Protein AF-A0A8D9BAG8-F1 (afdb_monomer_lite)

Sequence (395 aa):
MFPPLRVDKEDEMECLIQGCNFLLRNISDEAFVYNRHGNPEYDFQLADPNIFPYLLVNIGSGVSIMKVESETQVERIGGTATGGGTFWGLGSLLTKAKGFDELLELAERGDHRHVDMLVRDIYGGDYKCLGLSGDLIASSFGKVCKQDTDEGQISEADLARSLLFVISNDIGQVASLYAMMHKVKKVYFGGYFLRNHPLSMHTISFSIKYWSKGAVQSLFLRHEGYLGAIGAFLRGAECDSDKYSWLENYVGSSGLQRQRQPSIFIEDSNVPVDQLELDCWKSLLTFCPLLRDPESYVPDVVDLNADLEAREYWLNCFKESVNKFAERAIASQPDSNTSQERARLFKEKYISRLDHLKQQPFAYGNLTVRSLLDTIEHYLKEFDFPDPYLEVSLI

Foldseek 3Di:
DPDPDDDDDDDQVLLLVQLVLLCLAFPFQFKWAAQDVDQVRTGGGGRDNPPPFEWEWAAECWTWIWTDHDNPDIDRPDTGNLGLVVLFVVLVVLDVDPDSVSLLVLLVPADLPLQFDFLCNVVVAAPVVVRRGRRHGPGQSVNVPDPPSPPVPHDSSNVSNSSLLVSLLVSLQVQLVVCVVVVNAEYEYAYDRPLVPSSSSVSSQCNNCVNNVNSHGYMYGLARHCSSVSSVVCVVVVDPSVFKHKDWPDDFRSNLDPDDDQFDADVPHPDRDDDTDMDIGRGDDDFDPPDPDRPPDDPQPDFLSNDLVVLVVLLVVLLVCLVVLLVLLCVLCVPDPCSNVLSVVLSVVLNVVSVVCNVRVCRPGTRGSVVNVVNSQSSCVVSVSNDSCPPPPPD

Structure (mmCIF, N/CA/C/O backbone):
data_AF-A0A8D9BAG8-F1
#
_entry.id   AF-A0A8D9BAG8-F1
#
loop_
_atom_site.group_PDB
_atom_site.id
_atom_site.type_symbol
_atom_site.label_atom_id
_atom_site.label_alt_id
_atom_site.label_comp_id
_atom_site.label_asym_id
_atom_site.label_entity_id
_atom_site.label_seq_id
_atom_site.pdbx_PDB_ins_code
_atom_site.Cartn_x
_atom_site.Cartn_y
_atom_site.Cartn_z
_atom_site.occupancy
_atom_site.B_iso_or_equiv
_atom_site.auth_seq_id
_atom_site.auth_comp_id
_atom_site.auth_asym_id
_atom_site.auth_atom_id
_atom_site.pdbx_PDB_model_num
ATOM 1 N N . MET A 1 1 ? 10.345 -9.980 41.800 1.00 61.44 1 MET A N 1
ATOM 2 C CA . MET A 1 1 ? 11.298 -10.411 40.759 1.00 61.44 1 MET A CA 1
ATOM 3 C C . MET A 1 1 ? 10.445 -10.745 39.553 1.00 61.44 1 MET A C 1
ATOM 5 O O . MET A 1 1 ? 9.664 -11.682 39.647 1.00 61.44 1 MET A O 1
ATOM 9 N N . PHE A 1 2 ? 10.450 -9.899 38.520 1.00 67.50 2 PHE A N 1
ATOM 10 C CA . PHE A 1 2 ? 9.696 -10.199 37.302 1.00 67.50 2 PHE A CA 1
ATOM 11 C C . PHE A 1 2 ? 10.228 -11.510 36.709 1.00 67.50 2 PHE A C 1
ATOM 13 O O . PHE A 1 2 ? 11.435 -11.761 36.825 1.00 67.50 2 PHE A O 1
ATOM 20 N N . PRO A 1 3 ? 9.362 -12.369 36.148 1.00 74.50 3 PRO A N 1
ATOM 21 C CA . PRO A 1 3 ? 9.836 -13.541 35.428 1.00 74.50 3 PRO A CA 1
ATOM 22 C C . PRO A 1 3 ? 10.833 -13.100 34.342 1.00 74.50 3 PRO A C 1
ATOM 24 O O . PRO A 1 3 ? 10.689 -12.003 33.794 1.00 74.50 3 PRO A O 1
ATOM 27 N N . PRO A 1 4 ? 11.872 -13.903 34.055 1.00 82.06 4 PRO A N 1
ATOM 28 C CA . PRO A 1 4 ? 12.827 -13.568 33.009 1.00 82.06 4 PRO A CA 1
ATOM 29 C C . PRO A 1 4 ? 12.097 -13.420 31.671 1.00 82.06 4 PRO A C 1
ATOM 31 O O . PRO A 1 4 ? 11.234 -14.235 31.341 1.00 82.06 4 PRO A O 1
ATOM 34 N N . LEU A 1 5 ? 12.448 -12.378 30.912 1.00 86.44 5 LEU A N 1
ATOM 35 C CA . LEU A 1 5 ? 11.925 -12.165 29.567 1.00 86.44 5 LEU A CA 1
ATOM 36 C C . LEU A 1 5 ? 12.257 -13.389 28.707 1.00 86.44 5 LEU A C 1
ATOM 38 O O . LEU A 1 5 ? 13.428 -13.746 28.550 1.00 86.44 5 LEU A O 1
ATOM 42 N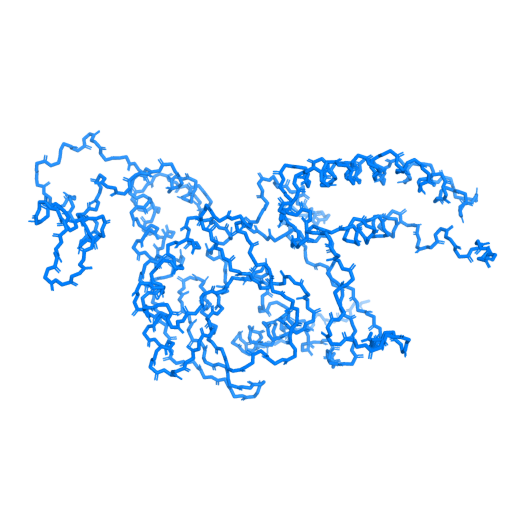 N . ARG A 1 6 ? 11.224 -14.023 28.155 1.00 86.56 6 ARG A N 1
ATOM 43 C CA . ARG A 1 6 ? 11.363 -15.110 27.190 1.00 86.56 6 ARG A CA 1
ATOM 44 C C . ARG A 1 6 ? 11.222 -14.534 25.786 1.00 86.56 6 ARG A C 1
ATOM 46 O O . ARG A 1 6 ? 10.317 -13.748 25.535 1.00 86.56 6 ARG A O 1
ATOM 53 N N . VAL A 1 7 ? 12.132 -14.921 24.897 1.00 88.44 7 VAL A N 1
ATOM 54 C CA . VAL A 1 7 ? 12.122 -14.522 23.487 1.00 88.44 7 VAL A CA 1
ATOM 55 C C . VAL A 1 7 ? 12.006 -15.788 22.655 1.00 88.44 7 VAL A C 1
ATOM 57 O O . VAL A 1 7 ? 12.943 -16.587 22.612 1.00 88.44 7 VAL A O 1
ATOM 60 N N . ASP A 1 8 ? 10.857 -15.965 22.016 1.00 88.38 8 ASP A N 1
ATOM 61 C CA . ASP A 1 8 ? 10.624 -17.029 21.047 1.00 88.38 8 ASP A CA 1
ATOM 62 C C . ASP A 1 8 ? 10.847 -16.456 19.633 1.00 88.38 8 ASP A C 1
ATOM 64 O O . ASP A 1 8 ? 10.516 -15.303 19.356 1.00 88.38 8 ASP A O 1
ATOM 68 N N . LYS A 1 9 ? 11.512 -17.224 18.763 1.00 91.44 9 LYS A N 1
ATOM 69 C CA . LYS A 1 9 ? 11.848 -16.796 17.397 1.00 91.44 9 LYS A CA 1
ATOM 70 C C . LYS A 1 9 ? 10.900 -17.466 16.418 1.00 91.44 9 LYS A C 1
ATOM 72 O O . LYS A 1 9 ? 10.813 -18.689 16.426 1.00 91.44 9 LYS A O 1
ATOM 77 N N . GLU A 1 10 ? 10.314 -16.670 15.536 1.00 91.56 10 GLU A N 1
ATOM 78 C CA . GLU A 1 10 ? 9.435 -17.135 14.464 1.00 91.56 10 GLU A CA 1
ATOM 79 C C . GLU A 1 10 ? 10.080 -16.924 13.088 1.00 91.56 10 GLU A C 1
ATOM 81 O O . GLU A 1 10 ? 10.987 -16.098 12.935 1.00 91.56 10 GLU A O 1
ATOM 86 N N . ASP A 1 11 ? 9.632 -17.693 12.092 1.00 92.06 11 ASP A N 1
ATOM 87 C CA . ASP A 1 11 ? 10.072 -17.526 10.706 1.00 92.06 11 ASP A CA 1
ATOM 88 C C . ASP A 1 11 ? 9.454 -16.268 10.082 1.00 92.06 11 ASP A C 1
ATOM 90 O O . ASP A 1 11 ? 8.249 -16.030 10.164 1.00 92.06 11 ASP A O 1
ATOM 94 N N . GLU A 1 12 ? 10.291 -15.466 9.425 1.00 90.06 12 GLU A N 1
ATOM 95 C CA . GLU A 1 12 ? 9.874 -14.194 8.836 1.00 90.06 12 GLU A CA 1
ATOM 96 C C . GLU A 1 12 ? 8.799 -14.391 7.758 1.00 90.06 12 GLU A C 1
ATOM 98 O O . GLU A 1 12 ? 7.814 -13.654 7.733 1.00 90.06 12 GLU A O 1
ATOM 103 N N . MET A 1 13 ? 8.961 -15.378 6.870 1.00 89.56 13 MET A N 1
ATOM 104 C CA . MET A 1 13 ? 8.044 -15.573 5.746 1.00 89.56 13 MET A CA 1
ATOM 105 C C . MET A 1 13 ? 6.706 -16.120 6.224 1.00 89.56 13 MET A C 1
ATOM 107 O O . MET A 1 13 ? 5.661 -15.668 5.757 1.00 89.56 13 MET A O 1
ATOM 111 N N . GLU A 1 14 ? 6.727 -17.053 7.172 1.00 91.69 14 GLU A N 1
ATOM 112 C CA . GLU A 1 14 ? 5.503 -17.567 7.775 1.00 91.69 14 GLU A CA 1
ATOM 113 C C . GLU A 1 14 ? 4.719 -16.458 8.487 1.00 91.69 14 GLU A C 1
ATOM 115 O O . GLU A 1 14 ? 3.513 -16.328 8.267 1.00 91.69 14 GLU A O 1
ATOM 120 N N . CYS A 1 15 ? 5.390 -15.606 9.271 1.00 93.69 15 CYS A N 1
ATOM 121 C CA . CYS A 1 15 ? 4.746 -14.461 9.910 1.00 93.69 15 CYS A CA 1
ATOM 122 C C . CYS A 1 15 ? 4.199 -13.456 8.887 1.00 93.69 15 CYS A C 1
ATOM 124 O O . CYS A 1 15 ? 3.077 -12.979 9.043 1.00 93.69 15 CYS A O 1
ATOM 126 N N . LEU A 1 16 ? 4.945 -13.154 7.819 1.00 94.38 16 LEU A N 1
ATOM 127 C CA . LEU A 1 16 ? 4.481 -12.258 6.754 1.00 94.38 16 LEU A CA 1
ATOM 128 C C . LEU A 1 16 ? 3.189 -12.763 6.102 1.00 94.38 16 LEU A C 1
ATOM 130 O O . LEU A 1 16 ? 2.253 -11.983 5.928 1.00 94.38 16 LEU A O 1
ATOM 134 N N . ILE A 1 17 ? 3.125 -14.052 5.746 1.00 95.31 17 ILE A N 1
ATOM 1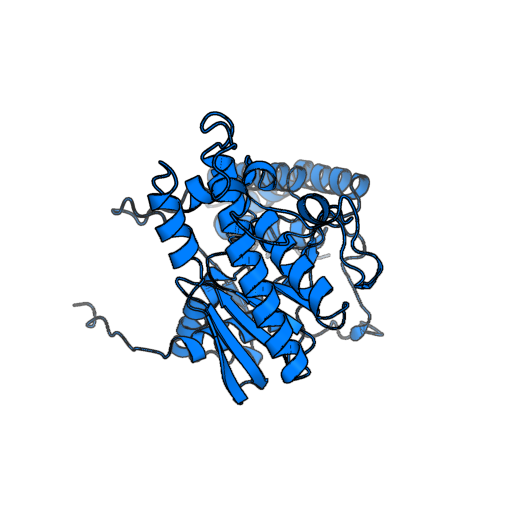35 C CA . ILE A 1 17 ? 1.915 -14.624 5.142 1.00 95.31 17 ILE A CA 1
ATOM 136 C C . ILE A 1 17 ? 0.768 -14.649 6.145 1.00 95.31 17 ILE A C 1
ATOM 138 O O . ILE A 1 17 ? -0.333 -14.234 5.798 1.00 95.31 17 ILE A O 1
ATOM 142 N N . GLN A 1 18 ? 1.022 -15.062 7.386 1.00 93.81 18 GLN A N 1
ATOM 143 C CA . GLN A 1 18 ? -0.010 -15.128 8.416 1.00 93.81 18 GLN A CA 1
ATOM 144 C C . GLN A 1 18 ? -0.620 -13.749 8.706 1.00 93.81 18 GLN A C 1
ATOM 146 O O . GLN A 1 18 ? -1.841 -13.619 8.750 1.00 93.81 18 GLN A O 1
ATOM 151 N N . GLY A 1 19 ? 0.206 -12.708 8.845 1.00 94.06 19 GLY A N 1
ATOM 152 C CA . GLY A 1 19 ? -0.282 -11.342 9.030 1.00 94.06 19 GLY A CA 1
ATOM 153 C C . GLY A 1 19 ? -1.025 -10.804 7.805 1.00 94.06 19 GLY A C 1
ATOM 154 O O . GLY A 1 19 ? -2.056 -10.157 7.952 1.00 94.06 19 GLY A O 1
ATOM 155 N N . CYS A 1 20 ? -0.554 -11.119 6.594 1.00 95.12 20 CYS A N 1
ATOM 156 C CA . CYS A 1 20 ? -1.231 -10.743 5.350 1.00 95.12 20 CYS A CA 1
ATOM 157 C C . CYS A 1 20 ? -2.613 -11.405 5.223 1.00 95.12 20 CYS A C 1
ATOM 159 O O . CYS A 1 20 ? -3.605 -10.710 5.010 1.00 95.12 20 CYS A O 1
ATOM 161 N N . ASN A 1 21 ? -2.702 -12.723 5.428 1.00 94.88 21 ASN A N 1
ATOM 162 C CA . ASN A 1 21 ? -3.967 -13.464 5.407 1.00 94.88 21 ASN A CA 1
ATOM 163 C C . ASN A 1 21 ? -4.947 -12.919 6.446 1.00 94.88 21 ASN A C 1
ATOM 165 O O . ASN A 1 21 ? -6.122 -12.716 6.140 1.00 94.88 21 ASN A O 1
ATOM 169 N N . PHE A 1 22 ? -4.455 -12.652 7.658 1.00 92.69 22 PHE A N 1
ATOM 170 C CA . PHE A 1 22 ? -5.254 -12.076 8.727 1.00 92.69 22 PHE A CA 1
ATOM 171 C C . PHE A 1 22 ? -5.864 -10.735 8.316 1.00 92.69 22 PHE A C 1
ATOM 173 O O . PHE A 1 22 ? -7.082 -10.577 8.399 1.00 92.69 22 PHE A O 1
ATOM 180 N N . LEU A 1 23 ? -5.047 -9.793 7.841 1.00 92.06 23 LEU A N 1
ATOM 181 C CA . LEU A 1 23 ? -5.532 -8.467 7.474 1.00 92.06 23 LEU A CA 1
ATOM 182 C C . LEU A 1 23 ? -6.528 -8.530 6.311 1.00 92.06 23 LEU A C 1
ATOM 184 O O . LEU A 1 23 ? -7.613 -7.971 6.418 1.00 92.06 23 LEU A O 1
ATOM 188 N N . LEU A 1 24 ? -6.218 -9.279 5.247 1.00 92.88 24 LEU A N 1
ATOM 189 C CA . LEU A 1 24 ? -7.087 -9.385 4.068 1.00 92.88 24 LEU A CA 1
ATOM 190 C C . LEU A 1 24 ? -8.467 -9.996 4.368 1.00 92.88 24 LEU A C 1
ATOM 192 O O . LEU A 1 24 ? -9.434 -9.705 3.664 1.00 92.88 24 LEU A O 1
ATOM 196 N N . ARG A 1 25 ? -8.560 -10.857 5.388 1.00 90.12 25 ARG A N 1
ATOM 197 C CA . ARG A 1 25 ? -9.814 -11.517 5.781 1.00 90.12 25 ARG A CA 1
ATOM 198 C C . ARG A 1 25 ? -10.615 -10.776 6.831 1.00 90.12 25 ARG A C 1
ATOM 200 O O . ARG A 1 25 ? -11.828 -10.949 6.881 1.00 90.12 25 ARG A O 1
ATOM 207 N N . ASN A 1 26 ? -9.944 -10.034 7.706 1.00 87.06 26 ASN A N 1
ATOM 208 C CA . ASN A 1 26 ? -10.575 -9.492 8.906 1.00 87.06 26 ASN A CA 1
ATOM 209 C C . ASN A 1 26 ? -10.703 -7.970 8.870 1.00 87.06 26 ASN A C 1
ATOM 211 O O . ASN A 1 26 ? -11.604 -7.434 9.508 1.00 87.06 26 ASN A O 1
ATOM 215 N N . ILE A 1 27 ? -9.840 -7.273 8.129 1.00 86.88 27 ILE A N 1
ATOM 216 C CA . ILE A 1 27 ? -9.807 -5.812 8.093 1.00 86.88 27 ILE A CA 1
ATOM 217 C C . ILE A 1 27 ? -10.344 -5.337 6.745 1.00 86.88 27 ILE A C 1
ATOM 219 O O . ILE A 1 27 ? -9.737 -5.540 5.692 1.00 86.88 27 ILE A O 1
ATOM 223 N N . SER A 1 28 ? -11.523 -4.714 6.777 1.00 84.56 28 SER A N 1
ATOM 224 C CA . SER A 1 28 ? -12.094 -4.081 5.585 1.00 84.56 28 SER A CA 1
ATOM 225 C C . SER A 1 28 ? -11.258 -2.874 5.173 1.00 84.56 28 SER A C 1
ATOM 227 O O . SER A 1 28 ? -10.643 -2.219 6.011 1.00 84.56 28 SER A O 1
ATOM 229 N N . ASP A 1 29 ? -11.225 -2.594 3.872 1.00 87.38 29 ASP A N 1
ATOM 230 C CA . ASP A 1 29 ? -10.401 -1.550 3.265 1.00 87.38 29 ASP A CA 1
ATOM 231 C C . ASP A 1 29 ? -8.887 -1.735 3.462 1.00 87.38 29 ASP A C 1
ATOM 233 O O . ASP A 1 29 ? -8.127 -0.803 3.211 1.00 87.38 29 ASP A O 1
ATOM 237 N N . GLU A 1 30 ? -8.414 -2.917 3.878 1.00 90.50 30 GLU A N 1
ATOM 238 C CA . GLU A 1 30 ? -6.976 -3.195 3.985 1.00 90.50 30 GLU A CA 1
ATOM 239 C C . GLU A 1 30 ? -6.288 -3.088 2.624 1.00 90.50 30 GLU A C 1
ATOM 241 O O . GLU A 1 30 ? -5.245 -2.446 2.480 1.00 90.50 30 GLU A O 1
ATOM 246 N N . ALA A 1 31 ? -6.861 -3.764 1.628 1.00 93.06 31 ALA A N 1
ATOM 247 C CA . ALA A 1 31 ? -6.308 -3.822 0.291 1.00 93.06 31 ALA A CA 1
ATOM 248 C C . ALA A 1 31 ? -6.950 -2.771 -0.605 1.00 93.06 31 ALA A C 1
ATOM 250 O O . ALA A 1 31 ? -8.159 -2.560 -0.552 1.00 93.06 31 ALA A O 1
ATOM 251 N N . PHE A 1 32 ? -6.168 -2.164 -1.492 1.00 93.06 32 PHE A N 1
ATOM 252 C CA . PHE A 1 32 ? -6.697 -1.194 -2.445 1.00 93.06 32 PHE A CA 1
ATOM 253 C C . PHE A 1 32 ? -5.955 -1.198 -3.777 1.00 93.06 32 PHE A C 1
ATOM 255 O O . PHE A 1 32 ? -4.785 -1.576 -3.876 1.00 93.06 32 PHE A O 1
ATOM 262 N N . VAL A 1 33 ? -6.644 -0.739 -4.819 1.00 93.62 33 VAL A N 1
ATOM 263 C CA . VAL A 1 33 ? -6.047 -0.428 -6.120 1.00 93.62 33 VAL A CA 1
ATOM 264 C C . VAL A 1 33 ? -5.788 1.071 -6.188 1.00 93.62 33 VAL A C 1
ATOM 266 O O . VAL A 1 33 ? -6.679 1.877 -5.926 1.00 93.62 33 VAL A O 1
ATOM 269 N N . TYR A 1 34 ? -4.569 1.452 -6.569 1.00 91.75 34 TYR A N 1
ATOM 270 C CA . TYR A 1 34 ? -4.221 2.851 -6.786 1.00 91.75 34 TYR A CA 1
ATOM 271 C C . TYR A 1 34 ? -4.360 3.233 -8.265 1.00 91.75 34 TYR A C 1
ATOM 273 O O . TYR A 1 34 ? -3.655 2.711 -9.134 1.00 91.75 34 TYR A O 1
ATOM 281 N N . ASN A 1 35 ? -5.240 4.191 -8.546 1.00 89.19 35 ASN A N 1
ATOM 282 C CA . ASN A 1 35 ? -5.489 4.732 -9.873 1.00 89.19 35 ASN A CA 1
ATOM 283 C C . ASN A 1 35 ? -5.086 6.206 -9.911 1.00 89.19 35 ASN A C 1
ATOM 285 O O . ASN A 1 35 ? -5.835 7.092 -9.502 1.00 89.19 35 ASN A O 1
ATOM 289 N N . ARG A 1 36 ? -3.902 6.488 -10.463 1.00 86.00 36 ARG A N 1
ATOM 290 C CA . ARG A 1 36 ? -3.440 7.868 -10.654 1.00 86.00 36 ARG A CA 1
ATOM 291 C C . ARG A 1 36 ? -4.444 8.644 -11.516 1.00 86.00 36 ARG A C 1
ATOM 293 O O . ARG A 1 36 ? -4.684 8.253 -12.658 1.00 86.00 36 ARG A O 1
ATOM 300 N N . HIS A 1 37 ? -4.973 9.749 -10.986 1.00 84.25 37 HIS A N 1
ATOM 301 C CA . HIS A 1 37 ? -6.022 10.569 -11.614 1.00 84.25 37 HIS A CA 1
ATOM 302 C C . HIS A 1 37 ? -7.384 9.865 -11.786 1.00 84.25 37 HIS A C 1
ATOM 304 O O . HIS A 1 37 ? -8.212 10.318 -12.578 1.00 84.25 37 HIS A O 1
ATOM 310 N N . GLY A 1 38 ? -7.618 8.757 -11.076 1.00 80.50 38 GLY A N 1
ATOM 311 C CA . GLY A 1 38 ? -8.934 8.129 -10.970 1.00 80.50 38 GLY A CA 1
ATOM 312 C C . GLY A 1 38 ? -9.879 8.926 -10.066 1.00 80.50 38 GLY A C 1
ATOM 313 O O . GLY A 1 38 ? -9.447 9.785 -9.301 1.00 80.50 38 GLY A O 1
ATOM 314 N N . ASN A 1 39 ? -11.177 8.631 -10.150 1.00 75.69 39 ASN A N 1
ATOM 315 C CA . ASN A 1 39 ? -12.166 9.115 -9.191 1.00 75.69 39 ASN A CA 1
ATOM 316 C C . ASN A 1 39 ? -13.064 7.939 -8.754 1.00 75.69 39 ASN A C 1
ATOM 318 O O . ASN A 1 39 ? -13.938 7.562 -9.540 1.00 75.69 39 ASN A O 1
ATOM 322 N N . PRO A 1 40 ? -12.841 7.344 -7.567 1.00 79.56 40 PRO A N 1
ATOM 323 C CA . PRO A 1 40 ? -11.808 7.693 -6.578 1.00 79.56 40 PRO A CA 1
ATOM 324 C C . PRO A 1 40 ? -10.377 7.301 -7.017 1.00 79.56 40 PRO A C 1
ATOM 326 O O . PRO A 1 40 ? -10.185 6.439 -7.876 1.00 79.56 40 PRO A O 1
ATOM 329 N N . GLU A 1 41 ? -9.350 7.951 -6.449 1.00 85.19 41 GLU A N 1
ATOM 330 C CA . GLU A 1 41 ? -7.934 7.591 -6.697 1.00 85.19 41 GLU A CA 1
ATOM 331 C C . GLU A 1 41 ? -7.536 6.268 -6.024 1.00 85.19 41 GLU A C 1
ATOM 333 O O . GLU A 1 41 ? -6.666 5.552 -6.522 1.00 85.19 41 GLU A O 1
ATOM 338 N N . TYR A 1 42 ? -8.180 5.952 -4.902 1.00 87.94 42 TYR A N 1
ATOM 339 C CA . TYR A 1 42 ? -7.981 4.738 -4.120 1.00 87.94 42 TYR A CA 1
ATOM 340 C C . TYR A 1 42 ? -9.275 3.934 -4.158 1.00 87.94 42 TYR A C 1
ATOM 342 O O . TYR A 1 42 ? -10.324 4.438 -3.765 1.00 87.94 42 TYR A O 1
ATOM 350 N N . ASP A 1 43 ? -9.194 2.707 -4.659 1.00 89.62 43 ASP A N 1
ATOM 351 C CA . ASP A 1 43 ? -10.318 1.777 -4.748 1.00 89.62 43 ASP A CA 1
ATOM 352 C C . ASP A 1 43 ? -10.112 0.645 -3.735 1.00 89.62 43 ASP A C 1
ATOM 354 O O . ASP A 1 43 ? -9.391 -0.329 -3.994 1.00 89.62 43 ASP A O 1
ATOM 358 N N . PHE A 1 44 ? -10.669 0.842 -2.540 1.00 89.62 44 PHE A N 1
ATOM 359 C CA . PHE A 1 44 ? -10.533 -0.061 -1.401 1.00 89.62 44 PHE A CA 1
ATOM 360 C C . PHE A 1 44 ? -11.411 -1.304 -1.553 1.00 89.62 44 PHE A C 1
ATOM 362 O O . PHE A 1 44 ? -12.545 -1.246 -2.023 1.00 89.62 44 PHE A O 1
ATOM 369 N N . GLN A 1 45 ? -10.867 -2.446 -1.147 1.00 88.44 45 GLN A N 1
ATOM 370 C CA . GLN A 1 45 ? -11.522 -3.742 -1.216 1.00 88.44 45 GLN A CA 1
ATOM 371 C C . GLN A 1 45 ? -12.094 -4.110 0.152 1.00 88.44 45 GLN A C 1
ATOM 373 O O . GLN A 1 45 ? -11.441 -3.945 1.184 1.00 88.44 45 GLN A O 1
ATOM 378 N N . LEU A 1 46 ? -13.303 -4.666 0.149 1.00 84.75 46 LEU A N 1
ATOM 379 C CA . LEU A 1 46 ? -13.873 -5.279 1.342 1.00 84.75 46 LEU A CA 1
ATOM 380 C C . LEU A 1 46 ? -13.074 -6.526 1.729 1.00 84.75 46 LEU A C 1
ATOM 382 O O . LEU A 1 46 ? -12.487 -7.194 0.872 1.00 84.75 46 LEU A O 1
ATOM 386 N N . ALA A 1 47 ? -13.083 -6.843 3.022 1.00 83.38 47 ALA A N 1
ATOM 387 C CA . ALA A 1 47 ? -12.511 -8.085 3.510 1.00 83.38 47 ALA A CA 1
ATOM 388 C C . ALA A 1 47 ? -13.231 -9.284 2.869 1.00 83.38 47 ALA A C 1
ATOM 390 O O . ALA A 1 47 ? -14.462 -9.332 2.823 1.00 83.38 47 ALA A O 1
ATOM 391 N N . ASP A 1 48 ? -12.460 -10.243 2.361 1.00 80.94 48 ASP A N 1
ATOM 392 C CA . ASP A 1 48 ? -12.976 -11.406 1.634 1.00 80.94 48 ASP A CA 1
ATOM 393 C C . ASP A 1 48 ? -12.419 -12.679 2.285 1.00 80.94 48 ASP A C 1
ATOM 395 O O . ASP A 1 48 ? -11.202 -12.795 2.429 1.00 80.94 48 ASP A O 1
ATOM 399 N N . PRO A 1 49 ? -13.245 -13.669 2.672 1.00 81.06 49 PRO A N 1
ATOM 400 C CA . PRO A 1 49 ? -12.726 -14.955 3.139 1.00 81.06 49 PRO A CA 1
ATOM 401 C C . PRO A 1 49 ? -11.939 -15.710 2.046 1.00 81.06 49 PRO A C 1
ATOM 403 O O . PRO A 1 49 ? -11.037 -16.494 2.356 1.00 81.06 49 PRO A O 1
ATOM 406 N N . ASN A 1 50 ? -12.229 -15.459 0.765 1.00 88.44 50 ASN A N 1
ATOM 407 C CA . ASN A 1 50 ? -11.663 -16.141 -0.399 1.00 88.44 50 ASN A CA 1
ATOM 408 C C . ASN A 1 50 ? -10.528 -15.340 -1.063 1.00 88.44 50 ASN A C 1
ATOM 410 O O . ASN A 1 50 ? -10.596 -14.929 -2.224 1.00 88.44 50 ASN A O 1
ATOM 414 N N . ILE A 1 51 ? -9.429 -15.165 -0.332 1.00 93.69 51 ILE A N 1
ATOM 415 C CA . ILE A 1 51 ? -8.268 -14.386 -0.798 1.00 93.69 51 ILE A CA 1
ATOM 416 C C . ILE A 1 51 ? -7.354 -15.135 -1.783 1.00 93.69 51 ILE A C 1
ATOM 418 O O . ILE A 1 51 ? -6.580 -14.510 -2.509 1.00 93.69 51 ILE A O 1
ATOM 422 N N . PHE A 1 52 ? -7.420 -16.469 -1.828 1.00 96.06 52 PHE A N 1
ATOM 423 C CA . PHE A 1 52 ? -6.497 -17.303 -2.604 1.00 96.06 52 PHE A CA 1
ATOM 424 C C . PHE A 1 52 ? -6.969 -17.571 -4.048 1.00 96.06 52 PHE A C 1
ATOM 426 O O . PHE A 1 52 ? -8.172 -17.624 -4.309 1.00 96.06 52 PHE A O 1
ATOM 433 N N . PRO A 1 53 ? -6.046 -17.852 -4.990 1.00 97.06 53 PRO A N 1
ATOM 434 C CA . PRO A 1 53 ? -4.595 -17.718 -4.869 1.00 97.06 53 PRO A CA 1
ATOM 435 C C . PRO A 1 53 ? -4.135 -16.277 -5.125 1.00 97.06 53 PRO A C 1
ATOM 437 O O . PRO A 1 53 ? -4.725 -15.556 -5.935 1.00 97.06 53 PRO A O 1
ATOM 440 N N . TYR A 1 54 ? -3.024 -15.884 -4.506 1.00 98.06 54 TYR A N 1
ATOM 441 C CA . TYR A 1 54 ? -2.404 -14.579 -4.736 1.00 98.06 54 TYR A CA 1
ATOM 442 C C . TYR A 1 54 ? -0.871 -14.649 -4.693 1.00 98.06 54 TYR A C 1
ATOM 444 O O . TYR A 1 54 ? -0.287 -15.633 -4.232 1.00 98.06 54 TYR A O 1
ATOM 452 N N . LEU A 1 55 ? -0.211 -13.611 -5.217 1.00 98.31 55 LEU A N 1
ATOM 453 C CA . LEU A 1 55 ? 1.217 -13.387 -4.988 1.00 98.31 55 LEU A CA 1
ATOM 454 C C . LEU A 1 55 ? 1.413 -12.281 -3.957 1.00 98.31 55 LEU A C 1
ATOM 456 O O . LEU A 1 55 ? 0.807 -11.221 -4.095 1.00 98.31 55 LEU A O 1
ATOM 460 N N . LEU A 1 56 ? 2.283 -12.502 -2.973 1.00 98.06 56 LEU A N 1
ATOM 461 C CA . LEU A 1 56 ? 2.804 -11.441 -2.114 1.00 98.06 56 LEU A CA 1
ATOM 462 C C . LEU A 1 56 ? 4.184 -11.029 -2.615 1.00 98.06 56 LEU A C 1
ATOM 464 O O . LEU A 1 56 ? 5.109 -11.843 -2.637 1.00 98.06 56 LEU A O 1
ATOM 468 N N . VAL A 1 57 ? 4.332 -9.763 -2.986 1.00 97.88 57 VAL A N 1
ATOM 469 C CA . VAL A 1 57 ? 5.617 -9.149 -3.319 1.00 97.88 57 VAL A CA 1
ATOM 470 C C . VAL A 1 57 ? 6.023 -8.279 -2.138 1.00 97.88 57 VAL A C 1
ATOM 472 O O . VAL A 1 57 ? 5.554 -7.152 -1.998 1.00 97.88 57 VAL A O 1
ATOM 475 N N . ASN A 1 58 ? 6.869 -8.821 -1.264 1.00 96.50 58 ASN A N 1
ATOM 476 C CA . ASN A 1 58 ? 7.351 -8.112 -0.083 1.00 96.50 58 ASN A CA 1
ATOM 477 C C . ASN A 1 58 ? 8.612 -7.309 -0.431 1.00 96.50 58 ASN A C 1
ATOM 479 O O . ASN A 1 58 ? 9.651 -7.898 -0.748 1.00 96.50 58 ASN A O 1
ATOM 483 N N . ILE A 1 59 ? 8.515 -5.978 -0.386 1.00 95.50 59 ILE A N 1
ATOM 484 C CA . ILE A 1 59 ? 9.577 -5.041 -0.765 1.00 95.50 59 ILE A CA 1
ATOM 485 C C . ILE A 1 59 ? 10.217 -4.442 0.497 1.00 95.50 59 ILE A C 1
ATOM 487 O O . ILE A 1 59 ? 9.757 -3.443 1.052 1.00 95.50 59 ILE A O 1
ATOM 491 N N . GLY A 1 60 ? 11.310 -5.058 0.942 1.00 92.06 60 GLY A N 1
ATOM 492 C CA . GLY A 1 60 ? 12.165 -4.567 2.024 1.00 92.06 60 GLY A CA 1
ATOM 493 C C . GLY A 1 60 ? 13.502 -4.054 1.488 1.00 92.06 60 GLY A C 1
ATOM 494 O O . GLY A 1 60 ? 13.561 -3.356 0.473 1.00 92.06 60 GLY A O 1
ATOM 495 N N . SER A 1 61 ? 14.607 -4.423 2.147 1.00 92.19 61 SER A N 1
ATOM 496 C CA . SER A 1 61 ? 15.957 -4.148 1.627 1.00 92.19 61 SER A CA 1
ATOM 497 C C . SER A 1 61 ? 16.175 -4.794 0.252 1.00 92.19 61 SER A C 1
ATOM 499 O O . SER A 1 61 ? 16.686 -4.139 -0.654 1.00 92.19 61 SER A O 1
ATOM 501 N N . GLY A 1 62 ? 15.735 -6.045 0.100 1.00 94.56 62 GLY A N 1
ATOM 502 C CA . GLY A 1 62 ? 15.532 -6.724 -1.181 1.00 94.56 62 GLY A CA 1
ATOM 503 C C . GLY A 1 62 ? 14.047 -7.011 -1.413 1.00 94.56 62 GLY A C 1
ATOM 504 O O . GLY A 1 62 ? 13.189 -6.470 -0.717 1.00 94.56 62 GLY A O 1
ATOM 505 N N . VAL A 1 63 ? 13.743 -7.885 -2.369 1.00 97.12 63 VAL A N 1
ATOM 506 C CA . VAL A 1 63 ? 12.368 -8.259 -2.720 1.00 97.12 63 VAL A CA 1
ATOM 507 C C . VAL A 1 63 ? 12.208 -9.771 -2.685 1.00 97.12 63 VAL A C 1
ATOM 509 O O . VAL A 1 63 ? 12.986 -10.498 -3.308 1.00 97.12 63 VAL A O 1
ATOM 512 N N . SER A 1 64 ? 11.173 -10.241 -1.995 1.00 96.94 64 SER A N 1
ATOM 513 C CA . SER A 1 64 ? 10.755 -11.647 -1.988 1.00 96.94 64 SER A CA 1
ATOM 514 C C . SER A 1 64 ? 9.369 -11.778 -2.605 1.00 96.94 64 SER A C 1
ATOM 516 O O . SER A 1 64 ? 8.475 -10.994 -2.300 1.00 96.94 64 SER A O 1
ATOM 518 N N . ILE A 1 65 ? 9.202 -12.771 -3.479 1.00 97.94 65 ILE A N 1
ATOM 519 C CA . ILE A 1 65 ? 7.942 -13.052 -4.168 1.00 97.94 65 ILE A CA 1
ATOM 520 C C . ILE A 1 65 ? 7.453 -14.419 -3.711 1.00 97.94 65 ILE A C 1
ATOM 522 O O . ILE A 1 65 ? 8.081 -15.445 -3.991 1.00 97.94 65 ILE A O 1
ATOM 526 N N . MET A 1 66 ? 6.331 -14.408 -3.005 1.00 97.75 66 MET A N 1
ATOM 527 C CA . MET A 1 66 ? 5.694 -15.585 -2.435 1.00 97.75 66 MET A CA 1
ATOM 528 C C . MET A 1 66 ? 4.422 -15.892 -3.217 1.00 97.75 66 MET A C 1
ATOM 530 O O . MET A 1 66 ? 3.600 -15.006 -3.440 1.00 97.75 66 MET A O 1
ATOM 534 N N . LYS A 1 67 ? 4.243 -17.148 -3.612 1.00 98.06 67 LYS A N 1
ATOM 535 C CA . LYS A 1 67 ? 2.982 -17.677 -4.119 1.00 98.06 67 LYS A CA 1
ATOM 536 C C . LYS A 1 67 ? 2.214 -18.284 -2.959 1.00 98.06 67 LYS A C 1
ATOM 538 O O . LYS A 1 67 ? 2.746 -19.149 -2.267 1.00 98.06 67 LYS A O 1
ATOM 543 N N . VAL A 1 68 ? 0.974 -17.848 -2.778 1.00 97.81 68 VAL A N 1
ATOM 544 C CA . VAL A 1 68 ? 0.099 -18.315 -1.703 1.00 97.81 68 VAL A CA 1
ATOM 545 C C . VAL A 1 68 ? -1.138 -18.944 -2.332 1.00 97.81 68 VAL A C 1
ATOM 547 O O . VAL A 1 68 ? -1.955 -18.262 -2.952 1.00 97.81 68 VAL A O 1
ATOM 550 N N . GLU A 1 69 ? -1.244 -20.268 -2.225 1.00 96.56 69 GLU A N 1
ATOM 551 C CA . GLU A 1 69 ? -2.376 -21.044 -2.759 1.00 96.56 69 GLU A CA 1
ATOM 552 C C . GLU A 1 69 ? -3.394 -21.408 -1.679 1.00 96.56 69 GLU A C 1
ATOM 554 O O . GLU A 1 69 ? -4.569 -21.605 -1.978 1.00 96.56 69 GLU A O 1
ATOM 559 N N . SER A 1 70 ? -2.946 -21.493 -0.430 1.00 94.31 70 SER A N 1
ATOM 560 C CA . SER A 1 70 ? -3.772 -21.666 0.763 1.00 94.31 70 SER A CA 1
ATOM 561 C C . SER A 1 70 ? -2.973 -21.246 1.999 1.00 94.31 70 SER A C 1
ATOM 563 O O . SER A 1 70 ? -1.788 -20.933 1.885 1.00 94.31 70 SER A O 1
ATOM 565 N N . GLU A 1 71 ? -3.587 -21.312 3.181 1.00 88.25 71 GLU A N 1
ATOM 566 C CA . GLU A 1 71 ? -2.917 -21.062 4.470 1.00 88.25 71 GLU A CA 1
ATOM 567 C C . GLU A 1 71 ? -1.633 -21.873 4.662 1.00 88.25 71 GLU A C 1
ATOM 569 O O . GLU A 1 71 ? -0.662 -21.396 5.238 1.00 88.25 71 GLU A O 1
ATOM 574 N N . THR A 1 72 ? -1.618 -23.112 4.171 1.00 88.44 72 THR A N 1
ATOM 575 C CA . THR A 1 72 ? -0.502 -24.042 4.375 1.00 88.44 72 THR A CA 1
ATOM 576 C C . THR A 1 72 ? 0.357 -24.227 3.131 1.00 88.44 72 THR A C 1
ATOM 578 O O . THR A 1 72 ? 1.414 -24.849 3.204 1.00 88.44 72 THR A O 1
ATOM 581 N N . GLN A 1 73 ? -0.099 -23.747 1.971 1.00 94.56 73 GLN A N 1
ATOM 582 C CA . GLN A 1 73 ? 0.605 -23.901 0.701 1.00 94.56 73 GLN A CA 1
ATOM 583 C C . GLN A 1 73 ? 1.182 -22.560 0.265 1.00 94.56 73 GLN A C 1
ATOM 585 O O . GLN A 1 73 ? 0.561 -21.791 -0.475 1.00 94.56 73 GLN A O 1
ATOM 590 N N . VAL A 1 74 ? 2.400 -22.324 0.741 1.00 95.88 74 VAL A N 1
ATOM 591 C CA . VAL A 1 74 ? 3.187 -21.121 0.498 1.00 95.88 74 VAL A CA 1
ATOM 592 C C . VAL A 1 74 ? 4.514 -21.526 -0.130 1.00 95.88 74 VAL A C 1
ATOM 594 O O . VAL A 1 74 ? 5.203 -22.411 0.373 1.00 95.88 74 VAL A O 1
ATOM 597 N N . GLU A 1 75 ? 4.899 -20.858 -1.212 1.00 96.50 75 GLU A N 1
ATOM 598 C CA . GLU A 1 75 ? 6.174 -21.096 -1.887 1.00 96.50 75 GLU A CA 1
ATOM 599 C C . GLU A 1 75 ? 6.862 -19.772 -2.224 1.00 96.50 75 GLU A C 1
ATOM 601 O O . GLU A 1 75 ? 6.270 -18.889 -2.846 1.00 96.50 75 GLU A O 1
ATOM 606 N N . ARG A 1 76 ? 8.146 -19.635 -1.872 1.00 96.81 76 ARG A N 1
ATOM 607 C CA . ARG A 1 76 ? 8.974 -18.530 -2.367 1.00 96.81 76 ARG A CA 1
ATOM 608 C C . ARG A 1 76 ? 9.410 -18.820 -3.801 1.00 96.81 76 ARG A C 1
ATOM 610 O O . ARG A 1 76 ? 10.444 -19.441 -4.028 1.00 96.81 76 ARG A O 1
ATOM 617 N N . ILE A 1 77 ? 8.633 -18.334 -4.760 1.00 97.31 77 ILE A N 1
ATOM 618 C CA . ILE A 1 77 ? 8.858 -18.576 -6.191 1.00 97.31 77 ILE A CA 1
ATOM 619 C C . ILE A 1 77 ? 9.950 -17.687 -6.792 1.00 97.31 77 ILE A C 1
ATOM 621 O O . ILE A 1 77 ? 10.477 -17.998 -7.857 1.00 97.31 77 ILE A O 1
ATOM 625 N N . GLY A 1 78 ? 10.310 -16.585 -6.128 1.00 95.56 78 GLY A N 1
ATOM 626 C CA . GLY A 1 78 ? 11.296 -15.663 -6.673 1.00 95.56 78 GLY A CA 1
ATOM 627 C C . GLY A 1 78 ? 11.646 -14.490 -5.772 1.00 95.56 78 GLY A C 1
ATOM 628 O O . GLY A 1 78 ? 11.295 -14.430 -4.593 1.00 95.56 78 GLY A O 1
ATOM 629 N N . GLY A 1 79 ? 12.381 -13.548 -6.349 1.00 94.81 79 GLY A N 1
ATOM 630 C CA . GLY A 1 79 ? 12.790 -12.312 -5.700 1.00 94.81 79 GLY A CA 1
ATOM 631 C C . GLY A 1 79 ? 13.826 -11.560 -6.524 1.00 94.81 79 GLY A C 1
ATOM 632 O O . GLY A 1 79 ? 14.313 -12.069 -7.534 1.00 94.81 79 GLY A O 1
ATOM 633 N N . THR A 1 80 ? 14.177 -10.364 -6.070 1.00 95.62 80 THR A N 1
ATOM 634 C CA . THR A 1 80 ? 15.271 -9.573 -6.637 1.00 95.62 80 THR A CA 1
ATOM 635 C C . THR A 1 80 ? 16.044 -8.851 -5.536 1.00 95.62 80 THR A C 1
ATOM 637 O O . THR A 1 80 ? 15.501 -8.541 -4.476 1.00 95.62 80 THR A O 1
ATOM 640 N N . ALA A 1 81 ? 17.332 -8.599 -5.770 1.00 95.00 81 ALA A N 1
ATOM 641 C CA . ALA A 1 81 ? 18.159 -7.800 -4.871 1.00 95.00 81 ALA A CA 1
ATOM 642 C C . ALA A 1 81 ? 17.919 -6.287 -5.041 1.00 95.00 81 ALA A C 1
ATOM 644 O O . ALA A 1 81 ? 18.334 -5.518 -4.180 1.00 95.00 81 ALA A O 1
ATOM 645 N N . THR A 1 82 ? 17.242 -5.868 -6.118 1.00 94.31 82 THR A N 1
ATOM 646 C CA . THR A 1 82 ? 16.891 -4.475 -6.452 1.00 94.31 82 THR A CA 1
ATOM 647 C C . THR A 1 82 ? 15.663 -4.001 -5.666 1.00 94.31 82 THR A C 1
ATOM 649 O O . THR A 1 82 ? 14.600 -3.746 -6.222 1.00 94.31 82 THR A O 1
ATOM 652 N N . GLY A 1 83 ? 15.795 -3.926 -4.339 1.00 93.94 83 GLY A N 1
ATOM 653 C CA . GLY A 1 83 ? 14.737 -3.469 -3.430 1.00 93.94 83 GLY A CA 1
ATOM 654 C C . GLY A 1 83 ? 14.951 -2.049 -2.899 1.00 93.94 83 GLY A C 1
ATOM 655 O O . GLY A 1 83 ? 15.703 -1.243 -3.456 1.00 93.94 83 GLY A O 1
ATOM 656 N N . GLY A 1 84 ? 14.336 -1.751 -1.754 1.00 92.75 84 GLY A N 1
ATOM 657 C CA . GLY A 1 84 ? 14.475 -0.457 -1.084 1.00 92.75 84 GLY A CA 1
ATOM 658 C C . GLY A 1 84 ? 15.886 -0.174 -0.568 1.00 92.75 84 GLY A C 1
ATOM 659 O O . GLY A 1 84 ? 16.301 0.981 -0.518 1.00 92.75 84 GLY A O 1
ATOM 660 N N . GLY A 1 85 ? 16.665 -1.216 -0.264 1.00 93.94 85 GLY A N 1
ATOM 661 C CA . GLY A 1 85 ? 18.075 -1.078 0.105 1.00 93.94 85 GLY A CA 1
ATOM 662 C C . GLY A 1 85 ? 18.927 -0.580 -1.062 1.00 93.94 85 GLY A C 1
ATOM 663 O O . GLY A 1 85 ? 19.823 0.236 -0.865 1.00 93.94 85 GLY A O 1
ATOM 664 N N . THR A 1 86 ? 18.610 -1.004 -2.289 1.00 95.88 86 THR A N 1
ATOM 665 C CA . THR A 1 86 ? 19.257 -0.497 -3.506 1.00 95.88 86 THR A CA 1
ATOM 666 C C . THR A 1 86 ? 18.877 0.954 -3.771 1.00 95.88 86 THR A C 1
ATOM 668 O O . THR A 1 86 ? 19.759 1.752 -4.078 1.00 95.88 86 THR A O 1
ATOM 671 N N . PHE A 1 87 ? 17.597 1.309 -3.601 1.00 95.12 87 PHE A N 1
ATOM 672 C CA . PHE A 1 87 ? 17.133 2.694 -3.741 1.00 95.12 87 PHE A CA 1
ATOM 673 C C . PHE A 1 87 ? 17.856 3.615 -2.763 1.00 95.12 87 PHE A C 1
ATOM 675 O O . PHE A 1 87 ? 18.418 4.629 -3.166 1.00 95.12 87 PHE A O 1
ATOM 682 N N . TRP A 1 88 ? 17.902 3.226 -1.488 1.00 94.31 88 TRP A N 1
ATOM 683 C CA . TRP A 1 88 ? 18.569 4.018 -0.466 1.00 94.31 88 TRP A CA 1
ATOM 684 C C . TRP A 1 88 ? 20.079 4.089 -0.701 1.00 94.31 88 TRP A C 1
ATOM 686 O O . TRP A 1 88 ? 20.645 5.177 -0.735 1.00 94.31 88 TRP A O 1
ATOM 696 N N . GLY A 1 89 ? 20.729 2.944 -0.924 1.00 95.38 89 GLY A N 1
ATOM 697 C CA . GLY A 1 89 ? 22.177 2.872 -1.101 1.00 95.38 89 GLY A CA 1
ATOM 698 C C . GLY A 1 89 ? 22.666 3.680 -2.301 1.00 95.38 89 GLY A C 1
ATOM 699 O O . GLY A 1 89 ? 23.563 4.505 -2.156 1.00 95.38 89 GLY A O 1
ATOM 700 N N . LEU A 1 90 ? 22.058 3.491 -3.478 1.00 96.31 90 LEU A N 1
ATOM 701 C CA . LEU A 1 90 ? 22.418 4.266 -4.669 1.00 96.31 90 LEU A CA 1
ATOM 702 C C . LEU A 1 90 ? 21.973 5.725 -4.546 1.00 96.31 90 LEU A C 1
ATOM 704 O O . LEU A 1 90 ? 22.730 6.614 -4.921 1.00 96.31 90 LEU A O 1
ATOM 708 N N . GLY A 1 91 ? 20.798 5.993 -3.975 1.00 95.69 91 GLY A N 1
ATOM 709 C CA . GLY A 1 91 ? 20.315 7.353 -3.746 1.00 95.69 91 GLY A CA 1
ATOM 710 C C . GLY A 1 91 ? 21.269 8.169 -2.873 1.00 95.69 91 GLY A C 1
ATOM 711 O O . GLY A 1 91 ? 21.578 9.309 -3.210 1.00 95.69 91 GLY A O 1
ATOM 712 N N . SER A 1 92 ? 21.812 7.575 -1.808 1.00 94.62 92 SER A N 1
ATOM 713 C CA . SER A 1 92 ? 22.814 8.212 -0.943 1.00 94.62 92 SER A CA 1
ATOM 714 C C . SER A 1 92 ? 24.183 8.397 -1.604 1.00 94.62 92 SER A C 1
ATOM 716 O O . SER A 1 92 ? 24.961 9.233 -1.154 1.00 94.62 92 SER A O 1
ATOM 718 N N . LEU A 1 93 ? 24.502 7.634 -2.654 1.00 95.06 93 LEU A N 1
ATOM 719 C CA . LEU A 1 93 ? 25.718 7.842 -3.449 1.00 95.06 93 LEU A CA 1
ATOM 720 C C . LEU A 1 93 ? 25.527 8.921 -4.523 1.00 95.06 93 LEU A C 1
ATOM 722 O O . LEU A 1 93 ? 26.469 9.642 -4.840 1.00 95.06 93 LEU A O 1
ATOM 726 N N . LEU A 1 94 ? 24.324 9.011 -5.094 1.00 93.56 94 LEU A N 1
ATOM 727 C CA . LEU A 1 94 ? 23.998 9.898 -6.213 1.00 93.56 94 LEU A CA 1
ATOM 728 C C . LEU A 1 94 ? 23.507 11.285 -5.775 1.00 93.56 94 LEU A C 1
ATOM 730 O O . LEU A 1 94 ? 23.484 12.204 -6.589 1.00 93.56 94 LEU A O 1
ATOM 734 N N . THR A 1 95 ? 23.095 11.444 -4.518 1.00 94.50 95 THR A N 1
ATOM 735 C CA . THR A 1 95 ? 22.502 12.682 -3.990 1.00 94.50 95 THR A CA 1
ATOM 736 C C . THR A 1 95 ? 23.053 13.009 -2.606 1.00 94.50 95 THR A C 1
ATOM 738 O O . THR A 1 95 ? 23.684 12.176 -1.956 1.00 94.50 95 THR A O 1
ATOM 741 N N . LYS A 1 96 ? 22.781 14.220 -2.117 1.00 93.12 96 LYS A N 1
ATOM 742 C CA . LYS A 1 96 ? 23.149 14.646 -0.757 1.00 93.12 96 LYS A CA 1
ATOM 743 C C . LYS A 1 96 ? 22.113 14.274 0.305 1.00 93.12 96 LYS A C 1
ATOM 745 O O . LYS A 1 96 ? 22.280 14.672 1.461 1.00 93.12 96 LYS A O 1
ATOM 750 N N . ALA A 1 97 ? 21.062 13.541 -0.064 1.00 91.88 97 ALA A N 1
ATOM 751 C CA . ALA A 1 97 ? 20.011 13.149 0.860 1.00 91.88 97 ALA A CA 1
ATOM 752 C C . ALA A 1 97 ? 20.552 12.253 1.981 1.00 91.88 97 ALA A C 1
ATOM 754 O O . ALA A 1 97 ? 21.316 11.310 1.756 1.00 91.88 97 ALA A O 1
ATOM 755 N N . LYS A 1 98 ? 20.127 12.542 3.209 1.00 86.56 98 LYS A N 1
ATOM 756 C CA . LYS A 1 98 ? 20.595 11.880 4.432 1.00 86.56 98 LYS A CA 1
ATOM 757 C C . LYS A 1 98 ? 19.697 10.733 4.876 1.00 86.56 98 LYS A C 1
ATOM 759 O O . LYS A 1 98 ? 20.076 9.985 5.776 1.00 86.56 98 LYS A O 1
ATOM 764 N N . GLY A 1 99 ? 18.521 10.588 4.272 1.00 88.00 99 GLY A N 1
ATOM 765 C CA . GLY A 1 99 ? 17.544 9.580 4.657 1.00 88.00 99 GLY A CA 1
ATOM 766 C C . GLY A 1 99 ? 16.647 9.140 3.510 1.00 88.00 99 GLY A C 1
ATOM 767 O O . GLY A 1 99 ? 16.573 9.779 2.463 1.00 88.00 99 GLY A O 1
ATOM 768 N N . PHE A 1 100 ? 15.953 8.030 3.745 1.00 86.56 100 PHE A N 1
ATOM 769 C CA . PHE A 1 100 ? 15.029 7.428 2.788 1.00 86.56 100 PHE A CA 1
ATOM 770 C C . PHE A 1 100 ? 13.872 8.370 2.415 1.00 86.56 100 PHE A C 1
ATOM 772 O O . PHE A 1 100 ? 13.562 8.513 1.238 1.00 86.56 100 PHE A O 1
ATOM 779 N N . ASP A 1 101 ? 13.291 9.066 3.397 1.00 85.25 101 ASP A N 1
ATOM 780 C CA . ASP A 1 101 ? 12.180 9.999 3.156 1.00 85.25 101 ASP A CA 1
ATOM 781 C C . ASP A 1 101 ? 12.624 11.211 2.330 1.00 85.25 101 ASP A C 1
ATOM 783 O O . ASP A 1 101 ? 11.953 11.600 1.382 1.00 85.25 101 ASP A O 1
ATOM 787 N N . GLU A 1 102 ? 13.808 11.759 2.616 1.00 90.00 102 GLU A N 1
ATOM 788 C CA . GLU A 1 102 ? 14.375 12.866 1.839 1.00 90.00 102 GLU A CA 1
ATOM 789 C C . GLU A 1 102 ? 14.640 12.452 0.381 1.00 90.00 102 GLU A C 1
ATOM 791 O O . GLU A 1 102 ? 14.387 13.228 -0.539 1.00 90.00 102 GLU A O 1
ATOM 796 N N . LEU A 1 103 ? 15.086 11.210 0.147 1.00 92.12 103 LEU A N 1
ATOM 797 C CA . LEU A 1 103 ? 15.233 10.661 -1.205 1.00 92.12 103 LEU A CA 1
ATOM 798 C C . LEU A 1 103 ? 13.893 10.546 -1.938 1.00 92.12 103 LEU A C 1
ATOM 800 O O . LEU A 1 103 ? 13.826 10.849 -3.130 1.00 92.12 103 LEU A O 1
ATOM 804 N N . LEU A 1 104 ? 12.834 10.118 -1.250 1.00 89.31 104 LEU A N 1
ATOM 805 C CA . LEU A 1 104 ? 11.492 10.044 -1.825 1.00 89.31 104 LEU A CA 1
ATOM 806 C C . LEU A 1 104 ? 10.937 11.438 -2.134 1.00 89.31 104 LEU A C 1
ATOM 808 O O . LEU A 1 104 ? 10.403 11.649 -3.222 1.00 89.31 104 LEU A O 1
ATOM 812 N N . GLU A 1 105 ? 11.140 12.416 -1.249 1.00 89.62 105 GLU A N 1
ATOM 813 C CA . GLU A 1 105 ? 10.772 13.815 -1.491 1.00 89.62 105 GLU A CA 1
ATOM 814 C C . GLU A 1 105 ? 11.526 14.426 -2.682 1.00 89.62 105 GLU A C 1
ATOM 816 O O . GLU A 1 105 ? 10.939 15.155 -3.488 1.00 89.62 105 GLU A O 1
ATOM 821 N N . LEU A 1 106 ? 12.825 14.133 -2.817 1.00 93.62 106 LEU A N 1
ATOM 822 C CA . LEU A 1 106 ? 13.610 14.529 -3.986 1.00 93.62 106 LEU A CA 1
ATOM 823 C C . LEU A 1 106 ? 13.048 13.890 -5.250 1.00 93.62 106 LEU A C 1
ATOM 825 O O . LEU A 1 106 ? 12.799 14.591 -6.235 1.00 93.62 106 LEU A O 1
ATOM 829 N N . ALA A 1 107 ? 12.797 12.580 -5.205 1.00 93.69 107 ALA A N 1
ATOM 830 C CA . ALA A 1 107 ? 12.208 11.864 -6.318 1.00 93.69 107 ALA A CA 1
ATOM 831 C C . ALA A 1 107 ? 10.869 12.493 -6.706 1.00 93.69 107 ALA A C 1
ATOM 833 O O . ALA A 1 107 ? 10.657 12.702 -7.888 1.00 93.69 107 ALA A O 1
ATOM 834 N N . GLU A 1 108 ? 10.011 12.893 -5.760 1.00 90.50 108 GLU A N 1
ATOM 835 C CA . GLU A 1 108 ? 8.724 13.555 -6.021 1.00 90.50 108 GLU A CA 1
ATOM 836 C C . GLU A 1 108 ? 8.808 14.888 -6.770 1.00 90.50 108 GLU A C 1
ATOM 838 O O . GLU A 1 108 ? 7.843 15.255 -7.447 1.00 90.50 108 GLU A O 1
ATOM 843 N N . ARG A 1 109 ? 9.941 15.587 -6.707 1.00 92.94 109 ARG A N 1
ATOM 844 C CA . ARG A 1 109 ? 10.149 16.876 -7.386 1.00 92.94 109 ARG A CA 1
ATOM 845 C C . ARG A 1 109 ? 10.922 16.744 -8.696 1.00 92.94 109 ARG A C 1
ATOM 847 O O . ARG A 1 109 ? 10.874 17.659 -9.511 1.00 92.94 109 ARG A O 1
ATOM 854 N N . GLY A 1 110 ? 11.606 15.620 -8.897 1.00 94.00 110 GLY A N 1
ATOM 855 C CA . GLY A 1 110 ? 12.440 15.381 -10.069 1.00 94.00 110 GLY A CA 1
ATOM 856 C C . GLY A 1 110 ? 11.669 15.047 -11.340 1.00 94.00 110 GLY A C 1
ATOM 857 O O . GLY A 1 110 ? 10.513 14.608 -11.309 1.00 94.00 110 GLY A O 1
ATOM 858 N N . ASP A 1 111 ? 12.362 15.179 -12.462 1.00 94.44 111 ASP A N 1
ATOM 859 C CA . ASP A 1 111 ? 11.938 14.800 -13.799 1.00 94.44 111 ASP A CA 1
ATOM 860 C C . ASP A 1 111 ? 12.933 13.806 -14.412 1.00 94.44 111 ASP A C 1
ATOM 862 O O . ASP A 1 111 ? 14.033 14.146 -14.850 1.00 94.44 111 ASP A O 1
ATOM 866 N N . HIS A 1 112 ? 12.517 12.542 -14.490 1.00 94.94 112 HIS A N 1
ATOM 867 C CA . HIS A 1 112 ? 13.363 11.474 -15.013 1.00 94.94 112 HIS A CA 1
ATOM 868 C C . HIS A 1 112 ? 13.755 11.681 -16.483 1.00 94.94 112 HIS A C 1
ATOM 870 O O . HIS A 1 112 ? 14.743 11.110 -16.934 1.00 94.94 112 HIS A O 1
ATOM 876 N N . ARG A 1 113 ? 13.025 12.508 -17.246 1.00 93.88 113 ARG A N 1
ATOM 877 C CA . ARG A 1 113 ? 13.257 12.708 -18.684 1.00 93.88 113 ARG A CA 1
ATOM 878 C C . ARG A 1 113 ? 14.586 13.399 -18.982 1.00 93.88 113 ARG A C 1
ATOM 880 O O . ARG A 1 113 ? 15.059 13.296 -20.111 1.00 93.88 113 ARG A O 1
ATOM 887 N N . HIS A 1 114 ? 15.199 14.070 -18.007 1.00 92.38 114 HIS A N 1
ATOM 888 C CA . HIS A 1 114 ? 16.553 14.619 -18.140 1.00 92.38 114 HIS A CA 1
ATOM 889 C C . HIS A 1 114 ? 17.642 13.536 -18.041 1.00 92.38 114 HIS A C 1
ATOM 891 O O . HIS A 1 114 ? 18.720 13.691 -18.608 1.00 92.38 114 HIS A O 1
ATOM 897 N N . VAL A 1 115 ? 17.350 12.420 -17.368 1.00 94.06 115 VAL A N 1
ATOM 898 C CA . VAL A 1 115 ? 18.308 11.350 -17.037 1.00 94.06 115 VAL A CA 1
ATOM 899 C C . VAL A 1 115 ? 18.105 10.110 -17.916 1.00 94.06 115 VAL A C 1
ATOM 901 O O . VAL A 1 115 ? 19.062 9.500 -18.402 1.00 94.06 115 VAL A O 1
ATOM 904 N N . ASP A 1 116 ? 16.850 9.744 -18.155 1.00 95.50 116 ASP A N 1
ATOM 905 C CA . ASP A 1 116 ? 16.457 8.540 -18.876 1.00 95.50 116 ASP A CA 1
ATOM 906 C C . ASP A 1 116 ? 16.342 8.782 -20.379 1.00 95.50 116 ASP A C 1
ATOM 908 O O . ASP A 1 116 ? 15.832 9.807 -20.841 1.00 95.50 116 ASP A O 1
ATOM 912 N N . MET A 1 117 ? 16.754 7.780 -21.154 1.00 94.69 117 MET A N 1
ATOM 913 C CA . MET A 1 117 ? 16.535 7.739 -22.593 1.00 94.69 117 MET A CA 1
ATOM 914 C C . MET A 1 117 ? 15.202 7.050 -22.890 1.00 94.69 117 MET A C 1
ATOM 916 O O . MET A 1 117 ? 15.002 5.880 -22.555 1.00 94.69 117 MET A O 1
ATOM 920 N N . LEU A 1 118 ? 14.289 7.780 -23.524 1.00 96.06 118 LEU A N 1
ATOM 921 C CA . LEU A 1 118 ? 12.957 7.311 -23.897 1.00 96.06 118 LEU A CA 1
ATOM 922 C C . LEU A 1 118 ? 12.957 6.703 -25.305 1.00 96.06 118 LEU A C 1
ATOM 924 O O . LEU A 1 118 ? 13.845 6.968 -26.115 1.00 96.06 118 LEU A O 1
ATOM 928 N N . VA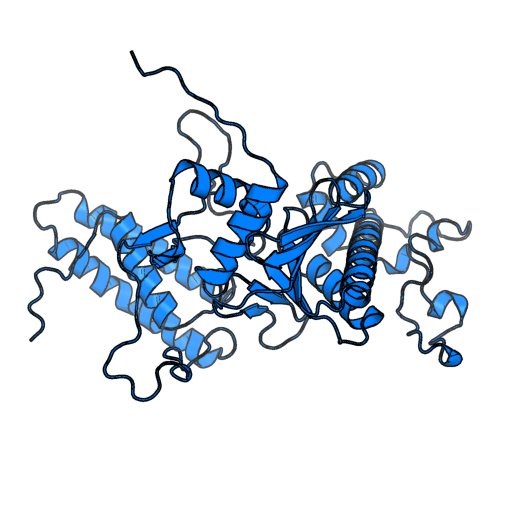L A 1 119 ? 11.917 5.939 -25.643 1.00 95.88 119 VAL A N 1
ATOM 929 C CA . VAL A 1 119 ? 11.707 5.402 -27.001 1.00 95.88 119 VAL A CA 1
ATOM 930 C C . VAL A 1 119 ? 11.727 6.526 -28.042 1.00 95.88 119 VAL A C 1
ATOM 932 O O . VAL A 1 119 ? 12.381 6.390 -29.079 1.00 95.88 119 VAL A O 1
ATOM 935 N N . ARG A 1 120 ? 11.103 7.675 -27.749 1.00 95.69 120 ARG A N 1
ATOM 936 C CA . ARG A 1 120 ? 11.116 8.834 -28.656 1.00 95.69 120 ARG A CA 1
ATOM 937 C C . ARG A 1 120 ? 12.512 9.403 -28.912 1.00 95.69 120 ARG A C 1
ATOM 939 O O . ARG A 1 120 ? 12.746 9.919 -29.998 1.00 95.69 120 ARG A O 1
ATOM 946 N N . ASP A 1 121 ? 13.436 9.278 -27.962 1.00 92.94 121 ASP A N 1
ATOM 947 C CA . ASP A 1 121 ? 14.807 9.783 -28.113 1.00 92.94 121 ASP A CA 1
ATOM 948 C C . ASP A 1 121 ? 15.625 8.923 -29.093 1.00 92.94 121 ASP A C 1
ATOM 950 O O . ASP A 1 121 ? 16.638 9.378 -29.622 1.00 92.94 121 ASP A O 1
ATOM 954 N N . ILE A 1 122 ? 15.186 7.682 -29.339 1.00 92.56 122 ILE A N 1
ATOM 955 C CA . ILE A 1 122 ? 15.810 6.737 -30.275 1.00 92.56 122 ILE A CA 1
ATOM 956 C C . ILE A 1 122 ? 15.104 6.776 -31.636 1.00 92.56 122 ILE A C 1
ATOM 958 O O . ILE A 1 122 ? 15.761 6.796 -32.674 1.00 92.56 122 ILE A O 1
ATOM 962 N N . TYR A 1 123 ? 13.768 6.785 -31.639 1.00 93.44 123 TYR A N 1
ATOM 963 C CA . TYR A 1 123 ? 12.955 6.591 -32.848 1.00 93.44 123 TYR A CA 1
ATOM 964 C C . TYR A 1 123 ? 12.255 7.863 -33.357 1.00 93.44 123 TYR A C 1
ATOM 966 O O . TYR A 1 123 ? 11.569 7.814 -34.375 1.00 93.44 123 TYR A O 1
ATOM 974 N N . GLY A 1 124 ? 12.392 9.002 -32.668 1.00 92.88 124 GLY A N 1
ATOM 975 C CA . GLY A 1 124 ? 11.739 10.269 -33.027 1.00 92.88 124 GLY A CA 1
ATOM 976 C C . GLY A 1 124 ? 10.234 10.334 -32.720 1.00 92.88 124 GLY A C 1
ATOM 977 O O . GLY A 1 124 ? 9.569 11.286 -33.120 1.00 92.88 124 GLY A O 1
ATOM 978 N N . GLY A 1 125 ? 9.682 9.332 -32.030 1.00 94.31 125 GLY A N 1
ATOM 979 C CA . GLY A 1 125 ? 8.266 9.218 -31.675 1.00 94.31 125 GLY A CA 1
ATOM 980 C C . GLY A 1 125 ? 7.920 7.814 -31.173 1.00 94.31 125 GLY A C 1
ATOM 981 O O . GLY A 1 125 ? 8.787 7.111 -30.654 1.00 94.31 125 GLY A O 1
ATOM 982 N N . ASP A 1 126 ? 6.665 7.397 -31.345 1.00 94.31 126 ASP A N 1
ATOM 983 C CA . ASP A 1 126 ? 6.225 6.034 -31.020 1.00 94.31 126 ASP A CA 1
ATOM 984 C C . ASP A 1 126 ? 6.880 4.992 -31.931 1.00 94.31 126 ASP A C 1
ATOM 986 O O . ASP A 1 126 ? 6.913 5.149 -33.158 1.00 94.31 126 ASP A O 1
ATOM 990 N N . TYR A 1 127 ? 7.276 3.851 -31.364 1.00 93.31 127 TYR A N 1
ATOM 991 C CA . TYR A 1 127 ? 7.710 2.706 -32.156 1.00 93.31 127 TYR A CA 1
ATOM 992 C C . TYR A 1 127 ? 6.518 1.797 -32.492 1.00 93.31 127 TYR A C 1
ATOM 994 O O . TYR A 1 127 ? 6.311 0.729 -31.911 1.00 93.31 127 TYR A O 1
ATOM 1002 N N . LYS A 1 128 ? 5.722 2.237 -33.476 1.00 90.56 128 LYS A N 1
ATOM 1003 C CA . LYS A 1 128 ? 4.434 1.624 -33.861 1.00 90.56 128 LYS A CA 1
ATOM 1004 C C . LYS A 1 128 ? 4.512 0.139 -34.220 1.00 90.56 128 LYS A C 1
ATOM 1006 O O . LYS A 1 128 ? 3.585 -0.596 -33.907 1.00 90.56 128 LYS A O 1
ATOM 1011 N N . CYS A 1 129 ? 5.604 -0.305 -34.849 1.00 89.44 129 CYS A N 1
ATOM 1012 C CA . CYS A 1 129 ? 5.777 -1.701 -35.271 1.00 89.44 129 CYS A CA 1
ATOM 1013 C C . CYS A 1 129 ? 5.708 -2.682 -34.086 1.00 89.44 129 CYS A C 1
ATOM 1015 O O . CYS A 1 129 ? 5.128 -3.756 -34.204 1.00 89.44 129 CYS A O 1
ATOM 1017 N N . LEU A 1 130 ? 6.259 -2.283 -32.935 1.00 85.81 130 LEU A N 1
ATOM 1018 C CA . LEU A 1 130 ? 6.266 -3.082 -31.707 1.00 85.81 130 LEU A CA 1
ATOM 1019 C C . LEU A 1 130 ? 5.253 -2.588 -30.663 1.00 85.81 130 LEU A C 1
ATOM 1021 O O . LEU A 1 130 ? 5.197 -3.131 -29.564 1.00 85.81 130 LEU A O 1
ATOM 1025 N N . GLY A 1 131 ? 4.458 -1.565 -30.992 1.00 88.31 131 GLY A N 1
ATOM 1026 C CA . GLY A 1 131 ? 3.472 -0.982 -30.082 1.00 88.31 131 GLY A CA 1
ATOM 1027 C C . GLY A 1 131 ? 4.074 -0.262 -28.870 1.00 88.31 131 GLY A C 1
ATOM 1028 O O . GLY A 1 131 ? 3.403 -0.166 -27.846 1.00 88.31 131 GLY A O 1
ATOM 1029 N N . LEU A 1 132 ? 5.316 0.230 -28.954 1.00 90.62 132 LEU A N 1
ATOM 1030 C CA . LEU A 1 132 ? 5.944 0.957 -27.845 1.00 90.62 132 LEU A CA 1
ATOM 1031 C C . LEU A 1 132 ? 5.614 2.451 -27.935 1.00 90.62 132 LEU A C 1
ATOM 1033 O O . LEU A 1 132 ? 5.905 3.093 -28.948 1.00 90.62 132 LEU A O 1
ATOM 1037 N N . SER A 1 133 ? 5.041 3.001 -26.863 1.00 93.19 133 SER A N 1
ATOM 1038 C CA . SER A 1 133 ? 4.825 4.446 -26.722 1.00 93.19 133 SER A CA 1
ATOM 1039 C C . SER A 1 133 ? 6.160 5.191 -26.694 1.00 93.19 133 SER A C 1
ATOM 1041 O O . SER A 1 133 ? 7.118 4.724 -26.076 1.00 93.19 133 SER A O 1
ATOM 1043 N N . GLY A 1 134 ? 6.216 6.369 -27.314 1.00 92.75 134 GLY A N 1
ATOM 1044 C CA . GLY A 1 134 ? 7.383 7.244 -27.296 1.00 92.75 134 GLY A CA 1
ATOM 1045 C C . GLY A 1 134 ? 7.782 7.707 -25.891 1.00 92.75 134 GLY A C 1
ATOM 1046 O O . GLY A 1 134 ? 8.944 8.043 -25.683 1.00 92.75 134 GLY A O 1
ATOM 1047 N N . ASP A 1 135 ? 6.854 7.701 -24.929 1.00 93.12 135 ASP A N 1
ATOM 1048 C CA . ASP A 1 135 ? 7.105 8.076 -23.526 1.00 93.12 135 ASP A CA 1
ATOM 1049 C C . ASP A 1 135 ? 7.644 6.929 -22.663 1.00 93.12 135 ASP A C 1
ATOM 1051 O O . ASP A 1 135 ? 7.996 7.135 -21.503 1.00 93.12 135 ASP A O 1
ATOM 1055 N N . LEU A 1 136 ? 7.728 5.716 -23.215 1.00 93.56 136 LEU A N 1
ATOM 1056 C CA . LEU A 1 136 ? 8.294 4.576 -22.509 1.00 93.56 136 LEU A CA 1
ATOM 1057 C C . LEU A 1 136 ? 9.807 4.759 -22.334 1.00 93.56 136 LEU A C 1
ATOM 1059 O O . LEU A 1 136 ? 10.511 5.150 -23.269 1.00 93.56 136 LEU A O 1
ATOM 1063 N N . ILE A 1 137 ? 10.319 4.428 -21.148 1.00 95.06 137 ILE A N 1
ATOM 1064 C CA . ILE A 1 137 ? 11.760 4.396 -20.889 1.00 95.06 137 ILE A CA 1
ATOM 1065 C C . ILE A 1 137 ? 12.371 3.252 -21.702 1.00 95.06 137 ILE A C 1
ATOM 1067 O O . ILE A 1 137 ? 11.997 2.094 -21.534 1.00 95.06 137 ILE A O 1
ATOM 1071 N N . ALA A 1 138 ? 13.311 3.583 -22.585 1.00 93.81 138 ALA A N 1
ATOM 1072 C CA . ALA A 1 138 ? 14.058 2.606 -23.371 1.00 93.81 138 ALA A CA 1
ATOM 1073 C C . ALA A 1 138 ? 15.367 2.206 -22.678 1.00 93.81 138 ALA A C 1
ATOM 1075 O O . ALA A 1 138 ? 15.756 1.043 -22.715 1.00 93.81 138 ALA A O 1
ATOM 1076 N N . SER A 1 139 ? 16.044 3.170 -22.045 1.00 95.12 139 SER A N 1
ATOM 1077 C CA . SER A 1 139 ? 17.255 2.942 -21.257 1.00 95.12 139 SER A CA 1
ATOM 1078 C C . SER A 1 139 ? 17.312 3.920 -20.093 1.00 95.12 139 SER A C 1
ATOM 1080 O O . SER A 1 139 ? 17.545 5.119 -20.280 1.00 95.12 139 SER A O 1
ATOM 1082 N N . SER A 1 140 ? 17.145 3.400 -18.884 1.00 94.62 140 SER A N 1
ATOM 1083 C CA . SER A 1 140 ? 17.306 4.177 -17.660 1.00 94.62 140 SER A CA 1
ATOM 1084 C C . SER A 1 140 ? 18.732 4.697 -17.513 1.00 94.62 140 SER A C 1
ATOM 1086 O O . SER A 1 140 ? 19.674 4.000 -17.895 1.00 94.62 140 SER A O 1
ATOM 1088 N N . PHE A 1 141 ? 18.891 5.931 -17.025 1.00 94.12 141 PHE A N 1
ATOM 1089 C CA . PHE A 1 141 ? 20.176 6.653 -16.979 1.00 94.12 141 PHE A CA 1
ATOM 1090 C C . PHE A 1 141 ? 20.896 6.796 -18.337 1.00 94.12 141 PHE A C 1
ATOM 1092 O O . PHE A 1 141 ? 22.043 7.235 -18.401 1.00 94.12 141 PHE A O 1
ATOM 1099 N N . GLY A 1 142 ? 20.236 6.463 -19.453 1.00 92.81 142 GLY A N 1
ATOM 1100 C CA . GLY A 1 142 ? 20.872 6.387 -20.768 1.00 92.81 142 GLY A CA 1
ATOM 1101 C C . GLY A 1 142 ? 21.345 7.732 -21.327 1.00 92.81 142 GLY A C 1
ATOM 1102 O O . GLY A 1 142 ? 22.221 7.745 -22.192 1.00 92.81 142 GLY A O 1
ATOM 1103 N N . LYS A 1 143 ? 20.801 8.863 -20.851 1.00 91.44 143 LYS A N 1
ATOM 1104 C CA . LYS A 1 143 ? 21.257 10.197 -21.280 1.00 91.44 143 LYS A CA 1
ATOM 1105 C C . LYS A 1 143 ? 22.571 10.594 -20.621 1.00 91.44 143 LYS A C 1
ATOM 1107 O O . LYS A 1 143 ? 23.379 11.235 -21.278 1.00 91.44 143 LYS A O 1
ATOM 1112 N N . VAL A 1 144 ? 22.825 10.120 -19.401 1.00 87.12 144 VAL A N 1
ATOM 1113 C CA . VAL A 1 144 ? 24.052 10.409 -18.637 1.00 87.12 144 VAL A CA 1
ATOM 1114 C C . VAL A 1 144 ? 25.304 9.891 -19.351 1.00 87.12 144 VAL A C 1
ATOM 1116 O O . VAL A 1 144 ? 26.379 10.465 -19.234 1.00 87.12 144 VAL A O 1
ATOM 1119 N N . CYS A 1 145 ? 25.182 8.813 -20.130 1.00 80.25 145 CYS A N 1
ATOM 1120 C CA . CYS A 1 145 ? 26.306 8.254 -20.881 1.00 80.25 145 CYS A CA 1
ATOM 1121 C C . CYS A 1 145 ? 26.717 9.088 -22.110 1.00 80.25 145 CYS A C 1
ATOM 1123 O O . CYS A 1 145 ? 27.742 8.783 -22.723 1.00 80.25 145 CYS A O 1
ATOM 1125 N N . LYS A 1 146 ? 25.937 10.098 -22.517 1.00 71.50 146 LYS A N 1
ATOM 1126 C CA . LYS A 1 146 ? 26.280 10.958 -23.656 1.00 71.50 146 LYS A CA 1
ATOM 1127 C C . LYS A 1 146 ? 27.163 12.112 -23.174 1.00 71.50 146 LYS A C 1
ATOM 1129 O O . LYS A 1 146 ? 26.809 12.827 -22.253 1.00 71.50 146 LYS A O 1
ATOM 1134 N N . GLN A 1 147 ? 28.305 12.326 -23.826 1.00 55.62 147 GLN A N 1
ATOM 1135 C CA . GLN A 1 147 ? 29.242 13.403 -23.464 1.00 55.62 147 GLN A CA 1
ATOM 1136 C C . GLN A 1 147 ? 28.699 14.824 -23.733 1.00 55.62 147 GLN A C 1
ATOM 1138 O O . GLN A 1 147 ? 29.284 15.783 -23.247 1.00 55.62 147 GLN A O 1
ATOM 1143 N N . ASP A 1 148 ? 27.585 14.955 -24.465 1.00 56.16 148 ASP A N 1
ATOM 1144 C CA . ASP A 1 148 ? 26.936 16.235 -24.802 1.00 56.16 148 ASP A CA 1
ATOM 1145 C C . ASP A 1 148 ? 25.844 16.671 -23.805 1.00 56.16 148 ASP A C 1
ATOM 1147 O O . ASP A 1 148 ? 25.184 17.688 -24.021 1.00 56.16 148 ASP A O 1
ATOM 1151 N N . THR A 1 149 ? 25.589 15.917 -22.729 1.00 56.97 149 THR A N 1
ATOM 1152 C CA . THR A 1 149 ? 24.740 16.441 -21.649 1.00 56.97 149 THR A CA 1
ATOM 1153 C C . THR A 1 149 ? 25.522 17.502 -20.890 1.00 56.97 149 THR A C 1
ATOM 1155 O O . THR A 1 149 ? 26.470 17.171 -20.183 1.00 56.97 149 THR A O 1
ATOM 1158 N N . ASP A 1 150 ? 25.116 18.769 -21.025 1.00 56.56 150 ASP A N 1
ATOM 1159 C CA . ASP A 1 150 ? 25.562 19.848 -20.145 1.00 56.56 150 ASP A CA 1
ATOM 1160 C C . ASP A 1 150 ? 25.386 19.381 -18.692 1.00 56.56 150 ASP A C 1
ATOM 1162 O O . ASP A 1 150 ? 24.259 19.271 -18.202 1.00 56.56 150 ASP A O 1
ATOM 1166 N N . GLU A 1 151 ? 26.492 19.109 -17.992 1.00 54.12 151 GLU A N 1
ATOM 1167 C CA . GLU A 1 151 ? 26.511 18.628 -16.599 1.00 54.12 151 GLU A CA 1
ATOM 1168 C C . GLU A 1 151 ? 25.715 19.543 -15.641 1.00 54.12 151 GLU A C 1
ATOM 1170 O O . GLU A 1 151 ? 25.345 19.134 -14.545 1.00 54.12 151 GLU A O 1
ATOM 1175 N N . GLY A 1 152 ? 25.394 20.772 -16.064 1.00 58.81 152 GLY A N 1
ATOM 1176 C CA . GLY A 1 152 ? 24.549 21.720 -15.338 1.00 58.81 152 GLY A CA 1
ATOM 1177 C C . GLY A 1 152 ? 23.030 21.515 -15.450 1.00 58.81 152 GLY A C 1
ATOM 1178 O O . GLY A 1 152 ? 22.304 22.252 -14.787 1.00 58.81 152 GLY A O 1
ATOM 1179 N N . GLN A 1 153 ? 22.524 20.576 -16.264 1.00 71.75 153 GLN A N 1
ATOM 1180 C CA . GLN A 1 153 ? 21.072 20.371 -16.452 1.00 71.75 153 GLN A CA 1
ATOM 1181 C C . GLN A 1 153 ? 20.460 19.245 -15.605 1.00 71.75 153 GLN A C 1
ATOM 1183 O O . GLN A 1 153 ? 19.246 19.243 -15.414 1.00 71.75 153 GLN A O 1
ATOM 1188 N N . ILE A 1 154 ? 21.252 18.300 -15.089 1.00 88.56 154 ILE A N 1
ATOM 1189 C CA . ILE A 1 154 ? 20.728 17.167 -14.310 1.00 88.56 154 ILE A CA 1
ATOM 1190 C C . ILE A 1 154 ? 20.729 17.524 -12.824 1.00 88.56 154 ILE A C 1
ATOM 1192 O O . ILE A 1 154 ? 21.784 17.723 -12.223 1.00 88.56 154 ILE A O 1
ATOM 1196 N N . SER A 1 155 ? 19.547 17.579 -12.213 1.00 93.19 155 SER A N 1
ATOM 1197 C CA . SER A 1 155 ? 19.429 17.818 -10.773 1.00 93.19 155 SER A CA 1
ATOM 1198 C C . SER A 1 155 ? 19.510 16.521 -9.955 1.00 93.19 155 SER A C 1
ATOM 1200 O O . SER A 1 155 ? 19.184 15.436 -10.439 1.00 93.19 155 SER A O 1
ATOM 1202 N N . GLU A 1 156 ? 19.879 16.623 -8.670 1.00 94.44 156 GLU A N 1
ATOM 1203 C CA . GLU A 1 156 ? 19.823 15.483 -7.732 1.00 94.44 156 GLU A CA 1
ATOM 1204 C C . GLU A 1 156 ? 18.399 14.897 -7.632 1.00 94.44 156 GLU A C 1
ATOM 1206 O O . GLU A 1 156 ? 18.227 13.687 -7.486 1.00 94.44 156 GLU A O 1
ATOM 1211 N N . ALA A 1 157 ? 17.373 15.744 -7.778 1.00 96.12 157 ALA A N 1
ATOM 1212 C CA . ALA A 1 157 ? 15.976 15.323 -7.819 1.00 96.12 157 ALA A CA 1
ATOM 1213 C C . ALA A 1 157 ? 15.673 14.453 -9.053 1.00 96.12 157 ALA A C 1
ATOM 1215 O O . ALA A 1 157 ? 14.989 13.436 -8.931 1.00 96.12 157 ALA A O 1
ATOM 1216 N N . ASP A 1 158 ? 16.218 14.798 -10.225 1.00 95.62 158 ASP A N 1
ATOM 1217 C CA . ASP A 1 158 ? 16.047 14.014 -11.457 1.00 95.62 158 ASP A CA 1
ATOM 1218 C C . ASP A 1 158 ? 16.705 12.634 -11.339 1.00 95.62 158 ASP A C 1
ATOM 1220 O O . ASP A 1 158 ? 16.117 11.628 -11.747 1.00 95.62 158 ASP A O 1
ATOM 1224 N N . LEU A 1 159 ? 17.891 12.571 -10.719 1.00 95.69 159 LEU A N 1
ATOM 1225 C CA . LEU A 1 159 ? 18.582 11.313 -10.420 1.00 95.69 159 LEU A CA 1
ATOM 1226 C C . LEU A 1 159 ? 17.758 10.439 -9.466 1.00 95.69 159 LEU A C 1
ATOM 1228 O O . LEU A 1 159 ? 17.560 9.255 -9.740 1.00 95.69 159 LEU A O 1
ATOM 1232 N N . ALA A 1 160 ? 17.233 11.021 -8.382 1.00 96.00 160 ALA A N 1
ATOM 1233 C CA . ALA A 1 160 ? 16.377 10.313 -7.432 1.00 96.00 160 ALA A CA 1
ATOM 1234 C C . ALA A 1 160 ? 15.091 9.792 -8.099 1.00 96.00 160 ALA A C 1
ATOM 1236 O O . ALA A 1 160 ? 14.700 8.643 -7.879 1.00 96.00 160 ALA A O 1
ATOM 1237 N N . ARG A 1 161 ? 14.460 10.597 -8.968 1.00 96.06 161 ARG A N 1
ATOM 1238 C CA . ARG A 1 161 ? 13.276 10.185 -9.734 1.00 96.06 161 ARG A CA 1
ATOM 1239 C C . ARG A 1 161 ? 13.584 9.017 -10.666 1.00 96.06 161 ARG A C 1
ATOM 1241 O O . ARG A 1 161 ? 12.842 8.036 -10.659 1.00 96.06 161 ARG A O 1
ATOM 1248 N N . SER A 1 162 ? 14.640 9.126 -11.470 1.00 96.62 162 SER A N 1
ATOM 1249 C CA . SER A 1 162 ? 15.040 8.063 -12.399 1.00 96.62 162 SER A CA 1
ATOM 1250 C C . SER A 1 162 ? 15.353 6.765 -11.646 1.00 96.62 162 SER A C 1
ATOM 1252 O O . SER A 1 162 ? 14.847 5.702 -12.008 1.00 96.62 162 SER A O 1
ATOM 1254 N N . LEU A 1 163 ? 16.081 6.848 -10.526 1.00 96.44 163 LEU A N 1
ATOM 1255 C CA . LEU A 1 163 ? 16.377 5.691 -9.680 1.00 96.44 163 LEU A CA 1
ATOM 1256 C C . LEU A 1 163 ? 15.106 5.024 -9.130 1.00 96.44 163 LEU A C 1
ATOM 1258 O O . LEU A 1 163 ? 14.982 3.799 -9.177 1.00 96.44 163 LEU A O 1
ATOM 1262 N N . LEU A 1 164 ? 14.146 5.817 -8.640 1.00 95.56 164 LEU A N 1
ATOM 1263 C CA . LEU A 1 164 ? 12.871 5.300 -8.140 1.00 95.56 164 LEU A CA 1
ATOM 1264 C C . LEU A 1 164 ? 12.083 4.580 -9.242 1.00 95.56 164 LEU A C 1
ATOM 1266 O O . LEU A 1 164 ? 11.499 3.522 -8.999 1.00 95.56 164 LEU A O 1
ATOM 1270 N N . PHE A 1 165 ? 12.099 5.124 -10.462 1.00 95.69 165 PHE A N 1
ATOM 1271 C CA . PHE A 1 165 ? 11.462 4.516 -11.628 1.00 95.69 165 PHE A CA 1
ATOM 1272 C C . PHE A 1 165 ? 12.130 3.217 -12.058 1.00 95.69 165 PHE A C 1
ATOM 1274 O O . PHE A 1 165 ? 11.413 2.270 -12.368 1.00 95.69 165 PHE A O 1
ATOM 1281 N N . VAL A 1 166 ? 13.462 3.137 -12.054 1.00 95.38 166 VAL A N 1
ATOM 1282 C CA . VAL A 1 166 ? 14.188 1.891 -12.355 1.00 95.38 166 VAL A CA 1
ATOM 1283 C C . VAL A 1 166 ? 13.732 0.775 -11.432 1.00 95.38 166 VAL A C 1
ATOM 1285 O O . VAL A 1 166 ? 13.288 -0.271 -11.897 1.00 95.38 166 VAL A O 1
ATOM 1288 N N . ILE A 1 167 ? 13.795 1.026 -10.126 1.00 95.44 167 ILE A N 1
ATOM 1289 C CA . ILE A 1 167 ? 13.503 0.016 -9.108 1.00 95.44 167 ILE A CA 1
ATOM 1290 C C . ILE A 1 167 ? 12.023 -0.369 -9.148 1.00 95.44 167 ILE A C 1
ATOM 1292 O O . ILE A 1 167 ? 11.691 -1.549 -9.194 1.00 95.44 167 ILE A O 1
ATOM 1296 N N . SER A 1 168 ? 11.122 0.612 -9.226 1.00 95.69 168 SER A N 1
ATOM 1297 C CA . SER A 1 168 ? 9.678 0.352 -9.281 1.00 95.69 168 SER A CA 1
ATOM 1298 C C . SER A 1 168 ? 9.261 -0.401 -10.553 1.00 95.69 168 SER A C 1
ATOM 1300 O O . SER A 1 168 ? 8.431 -1.308 -10.487 1.00 95.69 168 SER A O 1
ATOM 1302 N N . ASN A 1 169 ? 9.833 -0.058 -11.715 1.00 94.81 169 ASN A N 1
ATOM 1303 C CA . ASN A 1 169 ? 9.530 -0.751 -12.970 1.00 94.81 169 ASN A CA 1
ATOM 1304 C C . ASN A 1 169 ? 10.061 -2.184 -12.977 1.00 94.81 169 ASN A C 1
ATOM 1306 O O . ASN A 1 169 ? 9.328 -3.068 -13.419 1.00 94.81 169 ASN A O 1
ATOM 1310 N N . ASP A 1 170 ? 11.281 -2.405 -12.477 1.00 94.75 170 ASP A N 1
ATOM 1311 C CA . ASP A 1 170 ? 11.902 -3.730 -12.369 1.00 94.75 170 ASP A CA 1
ATOM 1312 C C . ASP A 1 170 ? 11.083 -4.643 -11.448 1.00 94.75 170 ASP A C 1
ATOM 1314 O O . ASP A 1 170 ? 10.678 -5.735 -11.849 1.00 94.75 170 ASP A O 1
ATOM 1318 N N . ILE A 1 171 ? 10.699 -4.147 -10.267 1.00 96.50 171 ILE A N 1
ATOM 1319 C CA . ILE A 1 171 ? 9.804 -4.861 -9.347 1.00 96.50 171 ILE A CA 1
ATOM 1320 C C . ILE A 1 171 ? 8.478 -5.209 -10.033 1.00 96.50 171 ILE A C 1
ATOM 1322 O O . ILE A 1 171 ? 8.053 -6.366 -9.995 1.00 96.50 171 ILE A O 1
ATOM 1326 N N . GLY A 1 172 ? 7.830 -4.238 -10.686 1.00 96.31 172 GLY A N 1
ATOM 1327 C CA . GLY A 1 172 ? 6.566 -4.463 -11.390 1.00 96.31 172 GLY A CA 1
ATOM 1328 C C . GLY A 1 172 ? 6.689 -5.471 -12.540 1.00 96.31 172 GLY A C 1
ATOM 1329 O O . GLY A 1 172 ? 5.808 -6.313 -12.723 1.00 96.31 172 GLY A O 1
ATOM 1330 N N . GLN A 1 173 ? 7.800 -5.446 -13.278 1.00 95.56 173 GLN A N 1
ATOM 1331 C CA . GLN A 1 173 ? 8.061 -6.370 -14.379 1.00 95.56 173 GLN A CA 1
ATOM 1332 C C . GLN A 1 173 ? 8.286 -7.793 -13.863 1.00 95.56 173 GLN A C 1
ATOM 1334 O O . GLN A 1 173 ? 7.641 -8.726 -14.343 1.00 95.56 173 GLN A O 1
ATOM 1339 N N . VAL A 1 174 ? 9.153 -7.965 -12.863 1.00 97.00 174 VAL A N 1
ATOM 1340 C CA . VAL A 1 174 ? 9.434 -9.269 -12.249 1.00 97.00 174 VAL A CA 1
ATOM 1341 C C . VAL A 1 174 ? 8.161 -9.848 -11.624 1.00 97.00 174 VAL A C 1
ATOM 1343 O O . VAL A 1 174 ? 7.827 -11.007 -11.879 1.00 97.00 174 VAL A O 1
ATOM 1346 N N . ALA A 1 175 ? 7.393 -9.040 -10.888 1.00 97.50 175 ALA A N 1
ATOM 1347 C CA . ALA A 1 175 ? 6.105 -9.446 -10.328 1.00 97.50 175 ALA A CA 1
ATOM 1348 C C . ALA A 1 175 ? 5.112 -9.883 -11.419 1.00 97.50 175 ALA A C 1
ATOM 1350 O O . ALA A 1 175 ? 4.489 -10.939 -11.297 1.00 97.50 175 ALA A O 1
ATOM 1351 N N . SER A 1 176 ? 5.006 -9.123 -12.517 1.00 97.31 176 SER A N 1
ATOM 1352 C CA . SER A 1 176 ? 4.155 -9.481 -13.658 1.00 97.31 176 SER A CA 1
ATOM 1353 C C . SER A 1 176 ? 4.577 -10.801 -14.304 1.00 97.31 176 SER A C 1
ATOM 1355 O O . SER A 1 176 ? 3.711 -11.583 -14.694 1.00 97.31 176 SER A O 1
ATOM 1357 N N . LEU A 1 177 ? 5.879 -11.058 -14.448 1.00 97.19 177 LEU A N 1
ATOM 1358 C CA . LEU A 1 177 ? 6.383 -12.301 -15.035 1.00 97.19 177 LEU A CA 1
ATOM 1359 C C . LEU A 1 177 ? 5.984 -13.507 -14.183 1.00 97.19 177 LEU A C 1
ATOM 1361 O O . LEU A 1 177 ? 5.380 -14.442 -14.708 1.00 97.19 177 LEU A O 1
ATOM 1365 N N . TYR A 1 178 ? 6.233 -13.459 -12.871 1.00 98.00 178 TYR A N 1
ATOM 1366 C CA . TYR A 1 178 ? 5.841 -14.535 -11.959 1.00 98.00 178 TYR A CA 1
ATOM 1367 C C . TYR A 1 178 ? 4.320 -14.726 -11.903 1.00 98.00 178 TYR A C 1
ATOM 1369 O O . TYR A 1 178 ? 3.845 -15.860 -11.981 1.00 98.00 178 TYR A O 1
ATOM 1377 N N . ALA A 1 179 ? 3.540 -13.642 -11.850 1.00 97.81 179 ALA A N 1
ATOM 1378 C CA . ALA A 1 179 ? 2.078 -13.713 -11.866 1.00 97.81 179 ALA A CA 1
ATOM 1379 C C . ALA A 1 179 ? 1.561 -14.431 -13.122 1.00 97.81 179 ALA A C 1
ATOM 1381 O O . ALA A 1 179 ? 0.766 -15.368 -13.029 1.00 97.81 179 ALA A O 1
ATOM 1382 N N . MET A 1 180 ? 2.083 -14.064 -14.295 1.00 97.50 180 MET A N 1
ATOM 1383 C CA . MET A 1 180 ? 1.706 -14.677 -15.570 1.00 97.50 180 MET A CA 1
ATOM 1384 C C . MET A 1 180 ? 2.168 -16.137 -15.679 1.00 97.50 180 MET A C 1
ATOM 1386 O O . MET A 1 180 ? 1.396 -16.987 -16.126 1.00 97.50 180 MET A O 1
ATOM 1390 N N . MET A 1 181 ? 3.391 -16.453 -15.239 1.00 97.19 181 MET A N 1
ATOM 1391 C CA . MET A 1 181 ? 3.937 -17.818 -15.248 1.00 97.19 181 MET A CA 1
ATOM 1392 C C . MET A 1 181 ? 3.122 -18.772 -14.371 1.00 97.19 181 MET A C 1
ATOM 1394 O O . MET A 1 181 ? 2.819 -19.890 -14.790 1.00 97.19 181 MET A O 1
ATOM 1398 N N . HIS A 1 182 ? 2.726 -18.321 -13.180 1.00 97.19 182 HIS A N 1
ATOM 1399 C CA . HIS A 1 182 ? 1.949 -19.115 -12.228 1.00 97.19 182 HIS A CA 1
ATOM 1400 C C . HIS A 1 182 ? 0.429 -18.956 -12.393 1.00 97.19 182 HIS A C 1
ATOM 1402 O O . HIS A 1 182 ? -0.326 -19.562 -11.635 1.00 97.19 182 HIS A O 1
ATOM 1408 N N . LYS A 1 183 ? -0.029 -18.193 -13.399 1.00 97.12 183 LYS A N 1
ATOM 1409 C CA . LYS A 1 183 ? -1.449 -17.929 -13.704 1.00 97.12 183 LYS A CA 1
ATOM 1410 C C . LYS A 1 183 ? -2.226 -17.321 -12.527 1.00 97.12 183 LYS A C 1
ATOM 1412 O O . LYS A 1 183 ? -3.416 -17.587 -12.357 1.00 97.12 183 LYS A O 1
ATOM 1417 N N . VAL A 1 184 ? -1.557 -16.493 -11.732 1.00 97.44 184 VAL A N 1
ATOM 1418 C CA . VAL A 1 184 ? -2.145 -15.782 -10.594 1.00 97.44 184 VAL A CA 1
ATOM 1419 C C . VAL A 1 184 ? -2.553 -14.380 -11.039 1.00 97.44 184 VAL A C 1
ATOM 1421 O O . VAL A 1 184 ? -1.777 -13.675 -11.678 1.00 97.44 184 VAL A O 1
ATOM 1424 N N . LYS A 1 185 ? -3.786 -13.978 -10.716 1.00 96.81 185 LYS A N 1
ATOM 1425 C CA . LYS A 1 185 ? -4.351 -12.692 -11.159 1.00 96.81 185 LYS A CA 1
ATOM 1426 C C . LYS A 1 185 ? -4.159 -11.556 -10.160 1.00 96.81 185 LYS A C 1
ATOM 1428 O O . LYS A 1 185 ? -4.124 -10.409 -10.586 1.00 96.81 185 LYS A O 1
ATOM 1433 N N . LYS A 1 186 ? -4.066 -11.859 -8.863 1.00 97.25 186 LYS A N 1
ATOM 1434 C CA . LYS A 1 186 ? -3.942 -10.869 -7.786 1.00 97.25 186 LYS A CA 1
ATOM 1435 C C . LYS A 1 186 ? -2.505 -10.836 -7.270 1.00 97.25 186 LYS A C 1
ATOM 1437 O O . LYS A 1 186 ? -1.965 -11.875 -6.886 1.00 97.25 186 LYS A O 1
ATOM 1442 N N . VAL A 1 187 ? -1.899 -9.654 -7.264 1.00 98.12 187 VAL A N 1
ATOM 1443 C CA . VAL A 1 187 ? -0.561 -9.419 -6.710 1.00 98.12 187 VAL A CA 1
ATOM 1444 C C . VAL A 1 187 ? -0.670 -8.345 -5.641 1.00 98.12 187 VAL A C 1
ATOM 1446 O O . VAL A 1 187 ? -0.979 -7.201 -5.963 1.00 98.12 187 VAL A O 1
ATOM 1449 N N . TYR A 1 188 ? -0.408 -8.716 -4.394 1.00 97.56 188 TYR A N 1
ATOM 1450 C CA . TYR A 1 188 ? -0.354 -7.802 -3.262 1.00 97.56 188 TYR A CA 1
ATOM 1451 C C . TYR A 1 188 ? 1.079 -7.341 -3.039 1.00 97.56 188 TYR A C 1
ATOM 1453 O O . TYR A 1 188 ? 2.008 -8.153 -3.006 1.00 97.56 188 TYR A O 1
ATOM 1461 N N . PHE A 1 189 ? 1.253 -6.039 -2.872 1.00 96.62 189 PHE A N 1
ATOM 1462 C CA . PHE A 1 189 ? 2.526 -5.430 -2.530 1.00 96.62 189 PHE A CA 1
ATOM 1463 C C . PHE A 1 189 ? 2.565 -5.119 -1.039 1.00 96.62 189 PHE A C 1
ATOM 1465 O O . PHE A 1 189 ? 1.689 -4.433 -0.519 1.00 96.62 189 PHE A O 1
ATOM 1472 N N . GLY A 1 190 ? 3.578 -5.668 -0.373 1.00 93.00 190 GLY A N 1
ATOM 1473 C CA . GLY A 1 190 ? 3.877 -5.423 1.032 1.00 93.00 190 GLY A CA 1
ATOM 1474 C C . GLY A 1 190 ? 5.292 -4.875 1.215 1.00 93.00 190 GLY A C 1
ATOM 1475 O O . GLY A 1 190 ? 6.052 -4.723 0.253 1.00 93.00 190 GLY A O 1
ATOM 1476 N N . GLY A 1 191 ? 5.676 -4.655 2.467 1.00 87.50 191 GLY A N 1
ATOM 1477 C CA . GLY A 1 191 ? 6.985 -4.144 2.848 1.00 87.50 191 GLY A CA 1
ATOM 1478 C C . GLY A 1 191 ? 7.037 -2.619 2.931 1.00 87.50 191 GLY A C 1
ATOM 1479 O O . GLY A 1 191 ? 6.154 -1.903 2.474 1.00 87.50 191 GLY A O 1
ATOM 1480 N N . TYR A 1 192 ? 8.097 -2.104 3.551 1.00 84.88 192 TYR A N 1
ATOM 1481 C CA . TYR A 1 192 ? 8.185 -0.698 3.962 1.00 84.88 192 TYR A CA 1
ATOM 1482 C C . TYR A 1 192 ? 8.850 0.229 2.927 1.00 84.88 192 TYR A C 1
ATOM 1484 O O . TYR A 1 192 ? 9.288 1.334 3.261 1.00 84.88 192 TYR A O 1
ATOM 1492 N N . PHE A 1 193 ? 8.990 -0.234 1.681 1.00 86.00 193 PHE A N 1
ATOM 1493 C CA . PHE A 1 193 ? 9.545 0.562 0.584 1.00 86.00 193 PHE A CA 1
ATOM 1494 C C . PHE A 1 193 ? 8.531 1.539 -0.010 1.00 86.00 193 PHE A C 1
ATOM 1496 O O . PHE A 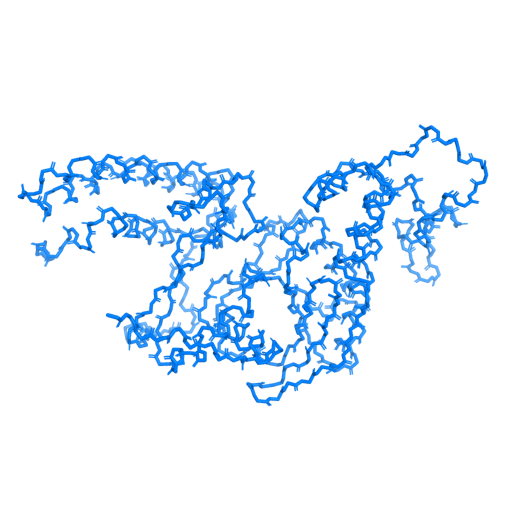1 193 ? 8.892 2.677 -0.301 1.00 86.00 193 PHE A O 1
ATOM 1503 N N . LEU A 1 194 ? 7.290 1.092 -0.230 1.00 79.19 194 LEU A N 1
ATOM 1504 C CA . LEU A 1 194 ? 6.305 1.897 -0.945 1.00 79.19 194 LEU A CA 1
ATOM 1505 C C . LEU A 1 194 ? 5.850 3.077 -0.100 1.00 79.19 194 LEU A C 1
ATOM 1507 O O . LEU A 1 194 ? 5.748 4.170 -0.649 1.00 79.19 194 LEU A O 1
ATOM 1511 N N . ARG A 1 195 ? 5.622 2.870 1.203 1.00 74.62 195 ARG A N 1
ATOM 1512 C CA . ARG A 1 195 ? 5.119 3.864 2.166 1.00 74.62 195 ARG A CA 1
ATOM 1513 C C . ARG A 1 195 ? 3.981 4.685 1.558 1.00 74.62 195 ARG A C 1
ATOM 1515 O O . ARG A 1 195 ? 3.990 5.906 1.647 1.00 74.62 195 ARG A O 1
ATOM 1522 N N . ASN A 1 196 ? 3.063 4.015 0.851 1.00 70.62 196 ASN A N 1
ATOM 1523 C CA . ASN A 1 196 ? 2.044 4.586 -0.050 1.00 70.62 196 ASN A CA 1
ATOM 1524 C C . ASN A 1 196 ? 2.451 5.837 -0.844 1.00 70.62 196 ASN A C 1
ATOM 1526 O O . ASN A 1 196 ? 1.608 6.694 -1.118 1.00 70.62 196 ASN A O 1
ATOM 1530 N N . HIS A 1 197 ? 3.705 5.953 -1.280 1.00 82.56 197 HIS A N 1
ATOM 1531 C CA . HIS A 1 197 ? 4.079 7.006 -2.209 1.00 82.56 197 HIS A CA 1
ATOM 1532 C C . HIS A 1 197 ? 3.326 6.787 -3.524 1.00 82.56 197 HIS A C 1
ATOM 1534 O O . HIS A 1 197 ? 3.572 5.787 -4.219 1.00 82.56 197 HIS A O 1
ATOM 1540 N N . PRO A 1 198 ? 2.442 7.727 -3.921 1.00 86.69 198 PRO A N 1
ATOM 1541 C CA . PRO A 1 198 ? 1.583 7.552 -5.090 1.00 86.69 198 PRO A CA 1
ATOM 1542 C C . PRO A 1 198 ? 2.379 7.304 -6.370 1.00 86.69 198 PRO A C 1
ATOM 1544 O O . PRO A 1 198 ? 1.941 6.589 -7.269 1.00 86.69 198 PRO A O 1
ATOM 1547 N N . LEU A 1 199 ? 3.593 7.854 -6.443 1.00 88.12 199 LEU A N 1
ATOM 1548 C CA . LEU A 1 199 ? 4.484 7.652 -7.572 1.00 88.12 199 LEU A CA 1
ATOM 1549 C C . LEU A 1 199 ? 4.940 6.191 -7.722 1.00 88.12 199 LEU A C 1
ATOM 1551 O O . LEU A 1 199 ? 4.878 5.645 -8.826 1.00 88.12 199 LEU A O 1
ATOM 1555 N N . SER A 1 200 ? 5.408 5.566 -6.641 1.00 91.12 200 SER A N 1
ATOM 1556 C CA . SER A 1 200 ? 5.898 4.182 -6.657 1.00 91.12 200 SER A CA 1
ATOM 1557 C C . SER A 1 200 ? 4.751 3.224 -6.968 1.00 91.12 200 SER A C 1
ATOM 1559 O O . SER A 1 200 ? 4.867 2.394 -7.872 1.00 91.12 200 SER A O 1
ATOM 1561 N N . MET A 1 201 ? 3.601 3.420 -6.309 1.00 93.12 201 MET A N 1
ATOM 1562 C CA . MET A 1 201 ? 2.382 2.645 -6.557 1.00 93.12 201 MET A CA 1
ATOM 1563 C C . MET A 1 201 ? 1.903 2.783 -8.003 1.00 93.12 201 MET A C 1
ATOM 1565 O O . MET A 1 201 ? 1.605 1.783 -8.659 1.00 93.12 201 MET A O 1
ATOM 1569 N N . HIS A 1 202 ? 1.885 4.006 -8.542 1.00 93.38 202 HIS A N 1
ATOM 1570 C CA . HIS A 1 202 ? 1.555 4.249 -9.944 1.00 93.38 202 HIS A CA 1
ATOM 1571 C C . HIS A 1 202 ? 2.492 3.503 -10.890 1.00 93.38 202 HIS A C 1
ATOM 1573 O O . HIS A 1 202 ? 2.028 2.858 -11.826 1.00 93.38 202 HIS A O 1
ATOM 1579 N N . THR A 1 203 ? 3.799 3.601 -10.654 1.00 94.19 203 THR A N 1
ATOM 1580 C CA . THR A 1 203 ? 4.822 3.038 -11.542 1.00 94.19 203 THR A CA 1
ATOM 1581 C C . THR A 1 203 ? 4.740 1.514 -11.566 1.00 94.19 203 THR A C 1
ATOM 1583 O O . THR A 1 203 ? 4.720 0.915 -12.640 1.00 94.19 203 THR A O 1
ATOM 1586 N N . ILE A 1 204 ? 4.588 0.884 -10.398 1.00 95.81 204 ILE A N 1
ATOM 1587 C CA . ILE A 1 204 ? 4.385 -0.565 -10.282 1.00 95.81 204 ILE A CA 1
ATOM 1588 C C . ILE A 1 204 ? 3.084 -0.990 -10.969 1.00 95.81 204 ILE A C 1
ATOM 1590 O O . ILE A 1 204 ? 3.096 -1.917 -11.781 1.00 95.81 204 ILE A O 1
ATOM 1594 N N . SER A 1 205 ? 1.977 -0.291 -10.696 1.00 95.38 205 SER A N 1
ATOM 1595 C CA . SER A 1 205 ? 0.667 -0.603 -11.286 1.00 95.38 205 SER A CA 1
ATOM 1596 C C . SER A 1 205 ? 0.687 -0.471 -12.807 1.00 95.38 205 SER A C 1
ATOM 1598 O O . SER A 1 205 ? 0.166 -1.326 -13.525 1.00 95.38 205 SER A O 1
ATOM 1600 N N . PHE A 1 206 ? 1.333 0.580 -13.315 1.00 94.50 206 PHE A N 1
ATOM 1601 C CA . PHE A 1 206 ? 1.544 0.784 -14.742 1.00 94.50 206 PHE A CA 1
ATOM 1602 C C . PHE A 1 206 ? 2.384 -0.346 -15.344 1.00 94.50 206 PHE A C 1
ATOM 1604 O O . PHE A 1 206 ? 1.960 -0.933 -16.338 1.00 94.50 206 PHE A O 1
ATOM 1611 N N . SER A 1 207 ? 3.521 -0.691 -14.729 1.00 95.06 207 SER A N 1
ATOM 1612 C CA . SER A 1 207 ? 4.412 -1.762 -15.194 1.00 95.06 207 SER A CA 1
ATOM 1613 C C . SER A 1 207 ? 3.678 -3.107 -15.268 1.00 95.06 207 SER A C 1
ATOM 1615 O O . SER A 1 207 ? 3.667 -3.745 -16.322 1.00 95.06 207 SER A O 1
ATOM 1617 N N . ILE A 1 208 ? 2.953 -3.498 -14.213 1.00 96.31 208 ILE A N 1
ATOM 1618 C CA . ILE A 1 208 ? 2.148 -4.729 -14.215 1.00 96.31 208 ILE A CA 1
ATOM 1619 C C . ILE A 1 208 ? 1.088 -4.697 -15.307 1.00 96.31 208 ILE A C 1
ATOM 1621 O O . ILE A 1 208 ? 0.976 -5.649 -16.083 1.00 96.31 208 ILE A O 1
ATOM 1625 N N . LYS A 1 209 ? 0.299 -3.623 -15.394 1.00 94.75 209 LYS A N 1
ATOM 1626 C CA . LYS A 1 209 ? -0.777 -3.520 -16.386 1.00 94.75 209 LYS A CA 1
ATOM 1627 C C . LYS A 1 209 ? -0.226 -3.583 -17.810 1.00 94.75 209 LYS A C 1
ATOM 1629 O O . LYS A 1 209 ? -0.823 -4.240 -18.662 1.00 94.75 209 LYS A O 1
ATOM 1634 N N . TYR A 1 210 ? 0.913 -2.940 -18.050 1.00 93.44 210 TYR A N 1
ATOM 1635 C CA . TYR A 1 210 ? 1.602 -2.928 -19.333 1.00 93.44 210 TYR A CA 1
ATOM 1636 C C . TYR A 1 210 ? 2.084 -4.332 -19.729 1.00 93.44 210 TYR A C 1
ATOM 1638 O O . TYR A 1 210 ? 1.698 -4.838 -20.785 1.00 93.44 210 TYR A O 1
ATOM 1646 N N . TRP A 1 211 ? 2.858 -5.003 -18.869 1.00 93.31 211 TRP A N 1
ATOM 1647 C CA . TRP A 1 211 ? 3.454 -6.310 -19.176 1.00 93.31 211 TRP A CA 1
ATOM 1648 C C . TRP A 1 211 ? 2.445 -7.462 -19.178 1.00 93.31 211 TRP A C 1
ATOM 1650 O O . TRP A 1 211 ? 2.544 -8.367 -20.008 1.00 93.31 211 TRP A O 1
ATOM 1660 N N . SER A 1 212 ? 1.433 -7.413 -18.310 1.00 95.25 212 SER A N 1
ATOM 1661 C CA . SER A 1 212 ? 0.364 -8.419 -18.260 1.00 95.25 212 SER A CA 1
ATOM 1662 C C . SER A 1 212 ? -0.768 -8.168 -19.261 1.00 95.25 212 SER A C 1
ATOM 1664 O O . SER A 1 212 ? -1.683 -8.985 -19.360 1.00 95.25 212 SER A O 1
ATOM 1666 N N . LYS A 1 213 ? -0.752 -7.040 -19.989 1.00 93.50 213 LYS A N 1
ATOM 1667 C CA . LYS A 1 213 ? -1.873 -6.568 -20.826 1.00 93.50 213 LYS A CA 1
ATOM 1668 C C . LYS A 1 213 ? -3.196 -6.481 -20.048 1.00 93.50 213 LYS A C 1
ATOM 1670 O O . LYS A 1 213 ? -4.261 -6.786 -20.580 1.00 93.50 213 LYS A O 1
ATOM 1675 N N . GLY A 1 214 ? -3.117 -6.090 -18.777 1.00 93.81 214 GLY A N 1
ATOM 1676 C CA . GLY A 1 214 ? -4.257 -5.985 -17.864 1.00 93.81 214 GLY A CA 1
ATOM 1677 C C . GLY A 1 214 ? -4.793 -7.316 -17.328 1.00 93.81 214 GLY A C 1
ATOM 1678 O O . GLY A 1 214 ? -5.846 -7.318 -16.700 1.00 93.81 214 GLY A O 1
ATOM 1679 N N . ALA A 1 215 ? -4.108 -8.441 -17.557 1.00 95.62 215 ALA A N 1
ATOM 1680 C CA . ALA A 1 215 ? -4.523 -9.741 -17.023 1.00 95.62 215 ALA A CA 1
ATOM 1681 C C . ALA A 1 215 ? -4.260 -9.895 -15.513 1.00 95.62 215 ALA A C 1
ATOM 1683 O O . ALA A 1 215 ? -4.866 -10.757 -14.873 1.00 95.62 215 ALA A O 1
ATOM 1684 N N . VAL A 1 216 ? -3.351 -9.083 -14.964 1.00 97.31 216 VAL A N 1
ATOM 1685 C CA . VAL A 1 216 ? -2.935 -9.107 -13.560 1.00 97.31 216 VAL A CA 1
ATOM 1686 C C . VAL A 1 216 ? -3.293 -7.776 -12.904 1.00 97.31 216 VAL A C 1
ATOM 1688 O O . VAL A 1 216 ? -3.044 -6.709 -13.466 1.00 97.31 216 VAL A O 1
ATOM 1691 N N . GLN A 1 217 ? -3.863 -7.854 -11.707 1.00 96.38 217 GLN A N 1
ATOM 1692 C CA . GLN A 1 217 ? -4.223 -6.722 -10.867 1.00 96.38 217 GLN A CA 1
ATOM 1693 C C . GLN A 1 217 ? -3.191 -6.563 -9.748 1.00 96.38 217 GLN A C 1
ATOM 1695 O O . GLN A 1 217 ? -2.914 -7.506 -9.003 1.00 96.38 217 GLN A O 1
ATOM 1700 N N . SER A 1 218 ? -2.631 -5.360 -9.639 1.00 96.56 218 SER A N 1
ATOM 1701 C CA . SER A 1 218 ? -1.791 -4.935 -8.521 1.00 96.56 218 SER A CA 1
ATOM 1702 C C . SER A 1 218 ? -2.657 -4.349 -7.409 1.00 96.56 218 SER A C 1
ATOM 1704 O O . SER A 1 218 ? -3.448 -3.440 -7.668 1.00 96.56 218 SER A O 1
ATOM 1706 N N . LEU A 1 219 ? -2.482 -4.848 -6.190 1.00 96.50 219 LEU A N 1
ATOM 1707 C CA . LEU A 1 219 ? -3.115 -4.354 -4.973 1.00 96.50 219 LEU A CA 1
ATOM 1708 C C . LEU A 1 219 ? -2.041 -3.939 -3.963 1.00 96.50 219 LEU A C 1
ATOM 1710 O O . LEU A 1 219 ? -0.987 -4.569 -3.873 1.00 96.50 219 LEU A O 1
ATOM 1714 N N . PHE A 1 220 ? -2.323 -2.895 -3.199 1.00 95.25 220 PHE A N 1
ATOM 1715 C CA . PHE A 1 220 ? -1.479 -2.388 -2.118 1.00 95.25 220 PHE A CA 1
ATOM 1716 C C . PHE A 1 220 ? -2.176 -2.603 -0.781 1.00 95.25 220 PHE A C 1
ATOM 1718 O O . PHE A 1 220 ? -3.389 -2.808 -0.750 1.00 95.25 220 PHE A O 1
ATOM 1725 N N . LEU A 1 221 ? -1.402 -2.590 0.300 1.00 92.44 221 LEU A N 1
ATOM 1726 C CA . LEU A 1 221 ? -1.869 -2.880 1.651 1.00 92.44 221 LEU A CA 1
ATOM 1727 C C . LEU A 1 221 ? -1.699 -1.644 2.529 1.00 92.44 221 LEU A C 1
ATOM 1729 O O . LEU A 1 221 ? -0.619 -1.051 2.565 1.00 92.44 221 LEU A O 1
ATOM 1733 N N . ARG A 1 222 ? -2.736 -1.269 3.280 1.00 89.00 222 ARG A N 1
ATOM 1734 C CA . ARG A 1 222 ? -2.650 -0.157 4.235 1.00 89.00 222 ARG A CA 1
ATOM 1735 C C . ARG A 1 222 ? -1.599 -0.410 5.313 1.00 89.00 222 ARG A C 1
ATOM 1737 O O . ARG A 1 222 ? -0.946 0.544 5.742 1.00 89.00 222 ARG A O 1
ATOM 1744 N N . HIS A 1 223 ? -1.414 -1.664 5.716 1.00 87.88 223 HIS A N 1
ATOM 1745 C CA . HIS A 1 223 ? -0.453 -2.070 6.740 1.00 87.88 223 HIS A CA 1
ATOM 1746 C C . HIS A 1 223 ? 0.726 -2.850 6.155 1.00 87.88 223 HIS A C 1
ATOM 1748 O O . HIS A 1 223 ? 1.275 -3.745 6.802 1.00 87.88 223 HIS A O 1
ATOM 1754 N N . GLU A 1 224 ? 1.159 -2.490 4.944 1.00 88.62 224 GLU A N 1
ATOM 1755 C CA . GLU A 1 224 ? 2.249 -3.151 4.215 1.00 88.62 224 GLU A CA 1
ATOM 1756 C C . GLU A 1 224 ? 3.526 -3.386 5.045 1.00 88.62 224 GLU A C 1
ATOM 1758 O O . GLU A 1 224 ? 4.194 -4.405 4.864 1.00 88.62 224 GLU A O 1
ATOM 1763 N N . GLY A 1 225 ? 3.858 -2.486 5.979 1.00 86.75 225 GLY A N 1
ATOM 1764 C CA . GLY A 1 225 ? 5.038 -2.585 6.844 1.00 86.75 225 GLY A CA 1
ATOM 1765 C C . GLY A 1 225 ? 4.884 -3.480 8.080 1.00 86.75 225 GLY A C 1
ATOM 1766 O O . GLY A 1 225 ? 5.891 -3.835 8.689 1.00 86.75 225 GLY A O 1
ATOM 1767 N N . TYR A 1 226 ? 3.659 -3.862 8.455 1.00 89.19 226 TYR A N 1
ATOM 1768 C CA . TYR A 1 226 ? 3.366 -4.523 9.736 1.00 89.19 226 TYR A CA 1
ATOM 1769 C C . TYR A 1 226 ? 3.086 -6.021 9.624 1.00 89.19 226 TYR A C 1
ATOM 1771 O O . TYR A 1 226 ? 2.958 -6.689 10.649 1.00 89.19 226 TYR A O 1
ATOM 1779 N N . LEU A 1 227 ? 3.033 -6.570 8.407 1.00 92.44 227 LEU A N 1
ATOM 1780 C CA . LEU A 1 227 ? 2.621 -7.957 8.152 1.00 92.44 227 LEU A CA 1
ATOM 1781 C C . LEU A 1 227 ? 3.366 -8.972 9.037 1.00 92.44 227 LEU A C 1
ATOM 1783 O O . LEU A 1 227 ? 2.746 -9.811 9.684 1.00 92.44 227 LEU A O 1
ATOM 1787 N N . GLY A 1 228 ? 4.695 -8.856 9.133 1.00 92.75 228 GLY A N 1
ATOM 1788 C CA . GLY A 1 228 ? 5.512 -9.769 9.938 1.00 92.75 228 GLY A CA 1
ATOM 1789 C C . GLY A 1 228 ? 5.269 -9.628 11.445 1.00 92.75 228 GLY A C 1
ATOM 1790 O O . GLY A 1 228 ? 5.179 -10.629 12.151 1.00 92.75 228 GLY A O 1
ATOM 1791 N N . ALA A 1 229 ? 5.107 -8.397 11.939 1.00 91.06 229 ALA A N 1
ATOM 1792 C CA . ALA A 1 229 ? 4.833 -8.141 13.353 1.00 91.06 229 ALA A CA 1
ATOM 1793 C C . ALA A 1 229 ? 3.457 -8.686 13.768 1.00 91.06 229 ALA A C 1
ATOM 1795 O O . ALA A 1 229 ? 3.336 -9.319 14.815 1.00 91.06 229 ALA A O 1
ATOM 1796 N N . ILE A 1 230 ? 2.445 -8.504 12.914 1.00 90.69 230 ILE A N 1
ATOM 1797 C CA . ILE A 1 230 ? 1.094 -9.036 13.125 1.00 90.69 230 ILE A CA 1
ATOM 1798 C C . ILE A 1 230 ? 1.122 -10.565 13.131 1.00 90.69 230 ILE A C 1
ATOM 1800 O O . ILE A 1 230 ? 0.569 -11.182 14.037 1.00 90.69 230 ILE A O 1
ATOM 1804 N N . GLY A 1 231 ? 1.811 -11.197 12.177 1.00 92.00 231 GLY A N 1
ATOM 1805 C CA . GLY A 1 231 ? 1.939 -12.655 12.156 1.00 92.00 231 GLY A CA 1
ATOM 1806 C C . GLY A 1 231 ? 2.604 -13.217 13.413 1.00 92.00 231 GLY A C 1
ATOM 1807 O O . GLY A 1 231 ? 2.111 -14.186 13.987 1.00 92.00 231 GLY A O 1
ATOM 1808 N N . ALA A 1 232 ? 3.683 -12.586 13.882 1.00 91.56 232 ALA A N 1
ATOM 1809 C CA . ALA A 1 232 ? 4.353 -12.982 15.121 1.00 91.56 232 ALA A CA 1
ATOM 1810 C C . ALA A 1 232 ? 3.442 -12.808 16.350 1.00 91.56 232 ALA A C 1
ATOM 1812 O O . ALA A 1 232 ? 3.378 -13.693 17.205 1.00 91.56 232 ALA A O 1
ATOM 1813 N N . PHE A 1 233 ? 2.692 -11.702 16.413 1.00 89.38 233 PHE A N 1
ATOM 1814 C CA . PHE A 1 233 ? 1.704 -11.460 17.464 1.00 89.38 233 PHE A CA 1
ATOM 1815 C C . PHE A 1 233 ? 0.620 -12.545 17.488 1.00 89.38 233 PHE A C 1
ATOM 1817 O O . PHE A 1 233 ? 0.342 -13.106 18.546 1.00 89.38 233 PHE A O 1
ATOM 1824 N N . LEU A 1 234 ? 0.053 -12.895 16.330 1.00 87.44 234 LEU A N 1
ATOM 1825 C CA . LEU A 1 234 ? -1.006 -13.902 16.225 1.00 87.44 234 LEU A CA 1
ATOM 1826 C C . LEU A 1 234 ? -0.541 -15.295 16.665 1.00 87.44 234 LEU A C 1
ATOM 1828 O O . LEU A 1 234 ? -1.312 -16.018 17.295 1.00 87.44 234 LEU A O 1
ATOM 1832 N N . ARG A 1 235 ? 0.719 -15.662 16.387 1.00 84.50 235 ARG A N 1
ATOM 1833 C CA . ARG A 1 235 ? 1.308 -16.911 16.900 1.00 84.50 235 ARG A CA 1
ATOM 1834 C C . ARG A 1 235 ? 1.446 -16.905 18.412 1.00 84.50 235 ARG A C 1
ATOM 1836 O O . ARG A 1 235 ? 1.027 -17.859 19.058 1.00 84.50 235 ARG A O 1
ATOM 1843 N N . GLY A 1 236 ? 2.000 -15.830 18.969 1.00 79.75 236 GLY A N 1
ATOM 1844 C CA . GLY A 1 236 ? 2.187 -15.701 20.414 1.00 79.75 236 GLY A CA 1
ATOM 1845 C C . GLY A 1 236 ? 0.871 -15.627 21.192 1.00 79.75 236 GLY A C 1
ATOM 1846 O O . GLY A 1 236 ? 0.807 -16.086 22.329 1.00 79.75 236 GLY A O 1
ATOM 1847 N N . ALA A 1 237 ? -0.180 -15.076 20.584 1.00 74.69 237 ALA A N 1
ATOM 1848 C CA . ALA A 1 237 ? -1.497 -14.953 21.199 1.00 74.69 237 ALA A CA 1
ATOM 1849 C C . ALA A 1 237 ? -2.328 -16.253 21.161 1.00 74.69 237 ALA A C 1
ATOM 1851 O O . ALA A 1 237 ? -3.398 -16.286 21.767 1.00 74.69 237 ALA A O 1
ATOM 1852 N N . GLU A 1 238 ? -1.874 -17.298 20.449 1.00 67.94 238 GLU A N 1
ATOM 1853 C CA . GLU A 1 238 ? -2.640 -18.532 20.178 1.00 67.94 238 GLU A CA 1
ATOM 1854 C C . GLU A 1 238 ? -4.078 -18.239 19.689 1.00 67.94 238 GLU A C 1
ATOM 1856 O O . GLU A 1 238 ? -5.031 -18.975 19.963 1.00 67.94 238 GLU A O 1
ATOM 1861 N N . CYS A 1 239 ? -4.260 -17.118 18.985 1.00 62.25 239 CYS A N 1
ATOM 1862 C CA . CYS A 1 239 ? -5.573 -16.644 18.578 1.00 62.25 239 CYS A CA 1
ATOM 1863 C C . CYS A 1 239 ? -6.043 -17.384 17.327 1.00 62.25 239 CYS A C 1
ATOM 1865 O O . CYS A 1 239 ? -5.476 -17.228 16.247 1.00 62.25 239 CYS A O 1
ATOM 1867 N N . ASP A 1 240 ? -7.142 -18.124 17.457 1.00 67.62 240 ASP A N 1
ATOM 1868 C CA . ASP A 1 240 ? -7.918 -18.599 16.314 1.00 67.62 240 ASP A CA 1
ATOM 1869 C C . ASP A 1 240 ? -8.689 -17.412 15.712 1.00 67.62 240 ASP A C 1
ATOM 1871 O O . ASP A 1 240 ? -9.807 -17.106 16.135 1.00 67.62 240 ASP A O 1
ATOM 1875 N N . SER A 1 241 ? -8.042 -16.676 14.800 1.00 65.69 241 SER A N 1
ATOM 1876 C CA . SER A 1 241 ? -8.567 -15.427 14.230 1.00 65.69 241 SER A CA 1
ATOM 1877 C C . SER A 1 241 ? -9.958 -15.590 13.628 1.00 65.69 241 SER A C 1
ATOM 1879 O O . SER A 1 241 ? -10.758 -14.668 13.731 1.00 65.69 241 SER A O 1
ATOM 1881 N N . ASP A 1 242 ? -10.267 -16.772 13.091 1.00 70.06 242 ASP A N 1
ATOM 1882 C CA . ASP A 1 242 ? -11.519 -17.067 12.388 1.00 70.06 242 ASP A CA 1
ATOM 1883 C C . ASP A 1 242 ? -12.738 -17.151 13.329 1.00 70.06 242 ASP A C 1
ATOM 1885 O O . ASP A 1 242 ? -13.885 -17.174 12.880 1.00 70.06 242 ASP A O 1
ATOM 1889 N N . LYS A 1 243 ? -12.515 -17.197 14.650 1.00 71.25 243 LYS A N 1
ATOM 1890 C CA . LYS A 1 243 ? -13.579 -17.202 15.672 1.00 71.25 243 LYS A CA 1
ATOM 1891 C C . LYS A 1 243 ? -13.911 -15.817 16.217 1.00 71.25 243 LYS A C 1
ATOM 1893 O O . LYS A 1 243 ? -14.880 -15.680 16.968 1.00 71.25 243 LYS A O 1
ATOM 1898 N N . TYR A 1 244 ? -13.110 -14.816 15.875 1.00 80.00 244 TYR A N 1
ATOM 1899 C CA . TYR A 1 244 ? -13.176 -13.484 16.453 1.00 80.00 244 TYR A CA 1
ATOM 1900 C C . TYR A 1 244 ? -13.469 -12.444 15.384 1.00 80.00 244 TYR A C 1
ATOM 1902 O O . TYR A 1 244 ? -13.231 -12.655 14.199 1.00 80.00 244 TYR A O 1
ATOM 1910 N N . SER A 1 245 ? -13.997 -11.305 15.809 1.00 78.62 245 SER A N 1
ATOM 1911 C CA . SER A 1 245 ? -14.136 -10.145 14.938 1.00 78.62 245 SER A CA 1
ATOM 1912 C C . SER A 1 245 ? -13.125 -9.096 15.341 1.00 78.62 245 SER A C 1
ATOM 1914 O O . SER A 1 245 ? -12.984 -8.790 16.522 1.00 78.62 245 SER A O 1
ATOM 1916 N N . TRP A 1 246 ? -12.419 -8.573 14.349 1.00 80.44 246 TRP A N 1
ATOM 1917 C CA . TRP A 1 246 ? -11.345 -7.622 14.557 1.00 80.44 246 TRP A CA 1
ATOM 1918 C C . TRP A 1 246 ? -11.747 -6.274 13.993 1.00 80.44 246 TRP A C 1
ATOM 1920 O O . TRP A 1 246 ? -12.291 -6.200 12.892 1.00 80.44 246 TRP A O 1
ATOM 1930 N N . LEU A 1 247 ? -11.490 -5.225 14.761 1.00 75.94 247 LEU A N 1
ATOM 1931 C CA . LEU A 1 247 ? -11.696 -3.854 14.328 1.00 75.94 247 LEU A CA 1
ATOM 1932 C C . LEU A 1 247 ? -10.374 -3.107 14.425 1.00 75.94 247 LEU A C 1
ATOM 1934 O O . LEU A 1 247 ? -9.661 -3.199 15.423 1.00 75.94 247 LEU A O 1
ATOM 1938 N N . GLU A 1 248 ? -10.038 -2.391 13.362 1.00 75.56 248 GLU A N 1
ATOM 1939 C CA . GLU A 1 248 ? -8.885 -1.506 13.352 1.00 75.56 248 GLU A CA 1
ATOM 1940 C C . GLU A 1 248 ? -9.236 -0.198 14.069 1.00 75.56 248 GLU A C 1
ATOM 1942 O O . GLU A 1 248 ? -10.176 0.505 13.688 1.00 75.56 248 GLU A O 1
ATOM 1947 N N . ASN A 1 249 ? -8.439 0.153 15.077 1.00 64.81 249 ASN A N 1
ATOM 1948 C CA . ASN A 1 249 ? -8.580 1.404 15.804 1.00 64.81 249 ASN A CA 1
ATOM 1949 C C . ASN A 1 249 ? -7.498 2.396 15.383 1.00 64.81 249 ASN A C 1
ATOM 1951 O O . ASN A 1 249 ? -6.316 2.078 15.330 1.00 64.81 249 ASN A O 1
ATOM 1955 N N . TYR A 1 250 ? -7.909 3.643 15.151 1.00 58.47 250 TYR A N 1
ATOM 1956 C CA . TYR A 1 250 ? -7.053 4.834 15.061 1.00 58.47 250 TYR A CA 1
ATOM 1957 C C . TYR A 1 250 ? -5.989 4.936 13.977 1.00 58.47 250 TYR A C 1
ATOM 1959 O O . TYR A 1 250 ? -5.399 6.014 13.837 1.00 58.47 250 TYR A O 1
ATOM 1967 N N . VAL A 1 251 ? -5.776 3.918 13.158 1.00 52.56 251 VAL A N 1
ATOM 1968 C CA . VAL A 1 251 ? -4.568 3.886 12.339 1.00 52.56 251 VAL A CA 1
ATOM 1969 C C . VAL A 1 251 ? -4.821 4.448 10.952 1.00 52.56 251 VAL A C 1
ATOM 1971 O O . VAL A 1 251 ? -5.626 3.967 10.161 1.00 52.56 251 VAL A O 1
ATOM 1974 N N . GLY A 1 252 ? -4.114 5.540 10.663 1.00 51.38 252 GLY A N 1
ATOM 1975 C CA . GLY A 1 252 ? -3.900 5.981 9.291 1.00 51.38 252 GLY A CA 1
ATOM 1976 C C . GLY A 1 252 ? -2.825 5.108 8.692 1.00 51.38 252 GLY A C 1
ATOM 1977 O O . GLY A 1 252 ? -1.819 4.850 9.351 1.00 51.38 252 GLY A O 1
ATOM 1978 N N . SER A 1 253 ? -3.021 4.673 7.453 1.00 48.34 253 SER A N 1
ATOM 1979 C CA . SER A 1 253 ? -2.006 3.889 6.763 1.00 48.34 253 SER A CA 1
ATOM 1980 C C . SER A 1 253 ? -0.661 4.628 6.797 1.00 48.34 253 SER A C 1
ATOM 1982 O O . SER A 1 253 ? -0.620 5.838 6.545 1.00 48.34 253 SER A O 1
ATOM 1984 N N . SER A 1 254 ? 0.433 3.923 7.108 1.00 43.62 254 SER A N 1
ATOM 1985 C CA . SER A 1 254 ? 1.771 4.510 7.315 1.00 43.62 254 SER A CA 1
ATOM 1986 C C . SER A 1 254 ? 2.259 5.367 6.142 1.00 43.62 254 SER A C 1
ATOM 1988 O O . SER A 1 254 ? 3.124 6.215 6.319 1.00 43.62 254 SER A O 1
ATOM 1990 N N . GLY A 1 255 ? 1.683 5.185 4.952 1.00 41.91 255 GLY A N 1
ATOM 1991 C CA . GLY A 1 255 ? 1.974 6.001 3.779 1.00 41.91 255 GLY A CA 1
ATOM 1992 C C . GLY A 1 255 ? 0.961 7.085 3.398 1.00 41.91 255 GLY A C 1
ATOM 1993 O O . GLY A 1 255 ? 1.228 7.872 2.498 1.00 41.91 255 GLY A O 1
ATOM 1994 N N . LEU A 1 256 ? -0.221 7.134 4.023 1.00 47.97 256 LEU A N 1
ATOM 1995 C CA . LEU A 1 256 ? -1.237 8.164 3.728 1.00 47.97 256 LEU A CA 1
ATOM 1996 C C . LEU A 1 256 ? -1.118 9.384 4.661 1.00 47.97 256 LEU A C 1
ATOM 1998 O O . LEU A 1 256 ? -1.835 10.373 4.502 1.00 47.97 256 LEU A O 1
ATOM 2002 N N . GLN A 1 257 ? -0.190 9.346 5.621 1.00 50.75 257 GLN A N 1
ATOM 2003 C CA . GLN A 1 257 ? 0.073 10.452 6.536 1.00 50.75 257 GLN A CA 1
ATOM 2004 C C . GLN A 1 257 ? 0.897 11.553 5.855 1.00 50.75 257 GLN A C 1
ATOM 2006 O O . GLN A 1 257 ? 2.118 11.476 5.760 1.00 50.75 257 GLN A O 1
ATOM 2011 N N . ARG A 1 258 ? 0.245 12.648 5.445 1.00 41.25 258 ARG A N 1
ATOM 2012 C CA . ARG A 1 258 ? 0.952 13.891 5.068 1.00 41.25 258 ARG A CA 1
ATOM 2013 C C . ARG A 1 258 ? 1.396 14.736 6.264 1.00 41.25 258 ARG A C 1
ATOM 2015 O O . ARG A 1 258 ? 2.213 15.639 6.108 1.00 41.25 258 ARG A O 1
ATOM 2022 N N . GLN A 1 259 ? 0.869 14.462 7.453 1.00 37.88 259 GLN A N 1
ATOM 2023 C CA . GLN A 1 259 ? 1.277 15.109 8.693 1.00 37.88 259 GLN A CA 1
ATOM 2024 C C . GLN A 1 259 ? 1.477 14.032 9.746 1.00 37.88 259 GLN A C 1
ATOM 2026 O O . GLN A 1 259 ? 0.524 13.356 10.125 1.00 37.88 259 GLN A O 1
ATOM 2031 N N . ARG A 1 260 ? 2.733 13.892 10.186 1.00 40.53 260 ARG A N 1
ATOM 2032 C CA . ARG A 1 260 ? 3.132 13.092 11.344 1.00 40.53 260 ARG A CA 1
ATOM 2033 C C . ARG A 1 260 ? 2.137 13.357 12.472 1.00 40.53 260 ARG A C 1
ATOM 2035 O O . ARG A 1 260 ? 2.097 14.475 12.991 1.00 40.53 260 ARG A O 1
ATOM 2042 N N . GLN A 1 261 ? 1.349 12.353 12.858 1.00 39.56 261 GLN A N 1
ATOM 2043 C CA . GLN A 1 261 ? 0.822 12.365 14.218 1.00 39.56 261 GLN A CA 1
ATOM 2044 C C . GLN A 1 261 ? 2.026 12.478 15.165 1.00 39.56 261 GLN A C 1
ATOM 2046 O O . GLN A 1 261 ? 3.107 11.980 14.826 1.00 39.56 261 GLN A O 1
ATOM 2051 N N . PRO A 1 262 ? 1.906 13.184 16.300 1.00 39.03 262 PRO A N 1
ATOM 2052 C CA . PRO A 1 262 ? 2.985 13.203 17.271 1.00 39.03 262 PRO A CA 1
ATOM 2053 C C . PRO A 1 262 ? 3.266 11.753 17.653 1.00 39.03 262 PRO A C 1
ATOM 2055 O O . PRO A 1 262 ? 2.400 11.085 18.214 1.00 39.03 262 PRO A O 1
ATOM 2058 N N . SER A 1 263 ? 4.442 11.258 17.268 1.00 42.44 263 SER A N 1
ATOM 2059 C CA . SER A 1 263 ? 4.906 9.930 17.639 1.00 42.44 263 SER A CA 1
ATOM 2060 C C . SER A 1 263 ? 4.722 9.772 19.140 1.00 42.44 263 SER A C 1
ATOM 2062 O O . SER A 1 263 ? 5.098 10.671 19.899 1.00 42.44 263 SER A O 1
ATOM 2064 N N . ILE A 1 264 ? 4.130 8.662 19.574 1.00 44.22 264 ILE A N 1
ATOM 2065 C CA . ILE A 1 264 ? 4.089 8.371 21.000 1.00 44.22 264 ILE A CA 1
ATOM 2066 C C . ILE A 1 264 ? 5.529 8.063 21.386 1.00 44.22 264 ILE A C 1
ATOM 2068 O O . ILE A 1 264 ? 6.151 7.130 20.874 1.00 44.22 264 ILE A O 1
ATOM 2072 N N . PHE A 1 265 ? 6.084 8.915 22.235 1.00 45.38 265 PHE A N 1
ATOM 2073 C CA . PHE A 1 265 ? 7.362 8.649 22.860 1.00 45.38 265 PHE A CA 1
ATOM 2074 C C . PHE A 1 265 ? 7.094 7.666 23.988 1.00 45.38 265 PHE A C 1
ATOM 2076 O O . PHE A 1 265 ? 6.263 7.932 24.856 1.00 45.38 265 PHE A O 1
ATOM 2083 N N . ILE A 1 266 ? 7.781 6.527 23.974 1.00 45.72 266 ILE A N 1
ATOM 2084 C CA . ILE A 1 266 ? 7.848 5.685 25.168 1.00 45.72 266 ILE A CA 1
ATOM 2085 C C . ILE A 1 266 ? 8.444 6.575 26.264 1.00 45.72 266 ILE A C 1
ATOM 2087 O O . ILE A 1 266 ? 9.524 7.134 26.055 1.00 45.72 266 ILE A O 1
ATOM 2091 N N . GLU A 1 267 ? 7.747 6.742 27.393 1.00 42.44 267 GLU A N 1
ATOM 2092 C CA . GLU A 1 267 ? 8.278 7.485 28.541 1.00 42.44 267 GLU A CA 1
ATOM 2093 C C . GLU A 1 267 ? 9.718 7.006 28.822 1.00 42.44 267 GLU A C 1
ATOM 2095 O O . GLU A 1 267 ? 9.975 5.807 28.904 1.00 42.44 267 GLU A O 1
ATOM 2100 N N . ASP A 1 268 ? 10.663 7.951 28.864 1.00 44.75 268 ASP A N 1
ATOM 2101 C CA . ASP A 1 268 ? 12.124 7.771 28.976 1.00 44.75 268 ASP A CA 1
ATOM 2102 C C . ASP A 1 268 ? 12.936 7.390 27.719 1.00 44.75 268 ASP A C 1
ATOM 2104 O O . ASP A 1 268 ? 14.167 7.309 27.793 1.00 44.75 268 ASP A O 1
ATOM 2108 N N . SER A 1 269 ? 12.336 7.267 26.530 1.00 51.00 269 SER A N 1
ATOM 2109 C CA . SER A 1 269 ? 13.110 7.137 25.285 1.00 51.00 269 SER A CA 1
ATOM 2110 C C . SER A 1 269 ? 12.577 8.030 24.162 1.00 51.00 269 SER A C 1
ATOM 2112 O O . SER A 1 269 ? 11.423 7.953 23.760 1.00 51.00 269 SER A O 1
ATOM 2114 N N . ASN A 1 270 ? 13.453 8.870 23.596 1.00 49.34 270 ASN A N 1
ATOM 2115 C CA . ASN A 1 270 ? 13.181 9.717 22.419 1.00 49.34 270 ASN A CA 1
ATOM 2116 C C . ASN A 1 270 ? 12.971 8.901 21.119 1.00 49.34 270 ASN A C 1
ATOM 2118 O O . ASN A 1 270 ? 13.248 9.391 20.024 1.00 49.34 270 ASN A O 1
ATOM 2122 N N . VAL A 1 271 ? 12.546 7.640 21.220 1.00 49.75 271 VAL A N 1
ATOM 2123 C CA . VAL A 1 271 ? 12.299 6.768 20.077 1.00 49.75 271 VAL A CA 1
ATOM 2124 C C . VAL A 1 271 ? 10.846 6.972 19.646 1.00 49.75 271 VAL A C 1
ATOM 2126 O O . VAL A 1 271 ? 9.946 6.651 20.421 1.00 49.75 271 VAL A O 1
ATOM 2129 N N . PRO A 1 272 ? 10.598 7.521 18.445 1.00 49.59 272 PRO A N 1
ATOM 2130 C CA . PRO A 1 272 ? 9.251 7.587 17.904 1.00 49.59 272 PRO A CA 1
ATOM 2131 C C . PRO A 1 272 ? 8.757 6.166 17.614 1.00 49.59 272 PRO A C 1
ATOM 2133 O O . PRO A 1 272 ? 9.465 5.390 16.971 1.00 49.59 272 PRO A O 1
ATOM 2136 N N . VAL A 1 273 ? 7.558 5.831 18.090 1.00 55.84 273 VAL A N 1
ATOM 2137 C CA . VAL A 1 273 ? 6.909 4.544 17.818 1.00 55.84 273 VAL A CA 1
ATOM 2138 C C . VAL A 1 273 ? 5.643 4.785 17.010 1.00 55.84 273 VAL A C 1
ATOM 2140 O O . VAL A 1 273 ? 4.814 5.619 17.380 1.00 55.84 273 VAL A O 1
ATOM 2143 N N . ASP A 1 274 ? 5.506 4.042 15.916 1.00 61.44 274 ASP A N 1
ATOM 2144 C CA . ASP A 1 274 ? 4.250 3.937 15.188 1.00 61.44 274 ASP A CA 1
ATOM 2145 C C . ASP A 1 274 ? 3.380 2.860 15.857 1.00 61.44 274 ASP A C 1
ATOM 2147 O O . ASP A 1 274 ? 3.864 1.777 16.197 1.00 61.44 274 ASP A O 1
ATOM 2151 N N . GLN A 1 275 ? 2.102 3.162 16.078 1.00 65.50 275 GLN A N 1
ATOM 2152 C CA . GLN A 1 275 ? 1.169 2.276 16.774 1.00 65.50 275 GLN A CA 1
ATOM 2153 C C . GLN A 1 275 ? 0.143 1.728 15.783 1.00 65.50 275 GLN A C 1
ATOM 2155 O O . GLN A 1 275 ? -0.472 2.509 15.066 1.00 65.50 275 GLN A O 1
ATOM 2160 N N . LEU A 1 276 ? -0.049 0.405 15.780 1.00 72.25 276 LEU A N 1
ATOM 2161 C CA . LEU A 1 276 ? -1.208 -0.281 15.206 1.00 72.25 276 LEU A CA 1
ATOM 2162 C C . LEU A 1 276 ? -2.031 -0.853 16.358 1.00 72.25 276 LEU A C 1
ATOM 2164 O O . LEU A 1 276 ? -1.502 -1.626 17.159 1.00 72.25 276 LEU A O 1
ATOM 2168 N N . GLU A 1 277 ? -3.303 -0.477 16.441 1.00 74.62 277 GLU A N 1
ATOM 2169 C CA . GLU A 1 277 ? -4.226 -0.983 17.452 1.00 74.62 277 GLU A CA 1
ATOM 2170 C C . GLU A 1 277 ? -5.342 -1.792 16.790 1.00 74.62 277 GLU A C 1
ATOM 2172 O O . GLU A 1 277 ? -5.978 -1.349 15.832 1.00 74.62 277 GLU A O 1
ATOM 2177 N N . LEU A 1 278 ? -5.551 -3.003 17.304 1.00 77.50 278 LEU A N 1
ATOM 2178 C CA . LEU A 1 278 ? -6.575 -3.928 16.843 1.00 77.50 278 LEU A CA 1
ATOM 2179 C C . LEU A 1 278 ? -7.424 -4.350 18.037 1.00 77.50 278 LEU A C 1
ATOM 2181 O O . LEU A 1 278 ? -6.919 -4.979 18.971 1.00 77.50 278 LEU A O 1
ATOM 2185 N N . ASP A 1 279 ? -8.714 -4.049 17.974 1.00 75.56 279 ASP A N 1
ATOM 2186 C CA . ASP A 1 279 ? -9.689 -4.536 18.937 1.00 75.56 279 ASP A CA 1
ATOM 2187 C C . ASP A 1 279 ? -10.162 -5.930 18.541 1.00 75.56 279 ASP A C 1
ATOM 2189 O O . ASP A 1 279 ? -10.556 -6.177 17.401 1.00 75.56 279 ASP A O 1
ATOM 2193 N N . CYS A 1 280 ? -10.153 -6.846 19.508 1.00 80.75 280 CYS A N 1
ATOM 2194 C CA . CYS A 1 280 ? -10.640 -8.209 19.342 1.00 80.75 280 CYS A CA 1
ATOM 2195 C C . CYS A 1 280 ? -11.980 -8.375 20.059 1.00 80.75 280 CYS A C 1
ATOM 2197 O O . CYS A 1 280 ? -12.053 -8.406 21.293 1.00 80.75 280 CYS A O 1
ATOM 2199 N N . TRP A 1 281 ? -13.049 -8.544 19.289 1.00 79.88 281 TRP A N 1
ATOM 2200 C CA . TRP A 1 281 ? -14.339 -8.959 19.807 1.00 79.88 281 TRP A CA 1
ATOM 2201 C C . TRP A 1 281 ? -14.447 -10.485 19.810 1.00 79.88 281 TRP A C 1
ATOM 2203 O O . TRP A 1 281 ? -14.280 -11.155 18.791 1.00 79.88 281 TRP A O 1
ATOM 2213 N N . LYS A 1 282 ? -14.776 -11.051 20.977 1.00 80.69 282 LYS A N 1
ATOM 2214 C CA . LYS A 1 282 ? -14.747 -12.507 21.208 1.00 80.69 282 LYS A CA 1
ATOM 2215 C C . LYS A 1 282 ? -15.817 -13.304 20.455 1.00 80.69 282 LYS A C 1
ATOM 2217 O O . LYS A 1 282 ? -15.797 -14.529 20.506 1.00 80.69 282 LYS A O 1
ATOM 2222 N N . SER A 1 283 ? -16.777 -12.626 19.835 1.00 78.88 283 SER A N 1
ATOM 2223 C CA . SER A 1 283 ? -17.857 -13.265 19.085 1.00 78.88 283 SER A CA 1
ATOM 2224 C C . SER A 1 283 ? -17.721 -12.934 17.610 1.00 78.88 283 SER A C 1
ATOM 2226 O O . SER A 1 283 ? -17.424 -11.795 17.266 1.00 78.88 283 SER A O 1
ATOM 2228 N N . LEU A 1 284 ? -18.008 -13.904 16.748 1.00 77.81 284 LEU A N 1
ATOM 2229 C CA . LEU A 1 284 ? -18.076 -13.654 15.319 1.00 77.81 284 LEU A CA 1
ATOM 2230 C C . LEU A 1 284 ? -19.289 -12.768 15.006 1.00 77.81 284 LEU A C 1
ATOM 2232 O O . LEU A 1 284 ? -20.432 -13.126 15.314 1.00 77.81 284 LEU A O 1
ATOM 2236 N N . LEU A 1 285 ? -19.043 -11.618 14.387 1.00 74.94 285 LEU A N 1
ATOM 2237 C CA . LEU A 1 285 ? -20.088 -10.801 13.793 1.00 74.94 285 LEU A CA 1
ATOM 2238 C C . LEU A 1 285 ? -20.726 -11.592 12.651 1.00 74.94 285 LEU A C 1
ATOM 2240 O O . LEU A 1 285 ? -20.067 -12.024 11.710 1.00 74.94 285 LEU A O 1
ATOM 2244 N N . THR A 1 286 ? -22.032 -11.802 12.763 1.00 76.25 286 THR A N 1
ATOM 2245 C CA . THR A 1 286 ? -22.837 -12.453 11.731 1.00 76.25 286 THR A CA 1
ATOM 2246 C C . THR A 1 286 ? -23.806 -11.441 11.150 1.00 76.25 286 THR A C 1
ATOM 2248 O O . THR A 1 286 ? -24.099 -10.408 11.759 1.00 76.25 286 THR A O 1
ATOM 2251 N N . PHE A 1 287 ? -24.301 -11.722 9.950 1.00 79.50 287 PHE A N 1
ATOM 2252 C CA . PHE A 1 287 ? -25.311 -10.876 9.342 1.00 79.50 287 PHE A CA 1
ATOM 2253 C C . PHE A 1 287 ? -26.545 -10.748 10.233 1.00 79.50 287 PHE A C 1
ATOM 2255 O O . PHE A 1 287 ? -26.971 -11.705 10.884 1.00 79.50 287 PHE A O 1
ATOM 2262 N N . CYS A 1 288 ? -27.157 -9.563 10.212 1.00 80.88 288 CYS A N 1
ATOM 2263 C CA . CYS A 1 288 ? -28.431 -9.355 10.880 1.00 80.88 288 CYS A CA 1
ATOM 2264 C C . CYS A 1 288 ? -29.456 -10.359 10.316 1.00 80.88 288 CYS A C 1
ATOM 2266 O O . CYS A 1 288 ? -29.709 -10.341 9.109 1.00 80.88 288 CYS A O 1
ATOM 2268 N N . PRO A 1 289 ? -30.083 -11.206 11.156 1.00 84.62 289 PRO A N 1
ATOM 2269 C CA . PRO A 1 289 ? -30.960 -12.289 10.698 1.00 84.62 289 PRO A CA 1
ATOM 2270 C C . PRO A 1 289 ? -32.229 -11.789 9.993 1.00 84.62 289 PRO A C 1
ATOM 2272 O O . PRO A 1 289 ? -32.968 -12.575 9.408 1.00 84.62 289 PRO A O 1
ATOM 2275 N N . LEU A 1 290 ? -32.497 -10.482 10.060 1.00 88.31 290 LEU A N 1
ATOM 2276 C CA . LEU A 1 290 ? -33.618 -9.823 9.396 1.00 88.31 290 LEU A CA 1
ATOM 2277 C C . LEU A 1 290 ? -33.286 -9.356 7.969 1.00 88.31 290 LEU A C 1
ATOM 2279 O O . LEU A 1 290 ? -34.186 -8.915 7.252 1.00 88.31 290 LEU A O 1
ATOM 2283 N N . LEU A 1 291 ? -32.021 -9.429 7.543 1.00 85.75 291 LEU A N 1
ATOM 2284 C CA . LEU A 1 291 ? -31.630 -9.102 6.175 1.00 85.75 291 LEU A CA 1
ATOM 2285 C C . LEU A 1 291 ? -32.117 -10.195 5.222 1.00 85.75 291 LEU A C 1
ATOM 2287 O O . LEU A 1 291 ? -31.800 -11.369 5.382 1.00 85.75 291 LEU A O 1
ATOM 2291 N N . ARG A 1 292 ? -32.894 -9.791 4.210 1.00 85.19 292 ARG A N 1
ATOM 2292 C CA . ARG A 1 292 ? -33.427 -10.705 3.188 1.00 85.19 292 ARG A CA 1
ATOM 2293 C C . ARG A 1 292 ? -32.321 -11.310 2.325 1.00 85.19 292 ARG A C 1
ATOM 2295 O O . ARG A 1 292 ? -32.396 -12.487 1.997 1.00 85.19 292 ARG A O 1
ATOM 2302 N N . ASP A 1 293 ? -31.358 -10.483 1.941 1.00 85.81 293 ASP A N 1
ATOM 2303 C CA . ASP A 1 293 ? -30.181 -10.873 1.173 1.00 85.81 293 ASP A CA 1
ATOM 2304 C C . ASP A 1 293 ? -28.958 -10.223 1.828 1.00 85.81 293 ASP A C 1
ATOM 2306 O O . ASP A 1 293 ? -28.666 -9.051 1.575 1.00 85.81 293 ASP A O 1
ATOM 2310 N N . PRO A 1 294 ? -28.315 -10.926 2.771 1.00 80.00 294 PRO A N 1
ATOM 2311 C CA . PRO A 1 294 ? -27.159 -10.386 3.461 1.00 80.00 294 PRO A CA 1
ATOM 2312 C C . PRO A 1 294 ? -25.934 -10.231 2.556 1.00 80.00 294 PRO A C 1
ATOM 2314 O O . PRO A 1 294 ? -25.152 -9.310 2.769 1.00 80.00 294 PRO A O 1
ATOM 2317 N N . GLU A 1 295 ? -25.784 -11.086 1.540 1.00 76.19 295 GLU A N 1
ATOM 2318 C CA . GLU A 1 295 ? -24.619 -11.084 0.644 1.00 76.19 295 GLU A CA 1
ATOM 2319 C C . GLU A 1 295 ? -24.599 -9.847 -0.259 1.00 76.19 295 GLU A C 1
ATOM 2321 O O . GLU A 1 295 ? -23.533 -9.321 -0.571 1.00 76.19 295 GLU A O 1
ATOM 2326 N N . SER A 1 296 ? -25.773 -9.345 -0.648 1.00 78.31 296 SER A N 1
ATOM 2327 C CA . SER A 1 296 ? -25.889 -8.121 -1.445 1.00 78.31 296 SER A CA 1
ATOM 2328 C C . SER A 1 296 ? -26.029 -6.846 -0.606 1.00 78.31 296 SER A C 1
ATOM 2330 O O . SER A 1 296 ? -26.168 -5.758 -1.171 1.00 78.31 296 SER A O 1
ATOM 2332 N N . TYR A 1 297 ? -26.122 -6.950 0.724 1.00 80.44 297 TYR A N 1
ATOM 2333 C CA . TYR A 1 297 ? -26.437 -5.805 1.573 1.00 80.44 297 TYR A CA 1
ATOM 2334 C C . TYR A 1 297 ? -25.195 -4.957 1.841 1.00 80.44 297 TYR A C 1
ATOM 2336 O O . TYR A 1 297 ? -24.349 -5.304 2.662 1.00 80.44 297 TYR A O 1
ATOM 2344 N N . VAL A 1 298 ? -25.139 -3.795 1.190 1.00 73.50 298 VAL A N 1
ATOM 2345 C CA . VAL A 1 298 ? -24.140 -2.763 1.469 1.00 73.50 298 VAL A CA 1
ATOM 2346 C C . VAL A 1 298 ? -24.803 -1.656 2.297 1.00 73.50 298 VAL A C 1
ATOM 2348 O O . VAL A 1 298 ? -25.608 -0.891 1.766 1.00 73.50 298 VAL A O 1
ATOM 2351 N N . PRO A 1 299 ? -24.525 -1.578 3.608 1.00 74.81 299 PRO A N 1
ATOM 2352 C CA . PRO A 1 299 ? -25.118 -0.565 4.487 1.00 74.81 299 PRO A CA 1
ATOM 2353 C C . PRO A 1 299 ? -24.629 0.860 4.193 1.00 74.81 299 PRO A C 1
ATOM 2355 O O . PRO A 1 299 ? -25.357 1.823 4.431 1.00 74.81 299 PRO A O 1
ATOM 2358 N N . ASP A 1 300 ? -23.406 0.996 3.684 1.00 78.50 300 ASP A N 1
ATOM 2359 C CA . ASP A 1 300 ? -22.790 2.272 3.342 1.00 78.50 300 ASP A CA 1
ATOM 2360 C C . ASP A 1 300 ? -23.192 2.672 1.916 1.00 78.50 300 ASP A C 1
ATOM 2362 O O . ASP A 1 300 ? -22.495 2.416 0.940 1.00 78.50 300 ASP A O 1
ATOM 2366 N N . VAL A 1 301 ? -24.382 3.264 1.792 1.00 71.88 301 VAL A N 1
ATOM 2367 C CA . VAL A 1 301 ? -24.986 3.625 0.494 1.00 71.88 301 VAL A CA 1
ATOM 2368 C C . VAL A 1 301 ? -24.393 4.884 -0.148 1.00 71.88 301 VAL A C 1
ATOM 2370 O O . VAL A 1 301 ? -24.641 5.135 -1.326 1.00 71.88 301 VAL A O 1
ATOM 2373 N N . VAL A 1 302 ? -23.637 5.684 0.611 1.00 79.56 302 VAL A N 1
ATOM 2374 C CA . VAL A 1 302 ? -22.978 6.905 0.126 1.00 79.56 302 VAL A CA 1
ATOM 2375 C C . VAL A 1 302 ? -21.475 6.779 0.324 1.00 79.56 302 VAL A C 1
ATOM 2377 O O . VAL A 1 302 ? -21.003 6.690 1.457 1.00 79.56 302 VAL A O 1
ATOM 2380 N N . ASP A 1 303 ? -20.738 6.833 -0.782 1.00 81.81 303 ASP A N 1
ATOM 2381 C CA . ASP A 1 303 ? -19.282 6.917 -0.780 1.00 81.81 303 ASP A CA 1
ATOM 2382 C C . ASP A 1 303 ? -18.845 8.381 -0.618 1.00 81.81 303 ASP A C 1
ATOM 2384 O O . ASP A 1 303 ? -18.879 9.175 -1.564 1.00 81.81 303 ASP A O 1
ATOM 2388 N N . LEU A 1 304 ? -18.431 8.753 0.597 1.00 87.31 304 LEU A N 1
ATOM 2389 C CA . LEU A 1 304 ? -17.988 10.116 0.897 1.00 87.31 304 LEU A CA 1
ATOM 2390 C C . LEU A 1 304 ? -16.585 10.407 0.337 1.00 87.31 304 LEU A C 1
ATOM 2392 O O . LEU A 1 304 ? -16.156 11.564 0.357 1.00 87.31 304 LEU A O 1
ATOM 2396 N N . ASN A 1 305 ? -15.861 9.406 -0.181 1.00 83.62 305 ASN A N 1
ATOM 2397 C CA . ASN A 1 305 ? -14.619 9.653 -0.912 1.00 83.62 305 ASN A CA 1
ATOM 2398 C C . ASN A 1 305 ? -14.908 10.294 -2.272 1.00 83.62 305 ASN A C 1
ATOM 2400 O O . ASN A 1 305 ? -14.228 11.252 -2.653 1.00 83.62 305 ASN A O 1
ATOM 2404 N N . ALA A 1 306 ? -15.921 9.789 -2.982 1.00 82.94 306 ALA A N 1
ATOM 2405 C CA . ALA A 1 306 ? -16.295 10.251 -4.315 1.00 82.94 306 ALA A CA 1
ATOM 2406 C C . ALA A 1 306 ? -17.261 11.452 -4.294 1.00 82.94 306 ALA A C 1
ATOM 2408 O O . ALA A 1 306 ? -17.135 12.358 -5.124 1.00 82.94 306 ALA A O 1
ATOM 2409 N N . ASP A 1 307 ? -18.209 11.490 -3.352 1.00 88.88 307 ASP A N 1
ATOM 2410 C CA . ASP A 1 307 ? -19.217 12.551 -3.256 1.00 88.88 307 ASP A CA 1
ATOM 2411 C C . ASP A 1 307 ? -18.746 13.703 -2.351 1.00 88.88 307 ASP A C 1
ATOM 2413 O O . ASP A 1 307 ? -18.810 13.647 -1.120 1.00 88.88 307 ASP A O 1
ATOM 2417 N N . LEU A 1 308 ? -18.255 14.780 -2.972 1.00 89.81 308 LEU A N 1
ATOM 2418 C CA . LEU A 1 308 ? -17.799 15.976 -2.259 1.00 89.81 308 LEU A CA 1
ATOM 2419 C C . LEU A 1 308 ? -18.935 16.680 -1.500 1.00 89.81 308 LEU A C 1
ATOM 2421 O O . LEU A 1 308 ? -18.701 17.133 -0.381 1.00 89.81 308 LEU A O 1
ATOM 2425 N N . GLU A 1 309 ? -20.133 16.776 -2.078 1.00 91.62 309 GLU A N 1
ATOM 2426 C CA . GLU A 1 309 ? -21.251 17.506 -1.469 1.00 91.62 309 GLU A CA 1
ATOM 2427 C C . GLU A 1 309 ? -21.764 16.759 -0.236 1.00 91.62 309 GLU A C 1
ATOM 2429 O O . GLU A 1 309 ? -21.871 17.341 0.849 1.00 91.62 309 GLU A O 1
ATOM 2434 N N . ALA A 1 310 ? -21.982 15.446 -0.365 1.00 92.06 310 ALA A N 1
ATOM 2435 C CA . ALA A 1 310 ? -22.373 14.608 0.761 1.00 92.06 310 ALA A CA 1
ATOM 2436 C C . ALA A 1 310 ? -21.297 14.596 1.854 1.00 92.06 310 ALA A C 1
ATOM 2438 O O . ALA A 1 310 ? -21.622 14.696 3.039 1.00 92.06 310 ALA A O 1
ATOM 2439 N N . ARG A 1 311 ? -20.013 14.526 1.482 1.00 93.00 311 ARG A N 1
ATOM 2440 C CA . ARG A 1 311 ? -18.904 14.593 2.442 1.00 93.00 311 ARG A CA 1
ATOM 2441 C C . ARG A 1 311 ? -18.903 15.897 3.227 1.00 93.00 311 ARG A C 1
ATOM 2443 O O . ARG A 1 311 ? -18.789 15.857 4.449 1.00 93.00 311 ARG A O 1
ATOM 2450 N N . GLU A 1 312 ? -19.022 17.047 2.565 1.00 93.62 312 GLU A N 1
ATOM 2451 C CA . GLU A 1 312 ? -19.056 18.332 3.269 1.00 93.62 312 GLU A CA 1
ATOM 2452 C C . GLU A 1 312 ? -20.264 18.441 4.199 1.00 93.62 312 GLU A C 1
ATOM 2454 O O . GLU A 1 312 ? -20.116 18.891 5.337 1.00 93.62 312 GLU A O 1
ATOM 2459 N N . TYR A 1 313 ? -21.434 17.983 3.748 1.00 94.88 313 TYR A N 1
ATOM 2460 C CA . TYR A 1 313 ? -22.640 17.934 4.566 1.00 94.88 313 TYR A CA 1
ATOM 2461 C C . TYR A 1 313 ? -22.428 17.101 5.836 1.00 94.88 313 TYR A C 1
ATOM 2463 O O . TYR A 1 313 ? -22.574 17.619 6.945 1.00 94.88 313 TYR A O 1
ATOM 2471 N N . TRP A 1 314 ? -22.020 15.837 5.688 1.00 94.75 314 TRP A N 1
ATOM 2472 C CA . TRP A 1 314 ? -21.861 14.931 6.823 1.00 94.75 314 TRP A CA 1
ATOM 2473 C C . TRP A 1 314 ? -20.764 15.402 7.777 1.00 94.75 314 TRP A C 1
ATOM 2475 O O . TRP A 1 314 ? -21.017 15.489 8.977 1.00 94.75 314 TRP A O 1
ATOM 2485 N N . LEU A 1 315 ? -19.587 15.798 7.280 1.00 94.38 315 LEU A N 1
ATOM 2486 C CA . LEU A 1 315 ? -18.511 16.306 8.141 1.00 94.38 315 LEU A CA 1
ATOM 2487 C C . LEU A 1 315 ? -18.962 17.518 8.971 1.00 94.38 315 LEU A C 1
ATOM 2489 O O . LEU A 1 315 ? -18.642 17.596 10.158 1.00 94.38 315 LEU A O 1
ATOM 2493 N N . ASN A 1 316 ? -19.743 18.434 8.388 1.00 95.38 316 ASN A N 1
ATOM 2494 C CA . ASN A 1 316 ? -20.297 19.571 9.125 1.00 95.38 316 ASN A CA 1
ATOM 2495 C C . ASN A 1 316 ? -21.333 19.126 10.169 1.00 95.38 316 ASN A C 1
ATOM 2497 O O . ASN A 1 316 ? -21.249 19.557 11.319 1.00 95.38 316 ASN A O 1
ATOM 2501 N N . CYS A 1 317 ? -22.254 18.220 9.821 1.00 94.75 317 CYS A N 1
ATOM 2502 C CA . CYS A 1 317 ? -23.225 17.673 10.773 1.00 94.75 317 CYS A CA 1
ATOM 2503 C C . CYS A 1 317 ? -22.539 17.019 11.982 1.00 94.75 317 CYS A C 1
ATOM 2505 O O . CYS A 1 317 ? -22.903 17.294 13.129 1.00 94.75 317 CYS A O 1
ATOM 2507 N N . PHE A 1 318 ? -21.511 16.200 11.746 1.00 94.31 318 PHE A N 1
ATOM 2508 C CA . PHE A 1 318 ? -20.743 15.564 12.815 1.00 94.31 318 PHE A CA 1
ATOM 2509 C C . PHE A 1 318 ? -19.991 16.597 13.666 1.00 94.31 318 PHE A C 1
ATOM 2511 O O . PHE A 1 318 ? -20.051 16.534 14.899 1.00 94.31 318 PHE A O 1
ATOM 2518 N N . LYS A 1 319 ? -19.384 17.612 13.038 1.00 94.12 319 LYS A N 1
ATOM 2519 C CA . LYS A 1 319 ? -18.701 18.715 13.731 1.00 94.12 319 LYS A CA 1
ATOM 2520 C C . LYS A 1 319 ? -19.639 19.529 14.626 1.00 94.12 319 LYS A C 1
ATOM 2522 O O . LYS A 1 319 ? -19.248 19.905 15.727 1.00 94.12 319 LYS A O 1
ATOM 2527 N N . GLU A 1 320 ? -20.876 19.775 14.203 1.00 93.75 320 GLU A N 1
ATOM 2528 C CA . GLU A 1 320 ? -21.887 20.463 15.020 1.00 93.75 320 GLU A CA 1
ATOM 2529 C C . GLU A 1 320 ? -22.416 19.578 16.159 1.00 93.75 320 GLU A C 1
ATOM 2531 O O . GLU A 1 320 ? -22.687 20.057 17.265 1.00 93.75 320 GLU A O 1
ATOM 2536 N N . SER A 1 321 ? -22.531 18.271 15.909 1.00 93.31 321 SER A N 1
ATOM 2537 C CA . SER A 1 321 ? -23.073 17.308 16.870 1.00 93.31 321 SER A CA 1
ATOM 2538 C C . SER A 1 321 ? -22.120 16.944 18.013 1.00 93.31 321 SER A C 1
ATOM 2540 O O . SER A 1 321 ? -22.599 16.536 19.071 1.00 93.31 321 SER A O 1
ATOM 2542 N N . VAL A 1 322 ? -20.802 17.142 17.858 1.00 93.50 322 VAL A N 1
ATOM 2543 C CA . VAL A 1 322 ? -19.774 16.734 18.842 1.00 93.50 322 VAL A CA 1
ATOM 2544 C C . VAL A 1 322 ? -20.044 17.252 20.259 1.00 93.50 322 VAL A C 1
ATOM 2546 O O . VAL A 1 322 ? -19.763 16.562 21.236 1.00 93.50 322 VAL A O 1
ATOM 2549 N N . ASN A 1 323 ? -20.644 18.441 20.389 1.00 93.62 323 ASN A N 1
ATOM 2550 C CA . ASN A 1 323 ? -20.996 19.009 21.693 1.00 93.62 323 ASN A CA 1
ATOM 2551 C C . ASN A 1 323 ? -21.998 18.126 22.444 1.00 93.62 323 ASN A C 1
ATOM 2553 O O . ASN A 1 323 ? -21.841 17.912 23.639 1.00 93.62 323 ASN A O 1
ATOM 2557 N N . LYS A 1 324 ? -22.979 17.556 21.734 1.00 93.44 324 LYS A N 1
ATOM 2558 C CA . LYS A 1 324 ? -23.991 16.673 22.325 1.00 93.44 324 LYS A CA 1
ATOM 2559 C C . LYS A 1 324 ? -23.358 15.384 22.849 1.00 93.44 324 LYS A C 1
ATOM 2561 O O . LYS A 1 324 ? -23.722 14.921 23.926 1.00 93.44 324 LYS A O 1
ATOM 2566 N N . PHE A 1 325 ? -22.392 14.830 22.113 1.00 92.81 325 PHE A N 1
ATOM 2567 C CA . PHE A 1 325 ? -21.636 13.652 22.546 1.00 92.81 325 PHE A CA 1
ATOM 2568 C C . PHE A 1 325 ? -20.782 13.954 23.783 1.00 92.81 325 PHE A C 1
ATOM 2570 O O . PHE A 1 325 ? -20.814 13.191 24.743 1.00 92.81 325 PHE A O 1
ATOM 2577 N N . ALA A 1 326 ? -20.089 15.096 23.808 1.00 93.31 326 ALA A N 1
ATOM 2578 C CA . ALA A 1 326 ? -19.288 15.522 24.956 1.00 93.31 326 ALA A CA 1
ATOM 2579 C C . ALA A 1 326 ? -20.145 15.770 26.214 1.00 93.31 326 ALA A C 1
ATOM 2581 O O . ALA A 1 326 ? -19.800 15.310 27.301 1.00 93.31 326 ALA A O 1
ATOM 2582 N N . GLU A 1 327 ? -21.287 16.448 26.075 1.00 93.81 327 GLU A N 1
ATOM 2583 C CA . GLU A 1 327 ? -22.242 16.657 27.173 1.00 93.81 327 GLU A CA 1
ATOM 2584 C C . GLU A 1 327 ? -22.770 15.328 27.719 1.00 93.81 327 GLU A C 1
ATOM 2586 O O . GLU A 1 327 ? -22.834 15.130 28.935 1.00 93.81 327 GLU A O 1
ATOM 2591 N N . ARG A 1 328 ? -23.102 14.388 26.826 1.00 92.44 328 ARG A N 1
ATOM 2592 C CA . ARG A 1 328 ? -23.555 13.052 27.214 1.00 92.44 328 ARG A CA 1
ATOM 2593 C C . ARG A 1 328 ? -22.462 12.257 27.929 1.00 92.44 328 ARG A C 1
ATOM 2595 O O . ARG A 1 328 ? -22.753 11.613 28.934 1.00 92.44 328 ARG A O 1
ATOM 2602 N N . ALA A 1 329 ? -21.225 12.333 27.450 1.00 92.38 329 ALA A N 1
ATOM 2603 C CA . ALA A 1 329 ? -20.067 11.700 28.070 1.00 92.38 329 ALA A CA 1
ATOM 2604 C C . ALA A 1 329 ? -19.857 12.200 29.510 1.00 92.38 329 ALA A C 1
ATOM 2606 O O . ALA A 1 329 ? -19.760 11.391 30.431 1.00 92.38 329 ALA A O 1
ATOM 2607 N N . ILE A 1 330 ? -19.909 13.518 29.735 1.00 93.38 330 ILE A N 1
ATOM 2608 C CA . ILE A 1 330 ? -19.830 14.111 31.082 1.00 93.38 330 ILE A CA 1
ATOM 2609 C C . ILE A 1 330 ? -20.980 13.610 31.965 1.00 93.38 330 ILE A C 1
ATOM 2611 O O . ILE A 1 330 ? -20.750 13.187 33.096 1.00 93.38 330 ILE A O 1
ATOM 2615 N N . ALA A 1 331 ? -22.212 13.615 31.445 1.00 91.81 331 ALA A N 1
ATOM 2616 C CA . ALA A 1 331 ? -23.391 13.180 32.192 1.00 91.81 331 ALA A CA 1
ATOM 2617 C C . ALA A 1 331 ? -23.344 11.697 32.602 1.00 91.81 331 ALA A C 1
ATOM 2619 O O . ALA A 1 331 ? -23.954 11.333 33.602 1.00 91.81 331 ALA A O 1
ATOM 2620 N N . SER A 1 332 ? -22.622 10.853 31.858 1.00 91.88 332 SER A N 1
ATOM 2621 C CA . SER A 1 332 ? -22.454 9.431 32.186 1.00 91.88 332 SER A CA 1
ATOM 2622 C C . SER A 1 332 ? -21.542 9.169 33.390 1.00 91.88 332 SER A C 1
ATOM 2624 O O . SER A 1 332 ? -21.559 8.074 33.942 1.00 91.88 332 SER A O 1
ATOM 2626 N N . GLN A 1 333 ? -20.742 10.156 33.811 1.00 91.94 333 GLN A N 1
ATOM 2627 C CA . GLN A 1 333 ? -19.781 10.022 34.910 1.00 91.94 333 GLN A CA 1
ATOM 2628 C C . GLN A 1 333 ? -19.846 11.236 35.857 1.00 91.94 333 GLN A C 1
ATOM 2630 O O . GLN A 1 333 ? -18.864 11.977 35.978 1.00 91.94 333 GLN A O 1
ATOM 2635 N N . PRO A 1 334 ? -20.983 11.454 36.549 1.00 86.81 334 PRO A N 1
ATOM 2636 C CA . PRO A 1 334 ? -21.221 12.657 37.354 1.00 86.81 334 PRO A CA 1
ATOM 2637 C C . PRO A 1 334 ? -20.235 12.820 38.521 1.00 86.81 334 PRO A C 1
ATOM 2639 O O . PRO A 1 334 ? -19.938 13.944 38.920 1.00 86.81 334 PRO A O 1
ATOM 2642 N N . ASP A 1 335 ? -19.689 11.714 39.032 1.00 89.56 335 ASP A N 1
ATOM 2643 C CA . ASP A 1 335 ? -18.758 11.705 40.167 1.00 89.56 335 ASP A CA 1
ATOM 2644 C C . ASP A 1 335 ? -17.287 11.927 39.756 1.00 89.56 335 ASP A C 1
ATOM 2646 O O . ASP A 1 335 ? -16.402 12.025 40.609 1.00 89.56 335 ASP A O 1
ATOM 2650 N N . SER A 1 336 ? -16.989 12.014 38.452 1.00 90.00 336 SER A N 1
ATOM 2651 C CA . SER A 1 336 ? -15.624 12.196 37.949 1.00 90.00 336 SER A CA 1
ATOM 2652 C C . SER A 1 336 ? -15.246 13.676 37.861 1.00 90.00 336 SER A C 1
ATOM 2654 O O . SER A 1 336 ? -15.787 14.432 37.053 1.00 90.00 336 SER A O 1
ATOM 2656 N N . ASN A 1 337 ? -14.230 14.079 38.627 1.00 90.88 337 ASN A N 1
ATOM 2657 C CA . ASN A 1 337 ? -13.650 15.426 38.597 1.00 90.88 337 ASN A CA 1
ATOM 2658 C C . ASN A 1 337 ? -12.841 15.736 37.321 1.00 90.88 337 ASN A C 1
ATOM 2660 O O . ASN A 1 337 ? -12.542 16.900 37.063 1.00 90.88 337 ASN A O 1
ATOM 2664 N N . THR A 1 338 ? -12.489 14.722 36.524 1.00 93.12 338 THR A N 1
ATOM 2665 C CA . THR A 1 338 ? -11.744 14.872 35.262 1.00 93.12 338 THR A CA 1
ATOM 2666 C C . THR A 1 338 ? -12.633 14.806 34.020 1.00 93.12 338 THR A C 1
ATOM 2668 O O . THR A 1 338 ? -12.146 15.050 32.918 1.00 93.12 338 THR A O 1
ATOM 2671 N N . SER A 1 339 ? -13.927 14.497 34.173 1.00 92.25 339 SER A N 1
ATOM 2672 C CA . SER A 1 339 ? -14.871 14.297 33.062 1.00 92.25 339 SER A CA 1
ATOM 2673 C C . SER A 1 339 ? -14.936 15.491 32.103 1.00 92.25 339 SER A C 1
ATOM 2675 O O . SER A 1 339 ? -14.865 15.311 30.890 1.00 92.25 339 SER A O 1
ATOM 2677 N N . GLN A 1 340 ? -15.003 16.718 32.627 1.00 94.00 340 GLN A N 1
ATOM 2678 C CA . GLN A 1 340 ? -15.068 17.932 31.804 1.00 94.00 340 GLN A CA 1
ATOM 2679 C C . GLN A 1 340 ? -13.811 18.132 30.951 1.00 94.00 340 GLN A C 1
ATOM 2681 O O . GLN A 1 340 ? -13.912 18.456 29.768 1.00 94.00 340 GLN A O 1
ATOM 2686 N N . GLU A 1 341 ? -12.631 17.914 31.533 1.00 93.38 341 GLU A N 1
ATOM 2687 C CA . GLU A 1 341 ? -11.364 18.093 30.822 1.00 93.38 341 GLU A CA 1
ATOM 2688 C C . GLU A 1 341 ? -11.151 16.996 29.772 1.00 93.38 341 GLU A C 1
ATOM 2690 O O . GLU A 1 341 ? -10.801 17.297 28.631 1.00 93.38 341 GLU A O 1
ATOM 2695 N N . ARG A 1 342 ? -11.458 15.734 30.101 1.00 93.88 342 ARG A N 1
ATOM 2696 C CA . ARG A 1 342 ? -11.419 14.625 29.132 1.00 93.88 342 ARG A CA 1
ATOM 2697 C C . ARG A 1 342 ? -12.374 14.861 27.962 1.00 93.88 342 ARG A C 1
ATOM 2699 O O . ARG A 1 342 ? -11.983 14.683 26.813 1.00 93.88 342 ARG A O 1
ATOM 2706 N N . ALA A 1 343 ? -13.589 15.343 28.228 1.00 94.06 343 ALA A N 1
ATOM 2707 C CA . ALA A 1 343 ? -14.558 15.680 27.185 1.00 94.06 343 ALA A CA 1
ATOM 2708 C C . ALA A 1 343 ? -14.094 16.850 26.292 1.00 94.06 343 ALA A C 1
ATOM 2710 O O . ALA A 1 343 ? -14.363 16.857 25.087 1.00 94.06 343 ALA A O 1
ATOM 2711 N N . ARG A 1 344 ? -13.363 17.827 26.851 1.00 94.75 344 ARG A N 1
ATOM 2712 C CA . ARG A 1 344 ? -12.736 18.912 26.077 1.00 94.75 344 ARG A CA 1
ATOM 2713 C C . ARG A 1 344 ? -11.671 18.365 25.122 1.00 94.75 344 ARG A C 1
ATOM 2715 O O . ARG A 1 344 ? -11.716 18.679 23.933 1.00 94.75 344 ARG A O 1
ATOM 2722 N N . LEU A 1 345 ? -10.762 17.526 25.626 1.00 90.12 345 LEU A N 1
ATOM 2723 C CA . LEU A 1 345 ? -9.699 16.898 24.830 1.00 90.12 345 LEU A CA 1
ATOM 2724 C C . LEU A 1 345 ? -10.263 15.979 23.733 1.00 90.12 345 LEU A C 1
ATOM 2726 O O . LEU A 1 345 ? -9.836 16.074 22.582 1.00 90.12 345 LEU A O 1
ATOM 2730 N N . PHE A 1 346 ? -11.284 15.179 24.060 1.00 91.50 346 PHE A N 1
ATOM 2731 C CA . PHE A 1 346 ? -12.073 14.391 23.105 1.00 91.50 346 PHE A CA 1
ATOM 2732 C C . PHE A 1 346 ? -12.557 15.239 21.929 1.00 91.50 346 PHE A C 1
ATOM 2734 O O . PHE A 1 346 ? -12.302 14.919 20.766 1.00 91.50 346 PHE A O 1
ATOM 2741 N N . LYS A 1 347 ? -13.223 16.358 22.229 1.00 92.88 347 LYS A N 1
ATOM 2742 C CA . LYS A 1 347 ? -13.789 17.239 21.210 1.00 92.88 347 LYS A CA 1
ATOM 2743 C C . LYS A 1 347 ? -12.707 17.835 20.312 1.00 92.88 347 LYS A C 1
ATOM 2745 O O . LYS A 1 347 ? -12.881 17.873 19.096 1.00 92.88 347 LYS A O 1
ATOM 2750 N N . GLU A 1 348 ? -11.608 18.311 20.893 1.00 90.19 348 GLU A N 1
ATOM 2751 C CA . GLU A 1 348 ? -10.492 18.885 20.133 1.00 90.19 348 GLU A CA 1
ATOM 2752 C C . GLU A 1 348 ? -9.864 17.855 19.191 1.00 90.19 348 GLU A C 1
ATOM 2754 O O . GLU A 1 348 ? -9.673 18.142 18.005 1.00 90.19 348 GLU A O 1
ATOM 2759 N N . LYS A 1 349 ? -9.624 16.635 19.688 1.00 86.62 349 LYS A N 1
ATOM 2760 C CA . LYS A 1 349 ? -9.075 15.538 18.884 1.00 86.62 349 LYS A CA 1
ATOM 2761 C C . LYS A 1 349 ? -10.028 15.133 17.755 1.00 86.62 349 LYS A C 1
ATOM 2763 O O . LYS A 1 349 ? -9.591 15.015 16.609 1.00 86.62 349 LYS A O 1
ATOM 2768 N N . TYR A 1 350 ? -11.326 15.002 18.039 1.00 89.62 350 TYR A N 1
ATOM 2769 C CA . TYR A 1 350 ? -12.323 14.640 17.028 1.00 89.62 350 TYR A CA 1
ATOM 2770 C C . TYR A 1 350 ? -12.477 15.701 15.937 1.00 89.62 350 TYR A C 1
ATOM 2772 O O . TYR A 1 350 ? -12.477 15.373 14.753 1.00 89.62 350 TYR A O 1
ATOM 2780 N N . ILE A 1 351 ? -12.541 16.984 16.302 1.00 90.81 351 ILE A N 1
ATOM 2781 C CA . ILE A 1 351 ? -12.635 18.066 15.314 1.00 90.81 351 ILE A CA 1
ATOM 2782 C C . ILE A 1 351 ? -11.393 18.093 14.417 1.00 90.81 351 ILE A C 1
ATOM 2784 O O . ILE A 1 351 ? -11.531 18.201 13.200 1.00 90.81 351 ILE A O 1
ATOM 2788 N N . SER A 1 352 ? -10.199 17.937 14.997 1.00 87.81 352 SER A N 1
ATOM 2789 C CA . SER A 1 352 ? -8.949 17.846 14.234 1.00 87.81 352 SER A CA 1
ATOM 2790 C C . SER A 1 352 ? -8.987 16.696 13.218 1.00 87.81 352 SER A C 1
ATOM 2792 O O . SER A 1 352 ? -8.623 16.868 12.053 1.00 87.81 352 SER A O 1
ATOM 2794 N N . ARG A 1 353 ? -9.523 15.536 13.622 1.00 86.12 353 ARG A N 1
ATOM 2795 C CA . ARG A 1 353 ? -9.722 14.375 12.745 1.00 86.12 353 ARG A CA 1
ATOM 2796 C C . ARG A 1 353 ? -10.686 14.662 11.591 1.00 86.12 353 ARG A C 1
ATOM 2798 O O . ARG A 1 353 ? -10.376 14.307 10.456 1.00 86.12 353 ARG A O 1
ATOM 2805 N N . LEU A 1 354 ? -11.819 15.317 11.851 1.00 90.38 354 LEU A N 1
ATOM 2806 C CA . LEU A 1 354 ? -12.771 15.706 10.802 1.00 90.38 354 LEU A CA 1
ATOM 2807 C C . LEU A 1 354 ? -12.165 16.713 9.817 1.00 90.38 354 LEU A C 1
ATOM 2809 O O . LEU A 1 354 ? -12.342 16.580 8.606 1.00 90.38 354 LEU A O 1
ATOM 2813 N N . ASP A 1 355 ? -11.417 17.696 10.322 1.00 88.94 355 ASP A N 1
ATOM 2814 C CA . ASP A 1 355 ? -10.740 18.690 9.488 1.00 88.94 355 ASP A CA 1
ATOM 2815 C C . ASP A 1 355 ? -9.655 18.036 8.610 1.00 88.94 355 ASP A C 1
ATOM 2817 O O . ASP A 1 355 ? -9.481 18.426 7.451 1.00 88.94 355 ASP A O 1
ATOM 2821 N N . HIS A 1 356 ? -8.988 16.989 9.107 1.00 84.81 356 HIS A N 1
ATOM 2822 C CA . HIS A 1 356 ? -8.067 16.176 8.313 1.00 84.81 356 HIS A CA 1
ATOM 2823 C C . HIS A 1 356 ? -8.787 15.370 7.221 1.00 84.81 356 HIS A C 1
ATOM 2825 O O . HIS A 1 356 ? -8.390 15.437 6.059 1.00 84.81 356 HIS A O 1
ATOM 2831 N N . LEU A 1 357 ? -9.884 14.678 7.551 1.00 86.56 357 LEU A N 1
ATOM 2832 C CA . LEU A 1 357 ? -10.706 13.922 6.589 1.00 86.56 357 LEU A CA 1
ATOM 2833 C C . LEU A 1 357 ? -11.305 14.811 5.489 1.00 86.56 357 LEU A C 1
ATOM 2835 O O . LEU A 1 357 ? -11.479 14.376 4.349 1.00 86.56 357 LEU A O 1
ATOM 2839 N N . LYS A 1 358 ? -11.564 16.087 5.793 1.00 86.62 358 LYS A N 1
ATOM 2840 C CA . LYS A 1 358 ? -11.975 17.068 4.783 1.00 86.62 358 LYS A CA 1
ATOM 2841 C C . LYS A 1 358 ? -10.900 17.266 3.707 1.00 86.62 358 LYS A C 1
ATOM 2843 O O . LYS A 1 358 ? -11.232 17.416 2.533 1.00 86.62 358 LYS A O 1
ATOM 2848 N N . GLN A 1 359 ? -9.624 17.250 4.093 1.00 84.19 359 GLN A N 1
ATOM 2849 C CA . GLN A 1 359 ? -8.483 17.440 3.190 1.00 84.19 359 GLN A CA 1
ATOM 2850 C C . GLN A 1 359 ? -7.999 16.132 2.551 1.00 84.19 359 GLN A C 1
ATOM 2852 O O . GLN A 1 359 ? -7.536 16.150 1.411 1.00 84.19 359 GLN A O 1
ATOM 2857 N N . GLN A 1 360 ? -8.068 15.017 3.281 1.00 82.69 360 GLN A N 1
ATOM 2858 C CA . GLN A 1 360 ? -7.589 13.689 2.888 1.00 82.69 360 GLN A CA 1
ATOM 2859 C C . GLN A 1 360 ? -8.657 12.638 3.254 1.00 82.69 360 GLN A C 1
ATOM 2861 O O . GLN A 1 360 ? -8.561 12.002 4.303 1.00 82.69 360 GLN A O 1
ATOM 2866 N N . PRO A 1 361 ? -9.701 12.459 2.423 1.00 83.50 361 PRO A N 1
ATOM 2867 C CA . PRO A 1 361 ? -10.845 11.605 2.767 1.00 83.50 361 PRO A CA 1
ATOM 2868 C C . PRO A 1 361 ? -10.472 10.119 2.879 1.00 83.50 361 PRO A C 1
ATOM 2870 O O . PRO A 1 361 ? -10.991 9.421 3.738 1.00 83.50 361 PRO A O 1
ATOM 2873 N N . PHE A 1 362 ? -9.495 9.669 2.091 1.00 80.62 362 PHE A N 1
ATOM 2874 C CA . PHE A 1 362 ? -9.034 8.279 2.016 1.00 80.62 362 PHE A CA 1
ATOM 2875 C C . PHE A 1 362 ? -7.999 7.894 3.087 1.00 80.62 362 PHE A C 1
ATOM 2877 O O . PHE A 1 362 ? -7.494 6.775 3.071 1.00 80.62 362 PHE A O 1
ATOM 2884 N N . ALA A 1 363 ? -7.630 8.804 4.000 1.00 76.69 363 ALA A N 1
ATOM 2885 C CA . ALA A 1 363 ? -6.512 8.604 4.934 1.00 76.69 363 ALA A CA 1
ATOM 2886 C C . ALA A 1 363 ? -6.651 7.357 5.835 1.00 76.69 363 ALA A C 1
ATOM 2888 O O . ALA A 1 363 ? -5.649 6.860 6.355 1.00 76.69 363 ALA A O 1
ATOM 2889 N N . TYR A 1 364 ? -7.879 6.853 5.997 1.00 77.19 364 TYR A N 1
ATOM 2890 C CA . TYR A 1 364 ? -8.234 5.752 6.895 1.00 77.19 364 TYR A CA 1
ATOM 2891 C C . TYR A 1 364 ? -9.127 4.697 6.220 1.00 77.19 364 TYR A C 1
ATOM 2893 O O . TYR A 1 364 ? -9.930 4.064 6.896 1.00 77.19 364 TYR A O 1
ATOM 2901 N N . GLY A 1 365 ? -9.017 4.532 4.897 1.00 81.12 365 GLY A N 1
ATOM 2902 C CA . GLY A 1 365 ? -9.886 3.634 4.128 1.00 81.12 365 GLY A CA 1
ATOM 2903 C C . GLY A 1 365 ? -11.073 4.361 3.501 1.00 81.12 365 GLY A C 1
ATOM 2904 O O . GLY A 1 365 ? -10.969 5.540 3.140 1.00 81.12 365 GLY A O 1
ATOM 2905 N N . ASN A 1 366 ? -12.205 3.669 3.357 1.00 84.25 366 ASN A N 1
ATOM 2906 C CA . ASN A 1 366 ? -13.416 4.287 2.842 1.00 84.25 366 ASN A CA 1
ATOM 2907 C C . ASN A 1 366 ? -14.044 5.233 3.871 1.00 84.25 366 ASN A C 1
ATOM 2909 O O . ASN A 1 366 ? -14.332 4.868 5.013 1.00 84.25 366 ASN A O 1
ATOM 2913 N N . LEU A 1 367 ? -14.287 6.478 3.457 1.00 86.25 367 LEU A N 1
ATOM 2914 C CA . LEU A 1 367 ? -15.025 7.425 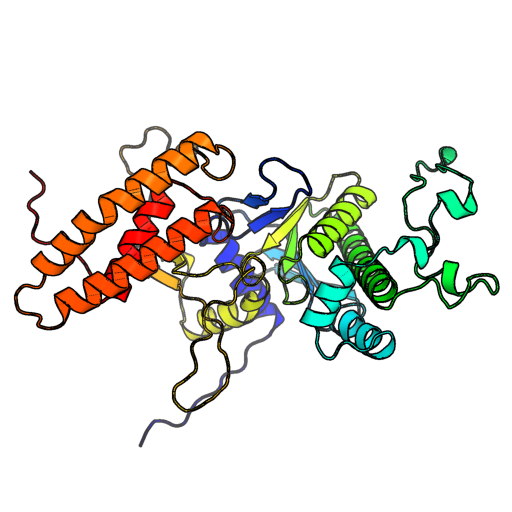4.279 1.00 86.25 367 LEU A CA 1
ATOM 2915 C C . LEU A 1 367 ? -16.524 7.188 4.091 1.00 86.25 367 LEU A C 1
ATOM 2917 O O . LEU A 1 367 ? -17.071 7.394 3.008 1.00 86.25 367 LEU A O 1
ATOM 2921 N N . THR A 1 368 ? -17.199 6.794 5.166 1.00 88.06 368 THR A N 1
ATOM 2922 C CA . THR A 1 368 ? -18.642 6.560 5.189 1.00 88.06 368 THR A CA 1
ATOM 2923 C C . THR A 1 368 ? -19.252 7.215 6.424 1.00 88.06 368 THR A C 1
ATOM 2925 O O . THR A 1 368 ? -18.557 7.631 7.353 1.00 88.06 368 THR A O 1
ATOM 2928 N N . VAL A 1 369 ? -20.580 7.329 6.460 1.00 89.00 369 VAL A N 1
ATOM 2929 C CA . VAL A 1 369 ? -21.274 7.834 7.658 1.00 89.00 369 VAL A CA 1
ATOM 2930 C C . VAL A 1 369 ? -21.021 6.917 8.854 1.00 89.00 369 VAL A C 1
ATOM 2932 O O . VAL A 1 369 ? -20.854 7.403 9.971 1.00 89.00 369 VAL A O 1
ATOM 2935 N N . ARG A 1 370 ? -20.944 5.602 8.621 1.00 87.12 370 ARG A N 1
ATOM 2936 C CA . ARG A 1 370 ? -20.577 4.640 9.656 1.00 87.12 370 ARG A CA 1
ATOM 2937 C C . ARG A 1 370 ? -19.171 4.892 10.179 1.00 87.12 370 ARG A C 1
ATOM 2939 O O . ARG A 1 370 ? -19.016 5.009 11.386 1.00 87.12 370 ARG A O 1
ATOM 2946 N N . SER A 1 371 ? -18.177 5.058 9.305 1.00 85.00 371 SER A N 1
ATOM 2947 C CA . SER A 1 371 ? -16.801 5.254 9.769 1.00 85.00 371 SER A CA 1
ATOM 2948 C C . SER A 1 371 ? -16.646 6.535 10.607 1.00 85.00 371 SER A C 1
ATOM 2950 O O . SER A 1 371 ? -15.845 6.574 11.544 1.00 85.00 371 SER A O 1
ATOM 2952 N N . LEU A 1 372 ? -17.472 7.565 10.366 1.00 88.69 372 LEU A N 1
ATOM 2953 C CA . LEU A 1 372 ? -17.569 8.757 11.222 1.00 88.69 372 LEU A CA 1
ATOM 2954 C C . LEU A 1 372 ? -18.194 8.489 12.603 1.00 88.69 372 LEU A C 1
ATOM 2956 O O . LEU A 1 372 ? -17.751 9.104 13.577 1.00 88.69 372 LEU A O 1
ATOM 2960 N N . LEU A 1 373 ? -19.196 7.605 12.691 1.00 88.69 373 LEU A N 1
ATOM 2961 C CA . LEU A 1 373 ? -19.804 7.171 13.958 1.00 88.69 373 LEU A CA 1
ATOM 2962 C C . LEU A 1 373 ? -18.824 6.324 14.768 1.00 88.69 373 LEU A C 1
ATOM 2964 O O . LEU A 1 373 ? -18.573 6.645 15.929 1.00 88.69 373 LEU A O 1
ATOM 2968 N N . ASP A 1 374 ? -18.202 5.333 14.131 1.00 85.12 374 ASP A N 1
ATOM 2969 C CA . ASP A 1 374 ? -17.196 4.469 14.753 1.00 85.12 374 ASP A CA 1
ATOM 2970 C C . ASP A 1 374 ? -16.041 5.320 15.308 1.00 85.12 374 ASP A C 1
ATOM 2972 O O . ASP A 1 374 ? -15.613 5.150 16.447 1.00 85.12 374 ASP A O 1
ATOM 2976 N N . THR A 1 375 ? -15.604 6.343 14.560 1.00 85.38 375 THR A N 1
ATOM 2977 C CA . THR A 1 375 ? -14.564 7.283 15.018 1.00 85.38 375 THR A CA 1
ATOM 2978 C C . THR A 1 375 ? -14.967 8.042 16.293 1.00 85.38 375 THR A C 1
ATOM 2980 O O . THR A 1 375 ? -14.112 8.290 17.146 1.00 85.38 375 THR A O 1
ATOM 2983 N N . ILE A 1 376 ? -16.241 8.430 16.448 1.00 88.81 376 ILE A N 1
ATOM 2984 C CA . ILE A 1 376 ? -16.719 9.059 17.694 1.00 88.81 376 ILE A CA 1
ATOM 2985 C C . ILE A 1 376 ? -16.646 8.070 18.846 1.00 88.81 376 ILE A C 1
ATOM 2987 O O . ILE A 1 376 ? -16.126 8.421 19.906 1.00 88.81 376 ILE A O 1
ATOM 2991 N N . GLU A 1 377 ? -17.180 6.864 18.655 1.00 86.25 377 GLU A N 1
ATOM 2992 C CA . GLU A 1 377 ? -17.199 5.833 19.694 1.00 86.25 377 GLU A CA 1
ATOM 2993 C C . GLU A 1 377 ? -15.791 5.476 20.148 1.00 86.25 377 GLU A C 1
ATOM 2995 O O . GLU A 1 377 ? -15.538 5.359 21.348 1.00 86.25 377 GLU A O 1
ATOM 3000 N N . HIS A 1 378 ? -14.860 5.376 19.201 1.00 83.62 378 HIS A N 1
ATOM 3001 C CA . HIS A 1 378 ? -13.458 5.178 19.504 1.00 83.62 378 HIS A CA 1
ATOM 3002 C C . HIS A 1 378 ? -12.967 6.300 20.415 1.00 83.62 378 HIS A C 1
ATOM 3004 O O . HIS A 1 378 ? -12.535 6.009 21.535 1.00 83.62 378 HIS A O 1
ATOM 3010 N N . TYR A 1 379 ? -13.053 7.574 20.001 1.00 86.56 379 TYR A N 1
ATOM 3011 C CA . TYR A 1 379 ? -12.496 8.658 20.822 1.00 86.56 379 TYR A CA 1
ATOM 3012 C C . TYR A 1 379 ? -13.173 8.762 22.188 1.00 86.56 379 TYR A C 1
ATOM 3014 O O . TYR A 1 379 ? -12.511 9.097 23.165 1.00 86.56 379 TYR A O 1
ATOM 3022 N N . LEU A 1 380 ? -14.459 8.433 22.304 1.00 88.19 380 LEU A N 1
ATOM 3023 C CA . LEU A 1 380 ? -15.103 8.333 23.612 1.00 88.19 380 LEU A CA 1
ATOM 3024 C C . LEU A 1 380 ? -14.406 7.287 24.497 1.00 88.19 380 LEU A C 1
ATOM 3026 O O . LEU A 1 380 ? -14.032 7.616 25.622 1.00 88.19 380 LEU A O 1
ATOM 3030 N N . LYS A 1 381 ? -14.149 6.078 23.985 1.00 85.00 381 LYS A N 1
ATOM 3031 C CA . LYS A 1 381 ? -13.409 5.035 24.717 1.00 85.00 381 LYS A CA 1
ATOM 3032 C C . LYS A 1 381 ? -11.993 5.476 25.093 1.00 85.00 381 LYS A C 1
ATOM 3034 O O . LYS A 1 381 ? -11.601 5.275 26.236 1.00 85.00 381 LYS A O 1
ATOM 3039 N N . GLU A 1 382 ? -11.256 6.106 24.173 1.00 83.69 382 GLU A N 1
ATOM 3040 C CA . GLU A 1 382 ? -9.885 6.586 24.432 1.00 83.69 382 GLU A CA 1
ATOM 3041 C C . GLU A 1 382 ? -9.839 7.602 25.576 1.00 83.69 382 GLU A C 1
ATOM 3043 O O . GLU A 1 382 ? -8.941 7.559 26.411 1.00 83.69 382 GLU A O 1
ATOM 3048 N N . PHE A 1 383 ? -10.820 8.500 25.647 1.00 87.44 383 PHE A N 1
ATOM 3049 C CA . PHE A 1 383 ? -10.919 9.475 26.730 1.00 87.44 383 PHE A CA 1
ATOM 3050 C C . PHE A 1 383 ? -11.692 8.935 27.946 1.00 87.44 383 PHE A C 1
ATOM 3052 O O . PHE A 1 383 ? -12.271 9.718 28.701 1.00 87.44 383 PHE A O 1
ATOM 3059 N N . ASP A 1 384 ? -11.676 7.616 28.171 1.00 87.69 384 ASP A N 1
ATOM 3060 C CA . ASP A 1 384 ? -12.259 6.910 29.320 1.00 87.69 384 ASP A CA 1
ATOM 3061 C C . ASP A 1 384 ? -13.788 7.090 29.471 1.00 87.69 384 ASP A C 1
ATOM 3063 O O . ASP A 1 384 ? -14.327 7.193 30.581 1.00 87.69 384 ASP A O 1
ATOM 3067 N N . PHE A 1 385 ? -14.515 7.131 28.353 1.00 89.62 385 PHE A N 1
ATOM 3068 C CA . PHE A 1 385 ? -15.980 7.100 28.294 1.00 89.62 385 PHE A CA 1
ATOM 3069 C C . PHE A 1 385 ? -16.462 5.829 27.570 1.00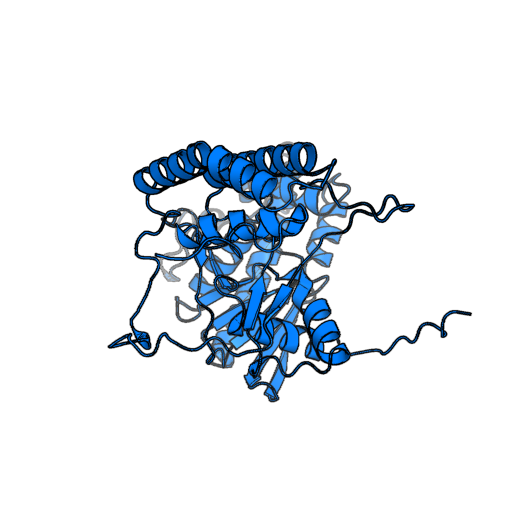 89.62 385 PHE A C 1
ATOM 3071 O O . PHE A 1 385 ? -16.844 5.895 26.403 1.00 89.62 385 PHE A O 1
ATOM 3078 N N . PRO A 1 386 ? -16.445 4.656 28.237 1.00 81.19 386 PRO A N 1
ATOM 3079 C CA . PRO A 1 386 ? -16.622 3.362 27.572 1.00 81.19 386 PRO A CA 1
ATOM 3080 C C . PRO A 1 386 ? -18.024 3.148 26.987 1.00 81.19 386 PRO A C 1
ATOM 3082 O O . PRO A 1 386 ? -18.142 2.585 25.904 1.00 81.19 386 PRO A O 1
ATOM 3085 N N . ASP A 1 387 ? -19.072 3.599 27.684 1.00 84.81 387 ASP A N 1
ATOM 3086 C CA . ASP A 1 387 ? -20.448 3.599 27.177 1.00 84.81 387 ASP A CA 1
ATOM 3087 C C . ASP A 1 387 ? -21.274 4.725 27.836 1.00 84.81 387 ASP A C 1
ATOM 3089 O O . ASP A 1 387 ? -21.891 4.529 28.889 1.00 84.81 387 ASP A O 1
ATOM 3093 N N . PRO A 1 388 ? -21.309 5.929 27.235 1.00 84.94 388 PRO A N 1
ATOM 3094 C CA . PRO A 1 388 ? -22.122 7.042 27.733 1.00 84.94 388 PRO A CA 1
ATOM 3095 C C . PRO A 1 388 ? -23.639 6.806 27.676 1.00 84.94 388 PRO A C 1
ATOM 3097 O O . PRO A 1 388 ? -24.425 7.613 28.198 1.00 84.94 388 PRO A O 1
ATOM 3100 N N . TYR A 1 389 ? -24.072 5.745 26.996 1.00 85.94 389 TYR A N 1
ATOM 3101 C CA . TYR A 1 389 ? -25.465 5.460 26.684 1.00 85.94 389 TYR A CA 1
ATOM 3102 C C . TYR A 1 389 ? -26.026 4.264 27.456 1.00 85.94 389 TYR A C 1
ATOM 3104 O O . TYR A 1 389 ? -27.235 4.064 27.407 1.00 85.94 389 TYR A O 1
ATOM 3112 N N . LEU A 1 390 ? -25.208 3.557 28.241 1.00 82.19 390 LEU A N 1
ATOM 3113 C CA . LEU A 1 390 ? -25.600 2.372 29.011 1.00 82.19 390 LEU A CA 1
ATOM 3114 C C . LEU A 1 390 ? -26.875 2.570 29.853 1.00 82.19 390 LEU A C 1
ATOM 3116 O O . LEU A 1 390 ? -27.726 1.688 29.926 1.00 82.19 390 LEU A O 1
ATOM 3120 N N . GLU A 1 391 ? -27.021 3.738 30.483 1.00 73.25 391 GLU A N 1
ATOM 3121 C CA . GLU A 1 391 ? -28.181 4.068 31.327 1.00 73.25 391 GLU A CA 1
ATOM 3122 C C . GLU A 1 391 ? -29.330 4.756 30.567 1.00 73.25 391 GLU A C 1
ATOM 3124 O O . GLU A 1 391 ? -30.360 5.098 31.153 1.00 73.25 391 GLU A O 1
ATOM 3129 N N . VAL A 1 392 ? -29.189 4.981 29.256 1.00 72.94 392 VAL A N 1
ATOM 3130 C CA . VAL A 1 392 ? -30.290 5.478 28.427 1.00 72.94 392 VAL A CA 1
ATOM 3131 C C . VAL A 1 392 ? -31.230 4.316 28.157 1.00 72.94 392 VAL A C 1
ATOM 3133 O O . VAL A 1 392 ? -30.931 3.426 27.367 1.00 72.94 392 VAL A O 1
ATOM 3136 N N . SER A 1 393 ? -32.407 4.338 28.783 1.00 49.88 393 SER A N 1
ATOM 3137 C CA . SER A 1 393 ? -33.497 3.469 28.343 1.00 49.88 393 SER A CA 1
ATOM 3138 C C . SER A 1 393 ? -33.841 3.811 26.894 1.00 49.88 393 SER A C 1
ATOM 3140 O O . SER A 1 393 ? -34.328 4.906 26.613 1.00 49.88 393 SER A O 1
ATOM 3142 N N . LEU A 1 394 ? -33.560 2.881 25.980 1.00 50.72 394 LEU A N 1
ATOM 3143 C CA . LEU A 1 394 ? -34.087 2.910 24.621 1.00 50.72 394 LEU A CA 1
ATOM 3144 C C . LEU A 1 394 ? -35.607 2.732 24.733 1.00 50.72 394 LEU A C 1
ATOM 3146 O O . LEU A 1 394 ? -36.077 1.665 25.128 1.00 50.72 394 LEU A O 1
ATOM 3150 N N . ILE A 1 395 ? -36.340 3.824 24.500 1.00 38.78 395 ILE A N 1
ATOM 3151 C CA . ILE A 1 395 ? -37.811 3.876 24.513 1.00 38.78 395 ILE A CA 1
ATOM 3152 C C . ILE A 1 395 ? -38.363 3.174 23.276 1.00 38.78 395 ILE A C 1
ATOM 3154 O O . ILE A 1 395 ? -37.836 3.452 22.174 1.00 38.78 395 ILE A O 1
#

pLDDT: mean 85.76, std 13.55, range [37.88, 98.31]

Radius of gyration: 24.11 Å; chains: 1; bounding box: 67×46×76 Å

Secondary structure (DSSP, 8-state):
-PPPPP-----HHHHHHHHHHHHHHHSTT-EEEE-TT-SSSEEEPPP-S---SEEEEEESSSEEEEEESSSS-EEEEEEES-SHHHHHHHHHHHS---SHHHHHHHHHH--GGGTSEEHHHHHSS-BGGGTB-TTSEEETTTTTTSTTS-TTS--HHHHHHHHHHHHHHHHHHHHHHHHHHTT--EEEEESTT-TT-HHHHHHHHHHHHHHHTTSSEEEEETTTTTHHHHHHHHHHTT--GGGSEEEEESPPPTTT-SS----EEPTT---EE---EEEEESS-----TT-S-STT--S--S-TTT-HHHHHHHHHHHHHHHHHHHHHHHHT-TT-TTHHHHHHHHHHHHHHHHHHHHH-TTTTS---HHHHHHHHHHHHHHTT-S-TTTT----

Organism: NCBI:txid428564

InterPro domains:
  IPR004567 Type II pantothenate kinase [PF03630] (5-234)
  IPR004567 Type II pantothenate kinase [PTHR12280] (6-237)
  IPR004567 Type II pantothenate kinase [TIGR00555] (5-234)
  IPR035073 At2g17340, three-helix bundle domain [G3DSA:1.20.1700.10] (300-386)
  IPR036075 Damage-control phosphatase ARMT1-like, metal-binding domain superfamily [SSF111321] (285-391)
  IPR043129 ATPase, nucleotide binding domain [SSF53067] (6-236)